Protein AF-A0A3C1WRY3-F1 (afdb_monomer)

Structure (mmCIF, N/CA/C/O backbone):
data_AF-A0A3C1WRY3-F1
#
_entry.id   AF-A0A3C1WRY3-F1
#
loop_
_atom_site.group_PDB
_atom_site.id
_atom_site.type_symbol
_atom_site.label_atom_id
_atom_site.label_alt_id
_atom_site.label_comp_id
_atom_site.label_asym_id
_atom_site.label_entity_id
_atom_site.label_seq_id
_atom_site.pdbx_PDB_ins_code
_atom_site.Cartn_x
_atom_site.Cartn_y
_atom_site.Cartn_z
_atom_site.occupancy
_atom_site.B_iso_or_equiv
_atom_site.auth_seq_id
_atom_site.auth_comp_id
_atom_site.auth_asym_id
_atom_site.auth_atom_id
_atom_site.pdbx_PDB_model_num
ATOM 1 N N . MET A 1 1 ? -10.044 1.079 26.090 1.00 78.25 1 MET A N 1
ATOM 2 C CA . MET A 1 1 ? -10.299 2.007 24.972 1.00 78.25 1 MET A CA 1
ATOM 3 C C . MET A 1 1 ? -10.190 1.213 23.690 1.00 78.25 1 MET A C 1
ATOM 5 O O . MET A 1 1 ? -9.182 0.534 23.535 1.00 78.25 1 MET A O 1
ATOM 9 N N . SER A 1 2 ? -11.207 1.256 22.833 1.00 92.38 2 SER A N 1
ATOM 10 C CA . SER A 1 2 ? -11.207 0.552 21.551 1.00 92.38 2 SER A CA 1
ATOM 11 C C . SER A 1 2 ? -10.417 1.332 20.500 1.00 92.38 2 SER A C 1
ATOM 13 O O . SER A 1 2 ? -10.661 2.517 20.266 1.00 92.38 2 SER A O 1
ATOM 15 N N . ARG A 1 3 ? -9.456 0.668 19.867 1.00 96.50 3 ARG A N 1
ATOM 16 C CA . ARG A 1 3 ? -8.642 1.194 18.772 1.00 96.50 3 ARG A CA 1
ATOM 17 C C . ARG A 1 3 ? -8.957 0.387 17.521 1.00 96.50 3 ARG A C 1
ATOM 19 O O . ARG A 1 3 ? -8.773 -0.829 17.500 1.00 96.50 3 ARG A O 1
ATOM 26 N N . ILE A 1 4 ? -9.410 1.069 16.477 1.00 98.31 4 ILE A N 1
ATOM 27 C CA . ILE A 1 4 ? -9.712 0.443 15.192 1.00 98.31 4 ILE A CA 1
ATOM 28 C C . ILE A 1 4 ? -8.648 0.857 14.183 1.00 98.31 4 ILE A C 1
ATOM 30 O O . ILE A 1 4 ? -8.397 2.044 13.969 1.00 98.31 4 ILE A O 1
ATOM 34 N N . GLY A 1 5 ? -8.024 -0.143 13.576 1.00 98.44 5 GLY A N 1
ATOM 35 C CA . GLY A 1 5 ? -6.995 0.012 12.569 1.00 98.44 5 GLY A CA 1
ATOM 36 C C . GLY A 1 5 ? -7.545 0.018 11.142 1.00 98.44 5 GLY A C 1
ATOM 37 O O . GLY A 1 5 ? -8.507 -0.687 10.834 1.00 98.44 5 GLY A O 1
ATOM 38 N N . ILE A 1 6 ? -6.907 0.777 10.253 1.00 98.56 6 ILE A N 1
ATOM 39 C CA . ILE A 1 6 ? -7.152 0.752 8.805 1.00 98.56 6 ILE A CA 1
ATOM 40 C C . ILE A 1 6 ? -5.803 0.691 8.092 1.00 98.56 6 ILE A C 1
ATOM 42 O O . ILE A 1 6 ? -4.945 1.544 8.312 1.00 98.56 6 ILE A O 1
ATOM 46 N N . VAL A 1 7 ? -5.618 -0.290 7.213 1.00 98.31 7 VAL A N 1
ATOM 47 C CA . VAL A 1 7 ? -4.464 -0.329 6.304 1.00 98.31 7 VAL A CA 1
ATOM 48 C C . VAL A 1 7 ? -4.849 0.387 5.010 1.00 98.31 7 VAL A C 1
ATOM 50 O O . VAL A 1 7 ? -5.884 0.073 4.416 1.00 98.31 7 VAL A O 1
ATOM 53 N N . ALA A 1 8 ? -4.058 1.369 4.577 1.00 96.81 8 ALA A N 1
ATOM 54 C CA . ALA A 1 8 ? -4.406 2.207 3.432 1.00 96.81 8 ALA A CA 1
ATOM 55 C C . ALA A 1 8 ? -3.187 2.773 2.694 1.00 96.81 8 ALA A C 1
ATOM 57 O O . ALA A 1 8 ? -2.114 2.930 3.259 1.00 96.81 8 ALA A O 1
ATOM 58 N N . GLU A 1 9 ? -3.375 3.162 1.431 1.00 96.00 9 GLU A N 1
ATOM 59 C CA . GLU A 1 9 ? -2.377 3.932 0.669 1.00 96.00 9 GLU A CA 1
ATOM 60 C C . GLU A 1 9 ? -2.749 5.416 0.540 1.00 96.00 9 GLU A C 1
ATOM 62 O O . GLU A 1 9 ? -1.865 6.256 0.398 1.00 96.00 9 GLU A O 1
ATOM 67 N N . PHE A 1 10 ? -4.050 5.741 0.575 1.00 96.06 10 PHE A N 1
ATOM 68 C CA . PHE A 1 10 ? -4.599 7.090 0.366 1.00 96.06 10 PHE A CA 1
ATOM 69 C C . PHE A 1 10 ? -3.953 7.833 -0.811 1.00 96.06 10 PHE A C 1
ATOM 71 O O . PHE A 1 10 ? -3.373 8.901 -0.641 1.00 96.06 10 PHE A O 1
ATOM 78 N N . ASN A 1 11 ? -4.071 7.269 -2.017 1.00 95.81 11 ASN A N 1
ATOM 79 C CA . ASN A 1 11 ? -3.418 7.772 -3.228 1.00 95.81 11 ASN A CA 1
ATOM 80 C C . ASN A 1 11 ? -4.409 8.303 -4.300 1.00 95.81 11 ASN A C 1
ATOM 82 O O . ASN A 1 11 ? -4.532 7.674 -5.363 1.00 95.81 11 ASN A O 1
ATOM 86 N N . PRO A 1 12 ? -5.116 9.433 -4.064 1.00 96.38 12 PRO A N 1
ATOM 87 C CA . PRO A 1 12 ? -5.168 10.251 -2.839 1.00 96.38 12 PRO A CA 1
ATOM 88 C C . PRO A 1 12 ? -6.270 9.805 -1.847 1.00 96.38 12 PRO A C 1
ATOM 90 O O . PRO A 1 12 ? -7.009 8.847 -2.101 1.00 96.38 12 PRO A O 1
ATOM 93 N N . LEU A 1 13 ? -6.401 10.489 -0.701 1.00 96.38 13 LEU A N 1
ATOM 94 C CA . LEU A 1 13 ? -7.556 10.315 0.187 1.00 96.38 13 LEU A CA 1
ATOM 95 C C . LEU A 1 13 ? -8.823 10.851 -0.503 1.00 96.38 13 LEU A C 1
ATOM 97 O O . LEU A 1 13 ? -8.822 11.933 -1.073 1.00 96.38 13 LEU A O 1
ATOM 101 N N . HIS A 1 14 ? -9.921 10.101 -0.453 1.00 94.38 14 HIS A N 1
ATOM 102 C CA . HIS A 1 14 ? -11.167 10.440 -1.145 1.00 94.38 14 HIS A CA 1
ATOM 103 C C . HIS A 1 14 ? -12.368 10.139 -0.243 1.00 94.38 14 HIS A C 1
ATOM 105 O O . HIS A 1 14 ? -12.215 9.538 0.823 1.00 94.38 14 HIS A O 1
ATOM 111 N N . THR A 1 15 ? -13.574 10.521 -0.650 1.00 92.31 15 THR A N 1
ATOM 112 C CA . THR A 1 15 ? -14.802 10.380 0.155 1.00 92.31 15 THR A CA 1
ATOM 113 C C . THR A 1 15 ? -15.071 8.936 0.586 1.00 92.31 15 THR A C 1
ATOM 115 O O . THR A 1 15 ? -15.400 8.705 1.745 1.00 92.31 15 THR A O 1
ATOM 118 N N . GLY A 1 16 ? -14.798 7.948 -0.274 1.00 90.88 16 GLY A N 1
ATOM 119 C CA . GLY A 1 16 ? -14.863 6.529 0.112 1.00 90.88 16 GLY A CA 1
ATOM 120 C C . GLY A 1 16 ? -13.888 6.113 1.233 1.00 90.88 16 GLY A C 1
ATOM 121 O O . GLY A 1 16 ? -14.218 5.256 2.046 1.00 90.88 16 GLY A O 1
ATOM 122 N N . HIS A 1 17 ? -12.705 6.733 1.334 1.00 94.69 17 HIS A N 1
ATOM 123 C CA . HIS A 1 17 ? -11.780 6.501 2.451 1.00 94.69 17 HIS A CA 1
ATOM 124 C C . HIS A 1 17 ? -12.290 7.159 3.735 1.00 94.69 17 HIS A C 1
ATOM 126 O O . HIS A 1 17 ? -12.253 6.545 4.800 1.00 94.69 17 HIS A O 1
ATOM 132 N N . LYS A 1 18 ? -12.812 8.389 3.628 1.00 95.06 18 LYS A N 1
ATOM 133 C CA . LYS A 1 18 ? -13.436 9.085 4.759 1.00 95.06 18 LYS A CA 1
ATOM 134 C C . LYS A 1 18 ? -14.614 8.283 5.314 1.00 95.06 18 LYS A C 1
ATOM 136 O O . LYS A 1 18 ? -14.729 8.160 6.525 1.00 95.06 18 LYS A O 1
ATOM 141 N N . TYR A 1 19 ? -15.421 7.673 4.446 1.00 93.81 19 TYR A N 1
ATOM 142 C CA . TYR A 1 19 ? -16.512 6.795 4.862 1.00 93.81 19 TYR A CA 1
ATOM 143 C C . TYR A 1 19 ? -16.036 5.657 5.778 1.00 93.81 19 TYR A C 1
ATOM 145 O O . TYR A 1 19 ? -16.674 5.403 6.792 1.00 93.81 19 TYR A O 1
ATOM 153 N N . LEU A 1 20 ? -14.899 5.009 5.489 1.00 93.44 20 LEU A N 1
ATOM 154 C CA . LEU A 1 20 ? -14.347 3.972 6.375 1.00 93.44 20 LEU A CA 1
ATOM 155 C C . LEU A 1 20 ? -13.932 4.540 7.741 1.00 93.44 20 LEU A C 1
ATOM 157 O O . LEU A 1 20 ? -14.240 3.941 8.770 1.00 93.44 20 LEU A O 1
ATOM 161 N N . ILE A 1 21 ? -13.280 5.706 7.766 1.00 96.88 21 ILE A N 1
ATOM 162 C CA . ILE A 1 21 ? -12.902 6.390 9.016 1.00 96.88 21 ILE A CA 1
ATOM 163 C C . ILE A 1 21 ? -14.155 6.747 9.832 1.00 96.88 21 ILE A C 1
ATOM 165 O O . ILE A 1 21 ? -14.217 6.477 11.033 1.00 96.88 21 ILE A O 1
ATOM 169 N N . ASP A 1 22 ? -15.176 7.303 9.179 1.00 95.62 22 ASP A N 1
ATOM 170 C CA . ASP A 1 22 ? -16.455 7.640 9.803 1.00 95.62 22 ASP A CA 1
ATOM 171 C C . ASP A 1 22 ? -17.183 6.382 10.297 1.00 95.62 22 ASP A C 1
ATOM 173 O O . ASP A 1 22 ? -17.766 6.400 11.377 1.00 95.62 22 ASP A O 1
ATOM 177 N N . TYR A 1 23 ? -17.127 5.274 9.553 1.00 94.50 23 TYR A N 1
ATOM 178 C CA . TYR A 1 23 ? -17.725 3.999 9.947 1.00 94.50 23 TYR A CA 1
ATOM 179 C C . TYR A 1 23 ? -17.085 3.456 11.230 1.00 94.50 23 TYR A C 1
ATOM 181 O O . TYR A 1 23 ? -17.799 3.079 12.162 1.00 94.50 23 TYR A O 1
ATOM 189 N N . ALA A 1 24 ? -15.750 3.490 11.329 1.00 96.12 24 ALA A N 1
ATOM 190 C CA . ALA A 1 24 ? -15.039 3.095 12.545 1.00 96.12 24 ALA A CA 1
ATOM 191 C C . ALA A 1 24 ? -15.519 3.893 13.769 1.00 96.12 24 ALA A C 1
ATOM 193 O O . ALA A 1 24 ? -15.808 3.316 14.817 1.00 96.12 24 ALA A O 1
ATOM 194 N N . LYS A 1 25 ? -15.655 5.215 13.635 1.00 95.25 25 LYS A N 1
ATOM 195 C CA . LYS A 1 25 ? -16.074 6.087 14.741 1.00 95.25 25 LYS A CA 1
ATOM 196 C C . LYS A 1 25 ? -17.554 5.962 15.074 1.00 95.25 25 LYS A C 1
ATOM 198 O O . LYS A 1 25 ? -17.914 5.740 16.224 1.00 95.25 25 LYS A O 1
ATOM 203 N N . ASN A 1 26 ? -18.405 6.112 14.067 1.00 93.81 26 ASN A N 1
ATOM 204 C CA . ASN A 1 26 ? -19.837 6.323 14.254 1.00 93.81 26 ASN A CA 1
ATOM 205 C C . ASN A 1 26 ? -20.608 5.007 14.363 1.00 93.81 26 ASN A C 1
ATOM 207 O O . ASN A 1 26 ? -21.607 4.952 15.070 1.00 93.81 26 ASN A O 1
ATOM 211 N N . SER A 1 27 ? -20.171 3.961 13.652 1.00 92.12 27 SER A N 1
ATOM 212 C CA . SER A 1 27 ? -20.871 2.667 13.621 1.00 92.12 27 SER A CA 1
ATOM 213 C C . SER A 1 27 ? -20.258 1.646 14.575 1.00 92.12 27 SER A C 1
ATOM 215 O O . SER A 1 27 ? -20.990 0.877 15.189 1.00 92.12 27 SER A O 1
ATOM 217 N N . LEU A 1 28 ? -18.929 1.641 14.725 1.00 93.00 28 LEU A N 1
ATOM 218 C CA . LEU A 1 28 ? -18.229 0.704 15.615 1.00 93.00 28 LEU A CA 1
ATOM 219 C C . LEU A 1 28 ? -17.826 1.313 16.967 1.00 93.00 28 LEU A C 1
ATOM 221 O O . LEU A 1 28 ? -17.305 0.593 17.817 1.00 93.00 28 LEU A O 1
ATOM 225 N N . GLY A 1 29 ? -18.063 2.613 17.177 1.00 94.06 29 GLY A N 1
ATOM 226 C CA . GLY A 1 29 ? -17.775 3.285 18.445 1.00 94.06 29 GLY A CA 1
ATOM 227 C C . GLY A 1 29 ? -16.285 3.350 18.784 1.00 94.06 29 GLY A C 1
ATOM 228 O O . GLY A 1 29 ? -15.931 3.266 19.958 1.00 94.06 29 GLY A O 1
ATOM 229 N N . ALA A 1 30 ? -15.404 3.452 17.780 1.00 96.06 30 ALA A N 1
ATOM 230 C CA . ALA A 1 30 ? -13.964 3.529 18.010 1.00 96.06 30 ALA A CA 1
ATOM 231 C C . ALA A 1 30 ? -13.609 4.709 18.925 1.00 96.06 30 ALA A C 1
ATOM 233 O O . ALA A 1 30 ? -13.887 5.866 18.594 1.00 96.06 30 ALA A O 1
ATOM 234 N N . ASP A 1 31 ? -12.893 4.440 20.023 1.00 96.12 31 ASP A N 1
ATOM 235 C CA . ASP A 1 31 ? -12.249 5.515 20.770 1.00 96.12 31 ASP A CA 1
ATOM 236 C C . ASP A 1 31 ? -11.152 6.131 19.907 1.00 96.12 31 ASP A C 1
ATOM 238 O O . ASP A 1 31 ? -10.946 7.338 19.938 1.00 96.12 31 ASP A O 1
ATOM 242 N N . SER A 1 32 ? -10.418 5.354 19.120 1.00 97.56 32 SER A N 1
ATOM 243 C CA . SER A 1 32 ? -9.420 5.927 18.219 1.00 97.56 32 SER A CA 1
ATOM 244 C C . SER A 1 32 ? -9.281 5.167 16.919 1.00 97.56 32 SER A C 1
ATOM 246 O O . SER A 1 32 ? -9.402 3.943 16.892 1.00 97.56 32 SER A O 1
ATOM 248 N N . VAL A 1 33 ? -8.983 5.911 15.856 1.00 98.50 33 VAL A N 1
ATOM 249 C CA . VAL A 1 33 ? -8.708 5.360 14.529 1.00 98.50 33 VAL A CA 1
ATOM 250 C C . VAL A 1 33 ? -7.217 5.468 14.229 1.00 98.50 33 VAL A C 1
ATOM 252 O O . VAL A 1 33 ? -6.661 6.568 14.202 1.00 98.50 33 VAL A O 1
ATOM 255 N N . VAL A 1 34 ? -6.573 4.327 13.994 1.00 98.56 34 VAL A N 1
ATOM 256 C CA . VAL A 1 34 ? -5.147 4.234 13.659 1.00 98.56 34 VAL A CA 1
ATOM 257 C C . VAL A 1 34 ? -4.999 3.800 12.205 1.00 98.56 34 VAL A C 1
ATOM 259 O O . VAL A 1 34 ? -5.657 2.864 11.761 1.00 98.56 34 VAL A O 1
ATOM 262 N N . ILE A 1 35 ? -4.135 4.469 11.450 1.00 98.75 35 ILE A N 1
ATOM 263 C CA . ILE A 1 35 ? -3.872 4.157 10.045 1.00 98.75 35 ILE A CA 1
ATOM 264 C C . ILE A 1 35 ? -2.470 3.566 9.912 1.00 98.75 35 ILE A C 1
ATOM 266 O O . ILE A 1 35 ? -1.507 4.195 10.345 1.00 98.75 35 ILE A O 1
ATOM 270 N N . ALA A 1 36 ? -2.345 2.410 9.260 1.00 98.56 36 ALA A N 1
ATOM 271 C CA . ALA A 1 36 ? -1.084 1.950 8.681 1.00 98.56 36 ALA A CA 1
ATOM 272 C C . ALA A 1 36 ? -1.041 2.403 7.215 1.00 98.56 36 ALA A C 1
ATOM 274 O O . ALA A 1 36 ? -1.807 1.913 6.382 1.00 98.56 36 ALA A O 1
ATOM 275 N N . LEU A 1 37 ? -0.203 3.396 6.922 1.00 98.62 37 LEU A N 1
ATOM 276 C CA . LEU A 1 37 ? -0.168 4.105 5.648 1.00 98.62 37 LEU A CA 1
ATOM 277 C C . LEU A 1 37 ? 0.990 3.620 4.770 1.00 98.62 37 LEU A C 1
ATOM 279 O O . LEU A 1 37 ? 2.144 3.691 5.182 1.00 98.62 37 LEU A O 1
ATOM 283 N N . GLY A 1 38 ? 0.685 3.210 3.539 1.00 97.62 38 GLY A N 1
ATOM 284 C CA . GLY A 1 38 ? 1.673 2.834 2.527 1.00 97.62 38 GLY A CA 1
ATOM 285 C C . GLY A 1 38 ? 2.713 3.926 2.245 1.00 97.62 38 GLY A C 1
ATOM 286 O O . GLY A 1 38 ? 2.462 5.127 2.396 1.00 97.62 38 GLY A O 1
ATOM 287 N N . ASN A 1 39 ? 3.881 3.496 1.789 1.00 96.62 39 ASN A N 1
ATOM 288 C CA . ASN A 1 39 ? 5.039 4.308 1.439 1.00 96.62 39 ASN A CA 1
ATOM 289 C C . ASN A 1 39 ? 4.811 5.161 0.169 1.00 96.62 39 ASN A C 1
ATOM 291 O O . ASN A 1 39 ? 3.695 5.269 -0.338 1.00 96.62 39 ASN A O 1
ATOM 295 N N . GLU A 1 40 ? 5.857 5.818 -0.340 1.00 97.12 40 GLU A N 1
ATOM 296 C CA . GLU A 1 40 ? 5.844 6.504 -1.640 1.00 97.12 40 GLU A CA 1
ATOM 297 C C . GLU A 1 40 ? 5.638 5.523 -2.798 1.00 97.12 4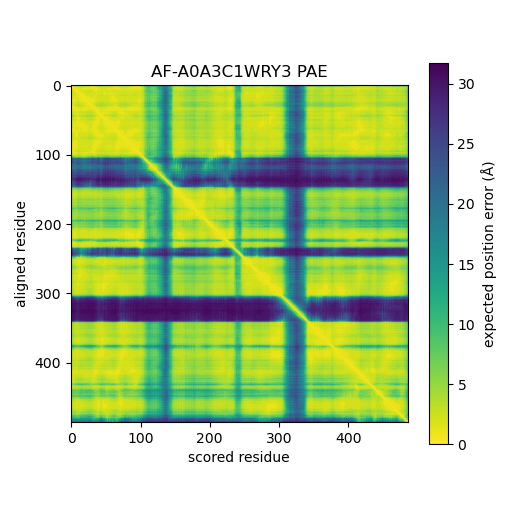0 GLU A C 1
ATOM 299 O O . GLU A 1 40 ? 5.060 5.896 -3.810 1.00 97.12 40 GLU A O 1
ATOM 304 N N . PHE A 1 41 ? 6.075 4.271 -2.654 1.00 98.06 41 PHE A N 1
ATOM 305 C CA . PHE A 1 41 ? 5.875 3.218 -3.648 1.00 98.06 41 PHE A CA 1
ATOM 306 C C . PHE A 1 41 ? 4.694 2.329 -3.256 1.00 98.06 41 PHE A C 1
ATOM 308 O O . PHE A 1 41 ? 4.584 1.883 -2.114 1.00 98.06 41 PHE A O 1
ATOM 315 N N . THR A 1 42 ? 3.801 2.101 -4.214 1.00 96.56 42 THR A N 1
ATOM 316 C CA . THR A 1 42 ? 2.480 1.496 -3.992 1.00 96.56 42 THR A CA 1
ATOM 317 C C . THR A 1 42 ? 2.470 -0.011 -4.232 1.00 96.56 42 THR A C 1
ATOM 319 O O . THR A 1 42 ? 3.246 -0.537 -5.036 1.00 96.56 42 THR A O 1
ATOM 322 N N . GLN A 1 43 ? 1.505 -0.700 -3.627 1.00 95.38 43 GLN A N 1
ATOM 323 C CA . GLN A 1 43 ? 1.321 -2.155 -3.674 1.00 95.38 43 GLN A CA 1
ATOM 324 C C . GLN A 1 43 ? 1.056 -2.659 -5.101 1.00 95.38 43 GLN A C 1
ATOM 326 O O . GLN A 1 43 ? 1.413 -3.777 -5.496 1.00 95.38 43 GLN A O 1
ATOM 331 N N . ARG A 1 44 ? 0.452 -1.798 -5.926 1.00 92.06 44 ARG A N 1
ATOM 332 C CA . ARG A 1 44 ? 0.170 -2.072 -7.341 1.00 92.06 44 ARG A CA 1
ATOM 333 C C . ARG A 1 44 ? 1.388 -1.883 -8.248 1.00 92.06 44 ARG A C 1
ATOM 335 O O . ARG A 1 44 ? 1.271 -2.128 -9.450 1.00 92.06 44 ARG A O 1
ATOM 342 N N . GLY A 1 45 ? 2.529 -1.495 -7.681 1.00 94.62 45 GLY A N 1
ATOM 343 C CA . GLY A 1 45 ? 3.777 -1.257 -8.385 1.00 94.62 45 GLY A CA 1
ATOM 344 C C . GLY A 1 45 ? 3.774 0.098 -9.090 1.00 94.62 45 GLY A C 1
ATOM 345 O O . GLY A 1 45 ? 3.785 0.171 -10.312 1.00 94.62 45 GLY A O 1
ATOM 346 N N . GLY A 1 46 ? 3.689 1.187 -8.340 1.00 95.88 46 GLY A N 1
ATOM 347 C CA . GLY A 1 46 ? 3.729 2.550 -8.881 1.00 95.88 46 GLY A CA 1
ATOM 348 C C . GLY A 1 46 ? 4.194 3.547 -7.830 1.00 95.88 46 GLY A C 1
ATOM 349 O O . GLY A 1 46 ? 4.605 3.129 -6.747 1.00 95.88 46 GLY A O 1
ATOM 350 N N . ILE A 1 47 ? 4.065 4.840 -8.105 1.00 97.94 47 ILE A N 1
ATOM 351 C CA . ILE A 1 47 ? 4.414 5.913 -7.164 1.00 97.94 47 ILE A CA 1
ATOM 352 C C . ILE A 1 47 ? 3.170 6.650 -6.649 1.00 97.94 47 ILE A C 1
ATOM 354 O O . ILE A 1 47 ? 2.148 6.780 -7.326 1.00 97.94 47 ILE A O 1
ATOM 358 N N . ALA A 1 48 ? 3.232 7.105 -5.402 1.00 98.00 48 ALA A N 1
ATOM 359 C CA . ALA A 1 48 ? 2.194 7.888 -4.766 1.00 98.00 48 ALA A CA 1
ATOM 360 C C . ALA A 1 48 ? 2.159 9.302 -5.358 1.00 98.00 48 ALA A C 1
ATOM 362 O O . ALA A 1 48 ? 3.180 9.985 -5.466 1.00 98.00 48 ALA A O 1
ATOM 363 N N . LEU A 1 49 ? 0.948 9.755 -5.678 1.00 97.31 49 LEU A N 1
ATOM 364 C CA . LEU A 1 49 ? 0.678 11.047 -6.299 1.00 97.31 49 LEU A CA 1
ATOM 365 C C . LEU A 1 49 ? 1.225 12.211 -5.462 1.00 97.31 49 LEU A C 1
ATOM 367 O O . LEU A 1 49 ? 1.815 13.150 -5.991 1.00 97.31 49 LEU A O 1
ATOM 371 N N . ILE A 1 50 ? 1.058 12.112 -4.145 1.00 96.50 50 ILE A N 1
ATOM 372 C CA . ILE A 1 50 ? 1.524 13.066 -3.137 1.00 96.50 50 ILE A CA 1
ATOM 373 C C . ILE A 1 50 ? 2.305 12.336 -2.044 1.00 96.50 50 ILE A C 1
ATOM 375 O O . ILE A 1 50 ? 2.119 11.133 -1.828 1.00 96.50 50 ILE A O 1
ATOM 379 N N . ASP A 1 51 ? 3.177 13.071 -1.354 1.00 96.00 51 ASP A N 1
ATOM 380 C CA . ASP A 1 51 ? 4.061 12.473 -0.358 1.00 96.00 51 ASP A CA 1
ATOM 381 C C . ASP A 1 51 ? 3.304 11.913 0.856 1.00 96.00 51 ASP A C 1
ATOM 383 O O . ASP A 1 51 ? 2.175 12.307 1.170 1.00 96.00 51 ASP A O 1
ATOM 387 N N . ARG A 1 52 ? 3.928 10.950 1.537 1.00 95.12 52 ARG A N 1
ATOM 388 C CA . ARG A 1 52 ? 3.354 10.219 2.674 1.00 95.12 52 ARG A CA 1
ATOM 389 C C . ARG A 1 52 ? 2.927 11.117 3.828 1.00 95.12 52 ARG A C 1
ATOM 391 O O . ARG A 1 52 ? 1.980 10.767 4.523 1.00 95.12 52 ARG A O 1
ATOM 398 N N . TYR A 1 53 ? 3.560 12.271 4.024 1.00 94.75 53 TYR A N 1
ATOM 399 C CA . TYR A 1 53 ? 3.197 13.195 5.098 1.00 94.75 53 TYR A CA 1
ATOM 400 C C . TYR A 1 53 ? 1.957 13.998 4.732 1.00 94.75 53 TYR A C 1
ATOM 402 O O . TYR A 1 53 ? 1.059 14.137 5.556 1.00 94.75 53 TYR A O 1
ATOM 410 N N . SER A 1 54 ? 1.851 14.457 3.484 1.00 95.56 54 SER A N 1
ATOM 411 C CA . SER A 1 54 ? 0.621 15.074 2.975 1.00 95.56 54 SER A CA 1
ATOM 412 C C . SER A 1 54 ? -0.563 14.098 3.015 1.00 95.56 54 SER A C 1
ATOM 414 O O . SER A 1 54 ? -1.675 14.476 3.392 1.00 95.56 54 SER A O 1
ATOM 416 N N . ARG A 1 55 ? -0.332 12.818 2.696 1.00 97.31 55 ARG A N 1
ATOM 417 C CA . ARG A 1 55 ? -1.348 11.757 2.829 1.00 97.31 55 ARG A CA 1
ATOM 418 C C . ARG A 1 55 ? -1.715 11.482 4.287 1.00 97.31 55 ARG A C 1
ATOM 420 O O . ARG A 1 55 ? -2.898 11.371 4.599 1.00 97.31 55 ARG A O 1
ATOM 427 N N . ALA A 1 56 ? -0.728 11.424 5.182 1.00 97.19 56 ALA A N 1
ATOM 428 C CA . ALA A 1 56 ? -0.959 11.274 6.616 1.00 97.19 56 ALA A CA 1
ATOM 429 C C . ALA A 1 56 ? -1.757 12.455 7.187 1.00 97.19 56 ALA A C 1
ATOM 431 O O . ALA A 1 56 ? -2.697 12.242 7.949 1.00 97.19 56 ALA A O 1
ATOM 432 N N . GLN A 1 57 ? -1.446 13.684 6.770 1.00 96.19 57 GLN A N 1
ATOM 433 C CA . GLN A 1 57 ? -2.193 14.871 7.177 1.00 96.19 57 GLN A CA 1
ATOM 434 C C . GLN A 1 57 ? -3.642 14.813 6.692 1.00 96.19 57 GLN A C 1
ATOM 436 O O . GLN A 1 57 ? -4.557 14.989 7.490 1.00 96.19 57 GLN A O 1
ATOM 441 N N . SER A 1 58 ? -3.854 14.442 5.423 1.00 96.44 58 SER A N 1
ATOM 442 C CA . SER A 1 58 ? -5.202 14.240 4.873 1.00 96.44 58 SER A CA 1
ATOM 443 C C . SER A 1 58 ? -6.011 13.236 5.700 1.00 96.44 58 SER A C 1
ATOM 445 O O . SER A 1 58 ? -7.219 13.399 5.858 1.00 96.44 58 SER A O 1
ATOM 447 N N . ALA A 1 59 ? -5.361 12.193 6.231 1.00 97.62 59 ALA A N 1
ATOM 448 C CA . ALA A 1 59 ? -6.006 11.200 7.083 1.00 97.62 59 ALA A CA 1
ATOM 449 C C . ALA A 1 59 ? -6.414 11.778 8.445 1.00 97.62 59 ALA A C 1
ATOM 451 O O . ALA A 1 59 ? -7.545 11.547 8.873 1.00 97.62 59 ALA A O 1
ATOM 452 N N . ILE A 1 60 ? -5.536 12.545 9.105 1.00 97.50 60 ILE A N 1
ATOM 453 C CA . ILE A 1 60 ? -5.863 13.233 10.366 1.00 97.50 60 ILE A CA 1
ATOM 454 C C . ILE A 1 60 ? -7.019 14.217 10.160 1.00 97.50 60 ILE A C 1
ATOM 456 O O . ILE A 1 60 ? -7.978 14.199 10.929 1.00 97.50 60 ILE A O 1
ATOM 460 N N . ASP A 1 61 ? -6.990 15.000 9.082 1.00 96.31 61 ASP A N 1
ATOM 461 C CA . ASP A 1 61 ? -8.050 15.964 8.758 1.00 96.31 61 ASP A CA 1
ATOM 462 C C . ASP A 1 61 ? -9.381 15.273 8.410 1.00 96.31 61 ASP A C 1
ATOM 464 O O . ASP A 1 61 ? -10.460 15.818 8.639 1.00 96.31 61 ASP A O 1
ATOM 468 N N . ALA A 1 62 ? -9.324 14.040 7.895 1.00 96.62 62 ALA A N 1
ATOM 469 C CA . ALA A 1 62 ? -10.494 13.190 7.681 1.00 96.62 62 ALA A CA 1
ATOM 470 C C . ALA A 1 62 ? -11.006 12.516 8.969 1.00 96.62 62 ALA A C 1
ATOM 472 O O . ALA A 1 62 ? -12.073 11.903 8.947 1.00 96.62 62 ALA A O 1
ATOM 473 N N . GLY A 1 63 ? -10.276 12.638 10.081 1.00 96.75 63 GLY A N 1
ATOM 474 C CA . GLY A 1 63 ? -10.657 12.132 11.392 1.00 96.75 63 GLY A CA 1
ATOM 475 C C . GLY A 1 63 ? -9.812 10.968 11.909 1.00 96.75 63 GLY A C 1
ATOM 476 O O . GLY A 1 63 ? -10.165 10.418 12.943 1.00 96.75 63 GLY A O 1
ATOM 477 N N . ALA A 1 64 ? -8.722 10.553 11.270 1.00 97.94 64 ALA A N 1
ATOM 478 C CA . ALA A 1 64 ? -7.806 9.610 11.914 1.00 97.94 64 ALA A CA 1
ATOM 479 C C . ALA A 1 64 ? -7.150 10.234 13.163 1.00 97.94 64 ALA A C 1
ATOM 481 O O . ALA A 1 64 ? -7.012 11.453 13.268 1.00 97.94 64 ALA A O 1
ATOM 482 N N . ASP A 1 65 ? -6.734 9.400 14.113 1.00 97.81 65 ASP A N 1
ATOM 483 C CA . ASP A 1 65 ? -6.071 9.856 15.336 1.00 97.81 65 ASP A CA 1
ATOM 484 C C . ASP A 1 65 ? -4.558 9.654 15.279 1.00 97.81 65 ASP A C 1
ATOM 486 O O . ASP A 1 65 ? -3.817 10.507 15.757 1.00 97.81 65 ASP A O 1
ATOM 490 N N . LEU A 1 66 ? -4.088 8.566 14.671 1.00 97.81 66 LEU A N 1
ATOM 491 C CA . LEU A 1 66 ? -2.666 8.252 14.537 1.00 97.81 66 LEU A CA 1
ATOM 492 C C . LEU A 1 66 ? -2.390 7.638 13.164 1.00 97.81 66 LEU A C 1
ATOM 494 O O . LEU 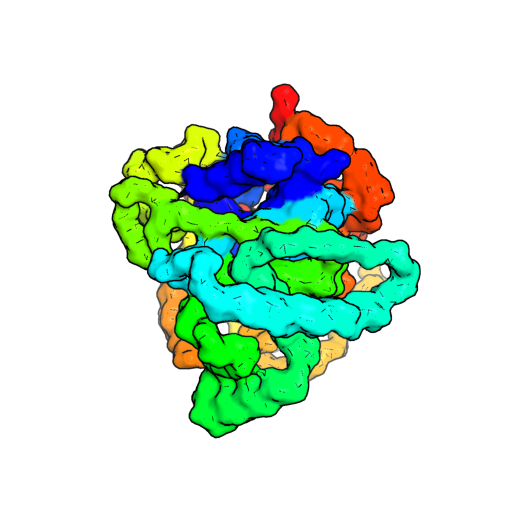A 1 66 ? -3.136 6.770 12.719 1.00 97.81 66 LEU A O 1
ATOM 498 N N . VAL A 1 67 ? -1.309 8.059 12.510 1.00 98.38 67 VAL A N 1
ATOM 499 C CA . VAL A 1 67 ? -0.855 7.493 11.235 1.00 98.38 67 VAL A CA 1
ATOM 500 C C . VAL A 1 67 ? 0.568 6.970 11.384 1.00 98.38 67 VAL A C 1
ATOM 502 O O . VAL A 1 67 ? 1.485 7.737 11.679 1.00 98.38 67 VAL A O 1
ATOM 505 N N . ILE A 1 68 ? 0.746 5.673 11.148 1.00 98.00 68 ILE A N 1
ATOM 506 C CA . ILE A 1 68 ? 2.033 4.975 11.130 1.00 98.00 68 ILE A CA 1
ATOM 507 C C . ILE A 1 68 ? 2.414 4.671 9.684 1.00 98.00 68 ILE A C 1
ATOM 509 O O . ILE A 1 68 ? 1.596 4.164 8.920 1.00 98.00 68 ILE A O 1
ATOM 513 N N . GLY A 1 69 ? 3.647 4.987 9.299 1.00 97.44 69 GLY A N 1
ATOM 514 C CA . GLY A 1 69 ? 4.177 4.662 7.979 1.00 97.44 69 GLY A CA 1
ATOM 515 C C . GLY A 1 69 ? 4.566 3.192 7.862 1.00 97.44 69 GLY A C 1
ATOM 516 O O . GLY A 1 69 ? 5.269 2.664 8.720 1.00 97.44 69 GLY A O 1
ATOM 517 N N . MET A 1 70 ? 4.133 2.553 6.779 1.00 97.75 70 MET A N 1
ATOM 518 C CA . MET A 1 70 ? 4.557 1.215 6.385 1.00 97.75 70 MET A CA 1
ATOM 519 C C . MET A 1 70 ? 5.948 1.271 5.723 1.00 97.75 70 MET A C 1
ATOM 521 O O . MET A 1 70 ? 6.168 2.147 4.872 1.00 97.75 70 MET A O 1
ATOM 525 N N . PRO A 1 71 ? 6.866 0.340 6.055 1.00 97.06 71 PRO A N 1
ATOM 526 C CA . PRO A 1 71 ? 8.155 0.236 5.375 1.00 97.06 71 PRO A CA 1
ATOM 527 C C . PRO A 1 71 ? 7.998 0.019 3.862 1.00 97.06 71 PRO A C 1
ATOM 529 O O . PRO A 1 71 ? 7.008 -0.550 3.394 1.00 97.06 71 PRO A O 1
ATOM 532 N N . VAL A 1 72 ? 8.975 0.461 3.073 1.00 97.31 72 VAL A N 1
ATOM 533 C CA . VAL A 1 72 ? 8.865 0.455 1.609 1.00 97.31 72 VAL A CA 1
ATOM 534 C C . VAL A 1 72 ? 8.723 -0.944 1.019 1.00 97.31 72 VAL A C 1
ATOM 536 O O . VAL A 1 72 ? 7.895 -1.127 0.129 1.00 97.31 72 VAL A O 1
ATOM 539 N N . ILE A 1 73 ? 9.469 -1.930 1.529 1.00 97.44 73 ILE A N 1
ATOM 540 C CA . ILE A 1 73 ? 9.444 -3.308 1.019 1.00 97.44 73 ILE A CA 1
ATOM 541 C C . ILE A 1 73 ? 8.008 -3.859 1.026 1.00 97.44 73 ILE A C 1
ATOM 543 O O . ILE A 1 73 ? 7.492 -4.142 -0.054 1.00 97.44 73 ILE A O 1
ATOM 547 N N . PRO A 1 74 ? 7.298 -3.942 2.170 1.00 97.62 74 PRO A N 1
ATOM 548 C CA . PRO A 1 74 ? 5.924 -4.426 2.177 1.00 97.62 74 PRO A CA 1
ATOM 549 C C . PRO A 1 74 ? 4.954 -3.505 1.435 1.00 97.62 74 PRO A C 1
ATOM 551 O O . PRO A 1 74 ? 3.995 -3.993 0.838 1.00 97.62 74 PRO A O 1
ATOM 554 N N . SER A 1 75 ? 5.221 -2.195 1.398 1.00 97.50 75 SER A N 1
ATOM 555 C CA . SER A 1 75 ? 4.386 -1.241 0.665 1.00 97.50 75 SER A CA 1
ATOM 556 C C . SER A 1 75 ? 4.385 -1.471 -0.846 1.00 97.50 75 SER A C 1
ATOM 558 O O . SER A 1 75 ? 3.384 -1.185 -1.494 1.00 97.50 75 SER A O 1
ATOM 560 N N . CYS A 1 76 ? 5.471 -1.995 -1.416 1.00 96.50 76 CYS A N 1
ATOM 561 C CA . CYS A 1 76 ? 5.578 -2.298 -2.843 1.00 96.50 76 CYS A CA 1
ATOM 562 C C . CYS A 1 76 ? 5.628 -3.803 -3.147 1.00 96.50 76 CYS A C 1
ATOM 564 O O . CYS A 1 76 ? 6.054 -4.179 -4.233 1.00 96.50 76 CYS A O 1
ATOM 566 N N . ALA A 1 77 ? 5.131 -4.648 -2.235 1.00 96.00 77 ALA A N 1
ATOM 567 C CA . ALA A 1 77 ? 5.112 -6.105 -2.361 1.00 96.00 77 ALA A CA 1
ATOM 568 C C . ALA A 1 77 ? 3.720 -6.674 -2.723 1.00 96.00 77 ALA A C 1
ATOM 570 O O . ALA A 1 77 ? 2.780 -5.965 -3.094 1.00 96.00 77 ALA A O 1
ATOM 571 N N . SER A 1 78 ? 3.584 -8.002 -2.677 1.00 95.06 78 SER A N 1
ATOM 572 C CA . SER A 1 78 ? 2.311 -8.701 -2.889 1.00 95.06 78 SER A CA 1
ATOM 573 C C . SER A 1 78 ? 1.251 -8.319 -1.840 1.00 95.06 78 SER A C 1
ATOM 575 O O . SER A 1 78 ? 1.557 -7.757 -0.792 1.00 95.06 78 SER A O 1
ATOM 577 N N . ALA A 1 79 ? -0.023 -8.644 -2.104 1.00 94.50 79 ALA A N 1
ATOM 578 C CA . ALA A 1 79 ? -1.108 -8.407 -1.142 1.00 94.50 79 ALA A CA 1
ATOM 579 C C . ALA A 1 79 ? -0.887 -9.133 0.197 1.00 94.50 79 ALA A C 1
ATOM 581 O O . ALA A 1 79 ? -1.292 -8.612 1.226 1.00 94.50 79 ALA A O 1
ATOM 582 N N . GLU A 1 80 ? -0.220 -10.291 0.176 1.00 95.06 80 GLU A N 1
ATOM 583 C CA . GLU A 1 80 ? 0.131 -11.054 1.378 1.00 95.06 80 GLU A CA 1
ATOM 584 C C . GLU A 1 80 ? 1.105 -10.271 2.265 1.00 95.06 80 GLU A C 1
ATOM 586 O O . GLU A 1 80 ? 0.789 -9.988 3.414 1.00 95.06 80 GLU A O 1
ATOM 591 N N . ILE A 1 81 ? 2.242 -9.832 1.715 1.00 96.94 81 ILE A N 1
ATOM 592 C CA . ILE A 1 81 ? 3.264 -9.099 2.479 1.00 96.94 81 ILE A CA 1
ATOM 593 C C . ILE A 1 81 ? 2.734 -7.726 2.935 1.00 96.94 81 ILE A C 1
ATOM 595 O O . ILE A 1 81 ? 2.956 -7.314 4.075 1.00 96.94 81 ILE A O 1
ATOM 599 N N . PHE A 1 82 ? 1.990 -7.029 2.069 1.00 97.88 82 PHE A N 1
ATOM 600 C CA . PHE A 1 82 ? 1.343 -5.759 2.410 1.00 97.88 82 PHE A CA 1
ATOM 601 C C . PHE A 1 82 ? 0.361 -5.921 3.582 1.00 97.88 82 PHE A C 1
ATOM 603 O O . PHE A 1 82 ? 0.337 -5.102 4.505 1.00 97.88 82 PHE A O 1
ATOM 610 N N . ALA A 1 83 ? -0.434 -6.996 3.567 1.00 97.69 83 ALA A N 1
ATOM 611 C CA . ALA A 1 83 ? -1.368 -7.320 4.635 1.00 97.69 83 ALA A CA 1
ATOM 612 C C . ALA A 1 83 ? -0.664 -7.697 5.941 1.00 97.69 83 ALA A C 1
ATOM 614 O O . ALA A 1 83 ? -1.058 -7.193 6.992 1.00 97.69 83 ALA A O 1
ATOM 615 N N . GLU A 1 84 ? 0.378 -8.530 5.879 1.00 97.31 84 GLU A N 1
ATOM 616 C CA . GLU A 1 84 ? 1.176 -8.930 7.045 1.00 97.31 84 GLU A CA 1
ATOM 617 C C . GLU A 1 84 ? 1.771 -7.709 7.758 1.00 97.31 84 GLU A C 1
ATOM 619 O O . GLU A 1 84 ? 1.529 -7.530 8.953 1.00 97.31 84 GLU A O 1
ATOM 624 N N . SER A 1 85 ? 2.424 -6.803 7.020 1.00 97.81 85 SER A N 1
ATOM 625 C CA . SER A 1 85 ? 2.978 -5.568 7.592 1.00 97.81 85 SER A CA 1
ATOM 626 C C . SER A 1 85 ? 1.895 -4.663 8.186 1.00 97.81 85 SER A C 1
ATOM 628 O O . SER A 1 85 ? 2.003 -4.216 9.328 1.00 97.81 85 SER A O 1
ATOM 630 N N . GLY A 1 86 ? 0.811 -4.412 7.441 1.00 98.00 86 GLY A N 1
ATOM 631 C CA . GLY A 1 86 ? -0.269 -3.538 7.899 1.00 98.00 86 GLY A CA 1
ATOM 632 C C . GLY A 1 86 ? -0.928 -4.043 9.184 1.00 98.00 86 GLY A C 1
ATOM 633 O O . GLY A 1 86 ? -1.145 -3.269 10.117 1.00 98.00 86 GLY A O 1
ATOM 634 N N . VAL A 1 87 ? -1.197 -5.348 9.264 1.00 98.12 87 VAL A N 1
ATOM 635 C CA . VAL A 1 87 ? -1.757 -5.989 10.460 1.00 98.12 87 VAL A CA 1
ATOM 636 C C . VAL A 1 87 ? -0.768 -5.942 11.625 1.00 98.12 87 VAL A C 1
ATOM 638 O O . VAL A 1 87 ? -1.171 -5.588 12.734 1.00 98.12 87 VAL A O 1
ATOM 641 N N . ALA A 1 88 ? 0.514 -6.232 11.394 1.00 97.00 88 ALA A N 1
ATOM 642 C CA . ALA A 1 88 ? 1.540 -6.194 12.433 1.00 97.00 88 ALA A CA 1
ATOM 643 C C . ALA A 1 88 ? 1.708 -4.785 13.034 1.00 97.00 88 ALA A C 1
ATOM 645 O O . ALA A 1 88 ? 1.709 -4.633 14.258 1.00 97.00 88 ALA A O 1
ATOM 646 N N . LEU A 1 89 ? 1.744 -3.740 12.199 1.00 97.56 89 LEU A N 1
ATOM 647 C CA . LEU A 1 89 ? 1.821 -2.343 12.645 1.00 97.56 89 LEU A CA 1
ATOM 648 C C . LEU A 1 89 ? 0.600 -1.935 13.482 1.00 97.56 89 LEU A C 1
ATOM 650 O O . LEU A 1 89 ? 0.740 -1.325 14.545 1.00 97.56 89 LEU A O 1
ATOM 654 N N . LEU A 1 90 ? -0.606 -2.290 13.032 1.00 97.81 90 LEU A N 1
ATOM 655 C CA . LEU A 1 90 ? -1.846 -1.975 13.748 1.00 97.81 90 LEU A CA 1
ATOM 656 C C . LEU A 1 90 ? -1.957 -2.754 15.065 1.00 97.81 90 LEU A C 1
ATOM 658 O O . LEU A 1 90 ? -2.397 -2.194 16.073 1.00 97.81 90 LEU A O 1
ATOM 662 N N . SER A 1 91 ? -1.490 -4.003 15.082 1.00 96.44 91 SER A N 1
ATOM 663 C CA . SER A 1 91 ? -1.377 -4.816 16.293 1.00 96.44 91 SER A CA 1
ATOM 664 C C . SER A 1 91 ? -0.424 -4.203 17.308 1.00 96.44 91 SER A C 1
ATOM 666 O O . SER A 1 91 ? -0.777 -4.072 18.478 1.00 96.44 91 SER A O 1
ATOM 668 N N . ALA A 1 92 ? 0.754 -3.754 16.872 1.00 95.81 92 ALA A N 1
ATOM 669 C CA . ALA A 1 92 ? 1.715 -3.074 17.735 1.00 95.81 92 ALA A CA 1
ATOM 670 C C . ALA A 1 92 ? 1.168 -1.746 18.297 1.00 95.81 92 ALA A C 1
ATOM 672 O O . ALA A 1 92 ? 1.520 -1.342 19.404 1.00 95.81 92 ALA A O 1
ATOM 673 N N . CYS A 1 93 ? 0.241 -1.096 17.586 1.00 96.25 93 CYS A N 1
ATOM 674 C CA . CYS A 1 93 ? -0.491 0.073 18.084 1.00 96.25 93 CYS A CA 1
ATOM 675 C C . CYS A 1 93 ? -1.639 -0.277 19.054 1.00 96.25 93 CYS A C 1
ATOM 677 O O . CYS A 1 93 ? -2.327 0.622 19.549 1.00 96.25 93 CYS A O 1
ATOM 679 N N . GLY A 1 94 ? -1.861 -1.561 19.347 1.00 95.06 94 GLY A N 1
ATOM 680 C CA . GLY A 1 94 ? -2.907 -2.047 20.245 1.00 95.06 94 GLY A CA 1
ATOM 681 C C . GLY A 1 94 ? -4.317 -1.948 19.664 1.00 95.06 94 GLY A C 1
ATOM 682 O O . GLY A 1 94 ? -5.256 -1.710 20.422 1.00 95.06 94 GLY A O 1
ATOM 683 N N . CYS A 1 95 ? -4.472 -2.058 18.339 1.00 96.69 95 CYS A N 1
ATOM 684 C CA . CYS A 1 95 ? -5.794 -2.129 17.714 1.00 96.69 95 CYS A CA 1
ATOM 685 C C . CYS A 1 95 ? -6.502 -3.433 18.092 1.00 96.69 95 CYS A C 1
ATOM 687 O O . CYS A 1 95 ? -5.902 -4.496 17.992 1.00 96.69 95 CYS A O 1
ATOM 689 N N . ASP A 1 96 ? -7.775 -3.361 18.492 1.00 95.06 96 ASP A N 1
ATOM 690 C CA . ASP A 1 96 ? -8.613 -4.543 18.751 1.00 95.06 96 ASP A CA 1
ATOM 691 C C . ASP A 1 96 ? -9.415 -4.978 17.519 1.00 95.06 96 ASP A C 1
ATOM 693 O O . ASP A 1 96 ? -9.797 -6.143 17.405 1.00 95.06 96 ASP A O 1
ATOM 697 N N . LYS A 1 97 ? -9.637 -4.061 16.570 1.00 96.31 97 LYS A N 1
ATOM 698 C CA . LYS A 1 97 ? -10.267 -4.364 15.281 1.00 96.31 97 LYS A CA 1
ATOM 699 C C . LYS A 1 97 ? -9.473 -3.771 14.135 1.00 96.31 97 LYS A C 1
ATOM 701 O O . LYS A 1 97 ? -8.860 -2.717 14.283 1.00 96.31 97 LYS A O 1
ATOM 706 N N . ILE A 1 98 ? -9.554 -4.404 12.975 1.00 97.31 98 ILE A N 1
ATOM 707 C CA . ILE A 1 98 ? -9.117 -3.836 11.702 1.00 97.31 98 ILE A CA 1
ATOM 708 C C . ILE A 1 98 ? -10.325 -3.791 10.780 1.00 97.31 98 ILE A C 1
ATOM 710 O O . ILE A 1 98 ? -11.024 -4.793 10.640 1.00 97.31 98 ILE A O 1
ATOM 714 N N . ILE A 1 99 ? -10.573 -2.647 10.147 1.00 95.69 99 ILE A N 1
ATOM 715 C CA . ILE A 1 99 ? -11.612 -2.532 9.121 1.00 95.69 99 ILE A CA 1
ATOM 716 C C . ILE A 1 99 ? -10.983 -2.421 7.735 1.00 95.69 99 ILE A C 1
ATOM 718 O O . ILE A 1 99 ? -9.939 -1.793 7.550 1.00 95.69 99 ILE A O 1
ATOM 722 N N . CYS A 1 100 ? -11.634 -3.015 6.740 1.00 93.75 100 CYS A N 1
ATOM 723 C CA . CYS A 1 100 ? -11.230 -2.896 5.343 1.00 93.75 100 CYS A CA 1
ATOM 724 C C . CYS A 1 100 ? -12.455 -2.784 4.436 1.00 93.75 100 CYS A C 1
ATOM 726 O O . CYS A 1 100 ? -13.500 -3.370 4.713 1.00 93.75 100 CYS A O 1
ATOM 728 N N . GLY A 1 101 ? -12.331 -2.018 3.352 1.00 89.19 101 GLY A N 1
ATOM 729 C CA . GLY A 1 101 ? -13.338 -2.028 2.296 1.00 89.19 101 GLY A CA 1
ATOM 730 C C . GLY A 1 101 ? -13.285 -3.350 1.531 1.00 89.19 101 GLY A C 1
ATOM 731 O O . GLY A 1 101 ? -12.189 -3.821 1.250 1.00 89.19 101 GLY A O 1
ATOM 732 N N . TYR A 1 102 ? -14.431 -3.914 1.158 1.00 85.75 102 TYR A N 1
ATOM 733 C CA . TYR A 1 102 ? -14.512 -5.113 0.310 1.00 85.75 102 TYR A CA 1
ATOM 734 C C . TYR A 1 102 ? -15.720 -5.043 -0.646 1.00 85.75 102 TYR A C 1
ATOM 736 O O . TYR A 1 102 ? -16.656 -4.272 -0.409 1.00 85.75 102 TYR A O 1
ATOM 744 N N . GLU A 1 103 ? -15.698 -5.792 -1.749 1.00 84.38 103 GLU A N 1
ATOM 745 C CA . GLU A 1 103 ? -16.740 -5.751 -2.786 1.00 84.38 103 GLU A CA 1
ATOM 746 C C . GLU A 1 103 ? -18.036 -6.486 -2.405 1.00 84.38 103 GLU A C 1
ATOM 748 O O . GLU A 1 103 ? -19.088 -6.212 -2.985 1.00 84.38 103 GLU A O 1
ATOM 753 N N . GLY A 1 104 ? -18.008 -7.394 -1.427 1.00 77.44 104 GLY A N 1
ATOM 754 C CA . GLY A 1 104 ? -19.164 -8.240 -1.116 1.00 77.44 104 GLY A CA 1
ATOM 755 C C . GLY A 1 104 ? -19.132 -9.604 -1.802 1.00 77.44 104 GLY A C 1
ATOM 756 O O . GLY A 1 104 ? -18.199 -9.953 -2.530 1.00 77.44 104 GLY A O 1
ATOM 757 N N . ILE A 1 105 ? -20.200 -10.367 -1.572 1.00 70.75 105 ILE A N 1
ATOM 758 C CA . ILE A 1 105 ? -20.449 -11.691 -2.146 1.00 70.75 105 ILE A CA 1
ATOM 759 C C . ILE A 1 105 ? -21.644 -11.581 -3.103 1.00 70.75 105 ILE A C 1
ATOM 761 O O . ILE A 1 105 ? -22.777 -11.805 -2.703 1.00 70.75 105 ILE A O 1
ATOM 765 N N . LYS A 1 106 ? -21.386 -11.188 -4.361 1.00 66.75 106 LYS A N 1
ATOM 766 C CA . LYS A 1 106 ? -22.372 -10.920 -5.438 1.00 66.75 106 LYS A CA 1
ATOM 767 C C . LYS A 1 106 ? -23.526 -9.923 -5.111 1.00 66.75 106 LYS A C 1
ATOM 769 O O . LYS A 1 106 ? -23.814 -9.632 -3.954 1.00 66.75 106 LYS A O 1
ATOM 774 N N . PRO A 1 107 ? -24.210 -9.356 -6.131 1.00 52.09 107 PRO A N 1
ATOM 775 C CA . PRO A 1 107 ? -25.268 -8.354 -5.919 1.00 52.09 107 PRO A CA 1
ATOM 776 C C . PRO A 1 107 ? -26.625 -8.899 -5.426 1.00 52.09 107 PRO A C 1
ATOM 778 O O . PRO A 1 107 ? -27.321 -8.184 -4.714 1.00 52.09 107 PRO A O 1
ATOM 781 N N . ASP A 1 108 ? -26.995 -10.145 -5.752 1.00 51.44 108 ASP A N 1
ATOM 782 C CA . ASP A 1 108 ? -28.363 -10.682 -5.545 1.00 51.44 108 ASP A CA 1
ATOM 783 C C . ASP A 1 108 ? -28.522 -11.590 -4.309 1.00 51.44 108 ASP A C 1
ATOM 785 O O . ASP A 1 108 ? -29.447 -12.399 -4.205 1.00 51.44 108 ASP A O 1
ATOM 789 N N . TYR A 1 109 ? -27.606 -11.473 -3.354 1.00 52.75 109 TYR A N 1
ATOM 790 C CA . TYR A 1 109 ? -27.592 -12.280 -2.140 1.00 52.75 109 TYR A CA 1
ATOM 791 C C . TYR A 1 109 ? -28.656 -11.799 -1.129 1.00 52.75 109 TYR A C 1
ATOM 793 O O . TYR A 1 109 ? -28.682 -10.625 -0.757 1.00 52.75 109 TYR A O 1
ATOM 801 N N . LYS A 1 110 ? -29.536 -12.698 -0.658 1.00 52.62 110 LYS A N 1
ATOM 802 C CA . LYS A 1 110 ? -30.482 -12.430 0.445 1.00 52.62 110 LYS A CA 1
ATOM 803 C C . LYS A 1 110 ? -30.052 -13.216 1.687 1.00 52.62 110 LYS A C 1
ATOM 805 O O . LYS A 1 110 ? -30.004 -14.440 1.634 1.00 52.62 110 LYS A O 1
ATOM 810 N N . GLU A 1 111 ? -29.843 -12.527 2.814 1.00 48.41 111 GLU A N 1
ATOM 811 C CA . GLU A 1 111 ? -29.416 -13.082 4.123 1.00 48.41 111 GLU A CA 1
ATOM 812 C C . GLU A 1 111 ? -30.274 -14.255 4.657 1.00 48.41 111 GLU A C 1
ATOM 814 O O . GLU A 1 111 ? -29.849 -14.975 5.555 1.00 48.41 111 GLU A O 1
ATOM 819 N N . ASN A 1 112 ? -31.472 -14.478 4.104 1.00 48.03 112 ASN A N 1
ATOM 820 C CA . ASN A 1 112 ? -32.439 -15.482 4.562 1.00 48.03 112 ASN A CA 1
ATOM 821 C C . ASN A 1 112 ? -32.442 -16.804 3.769 1.00 48.03 112 ASN A C 1
ATOM 823 O O . ASN A 1 112 ? -33.370 -17.597 3.935 1.00 48.03 112 ASN A O 1
ATOM 827 N N . ASP A 1 113 ? -31.460 -17.069 2.905 1.00 54.75 113 ASP A N 1
ATOM 828 C CA . ASP A 1 113 ? -31.370 -18.372 2.231 1.00 54.75 113 ASP A CA 1
ATOM 829 C C . ASP A 1 113 ? -31.034 -19.478 3.255 1.00 54.75 113 ASP A C 1
ATOM 831 O O . ASP A 1 113 ? -30.027 -19.408 3.961 1.00 54.75 113 ASP A O 1
ATOM 835 N N . ALA A 1 114 ? -31.881 -20.507 3.365 1.00 53.22 114 ALA A N 1
ATOM 836 C CA . ALA A 1 114 ? -31.720 -21.607 4.325 1.00 53.22 114 ALA A CA 1
ATOM 837 C C . ALA A 1 114 ? -30.342 -22.290 4.210 1.00 53.22 114 ALA A C 1
ATOM 839 O O . ALA A 1 114 ? -29.765 -22.692 5.219 1.00 53.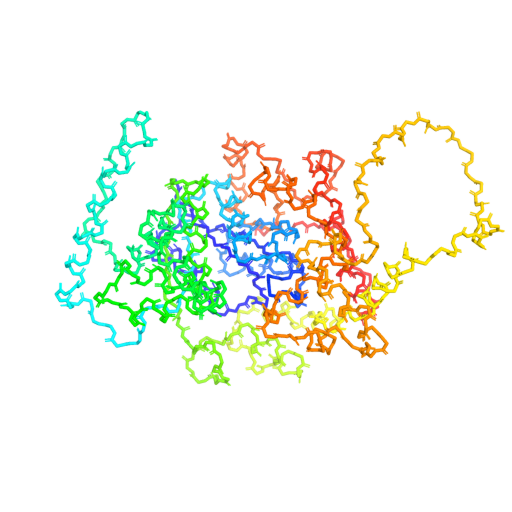22 114 ALA A O 1
ATOM 840 N N . LYS A 1 115 ? -29.760 -22.282 3.003 1.00 53.78 115 LYS A N 1
ATOM 841 C CA . LYS A 1 115 ? -28.409 -22.781 2.706 1.00 53.78 115 LYS A CA 1
ATOM 842 C C . LYS A 1 115 ? -27.306 -22.090 3.510 1.00 53.78 115 LYS A C 1
ATOM 844 O O . LYS A 1 115 ? -26.280 -22.697 3.784 1.00 53.78 115 LYS A O 1
ATOM 849 N N . ILE A 1 116 ? -27.496 -20.829 3.892 1.00 53.41 116 ILE A N 1
ATOM 850 C CA . ILE A 1 116 ? -26.511 -20.025 4.628 1.00 53.41 116 ILE A CA 1
ATOM 851 C C . ILE A 1 116 ? -26.422 -20.479 6.080 1.00 53.41 116 ILE A C 1
ATOM 853 O O . ILE A 1 116 ? -25.330 -20.519 6.635 1.00 53.41 116 ILE A O 1
ATOM 857 N N . LYS A 1 117 ? -27.553 -20.846 6.692 1.00 55.09 117 LYS A N 1
ATOM 858 C CA . LYS A 1 117 ? -27.577 -21.372 8.063 1.00 55.09 117 LYS A CA 1
ATOM 859 C C . LYS A 1 117 ? -26.906 -22.736 8.136 1.00 55.09 117 LYS A C 1
ATOM 861 O O . LYS A 1 117 ? -26.134 -22.955 9.062 1.00 55.09 117 LYS A O 1
ATOM 866 N N . ASP A 1 118 ? -27.134 -23.586 7.138 1.00 54.97 118 ASP A N 1
ATOM 867 C CA . ASP A 1 118 ? -26.474 -24.890 7.027 1.00 54.97 118 ASP A CA 1
ATOM 868 C C . ASP A 1 118 ? -24.961 -24.726 6.829 1.00 54.97 118 ASP A C 1
ATOM 870 O O . ASP A 1 118 ? -24.172 -25.366 7.516 1.00 54.97 118 ASP A O 1
ATOM 874 N N . ILE A 1 119 ? -24.549 -23.775 5.982 1.00 55.34 119 ILE A N 1
ATOM 875 C CA . ILE A 1 119 ? -23.143 -23.404 5.811 1.00 55.34 119 ILE A CA 1
ATOM 876 C C . ILE A 1 119 ? -22.567 -22.875 7.130 1.00 55.34 119 ILE A C 1
ATOM 878 O O . ILE A 1 119 ? -21.588 -23.420 7.613 1.00 55.34 119 ILE A O 1
ATOM 882 N N . ILE A 1 120 ? -23.166 -21.876 7.782 1.00 56.22 120 ILE A N 1
ATOM 883 C CA . ILE A 1 120 ? -22.675 -21.347 9.069 1.00 56.22 120 ILE A CA 1
ATOM 884 C C . ILE A 1 120 ? -22.559 -22.463 10.122 1.00 56.22 120 ILE A C 1
ATOM 886 O O . ILE A 1 120 ? -21.562 -22.512 10.843 1.00 56.22 120 ILE A O 1
ATOM 890 N N . PHE A 1 121 ? -23.517 -23.390 10.170 1.00 56.59 121 PHE A N 1
ATOM 891 C CA . PHE A 1 121 ? -23.500 -24.535 11.078 1.00 56.59 121 PHE A CA 1
ATOM 892 C C . PHE A 1 121 ? -22.348 -25.513 10.771 1.00 56.59 121 PHE A C 1
ATOM 894 O O . PHE A 1 121 ? -21.601 -25.876 11.679 1.00 56.59 121 PHE A O 1
ATOM 901 N N . GLU A 1 122 ? -22.116 -25.860 9.499 1.00 54.50 122 GLU A N 1
ATOM 902 C CA . GLU A 1 122 ? -20.956 -26.656 9.055 1.00 54.50 122 GLU A CA 1
ATOM 903 C C . GLU A 1 122 ? -19.611 -25.946 9.308 1.00 54.50 122 GLU A C 1
ATOM 905 O O . GLU A 1 122 ? -18.578 -26.582 9.531 1.00 54.50 122 GLU A O 1
ATOM 910 N N . LEU A 1 123 ? -19.601 -24.612 9.264 1.00 52.38 123 LEU A N 1
ATOM 911 C CA . LEU A 1 123 ? -18.413 -23.777 9.447 1.00 52.38 123 LEU A CA 1
ATOM 912 C C . LEU A 1 123 ? -18.011 -23.616 10.923 1.00 52.38 123 LEU A C 1
ATOM 914 O O . LEU A 1 123 ? -16.817 -23.537 11.222 1.00 52.38 123 LEU A O 1
ATOM 918 N N . GLN A 1 124 ? -18.978 -23.604 11.842 1.00 54.69 124 GLN A N 1
ATOM 919 C CA . GLN A 1 124 ? -18.749 -23.462 13.286 1.00 54.69 124 GLN A CA 1
ATOM 920 C C . GLN A 1 124 ? -18.165 -24.728 13.944 1.00 54.69 124 GLN A C 1
ATOM 922 O O . GLN A 1 124 ? -17.462 -24.625 14.954 1.00 54.69 124 GLN A O 1
ATOM 927 N N . ASP A 1 125 ? -18.387 -25.913 13.368 1.00 45.47 125 ASP A N 1
ATOM 928 C CA . ASP A 1 125 ? -17.922 -27.192 13.931 1.00 45.47 125 ASP A CA 1
ATOM 929 C C . ASP A 1 125 ? -16.394 -27.394 13.797 1.00 45.47 125 ASP A C 1
ATOM 931 O O . ASP A 1 125 ? -15.738 -27.985 14.658 1.00 45.47 125 ASP A O 1
ATOM 935 N N . ILE A 1 126 ? -15.777 -26.798 12.768 1.00 45.91 126 ILE A N 1
ATOM 936 C CA . ILE A 1 126 ? -14.319 -26.849 12.560 1.00 45.91 126 ILE A CA 1
ATOM 937 C C . ILE A 1 126 ? -13.587 -25.943 13.568 1.00 45.91 126 ILE A C 1
ATOM 939 O O . ILE A 1 126 ? -12.565 -26.347 14.118 1.00 45.91 126 ILE A O 1
ATOM 943 N N . GLN A 1 127 ? -14.130 -24.761 13.899 1.00 42.22 127 GLN A N 1
ATOM 944 C CA . GLN A 1 127 ? -13.513 -23.832 14.862 1.00 42.22 127 GLN A CA 1
ATOM 945 C C . GLN A 1 127 ? -13.437 -24.398 16.290 1.00 42.22 127 GLN A C 1
ATOM 947 O O . GLN A 1 127 ? -12.425 -24.202 16.971 1.00 42.22 127 GLN A O 1
ATOM 952 N N . LYS A 1 128 ? -14.462 -25.136 16.744 1.00 42.91 128 LYS A N 1
ATOM 953 C CA . LYS A 1 128 ? -14.477 -25.752 18.087 1.00 42.91 128 LYS A CA 1
ATOM 954 C C . LYS A 1 128 ? -13.360 -26.780 18.290 1.00 42.91 128 LYS A C 1
ATOM 956 O O . LYS A 1 128 ? -12.824 -26.874 19.392 1.00 42.91 128 LYS A O 1
ATOM 961 N N . ASN A 1 129 ? -12.973 -27.494 17.233 1.00 38.59 129 ASN A N 1
ATOM 962 C CA . ASN A 1 129 ? -11.909 -28.503 17.271 1.00 38.59 129 ASN A CA 1
ATOM 963 C C . ASN A 1 129 ? -10.491 -27.921 17.115 1.00 38.59 129 ASN A C 1
ATOM 965 O O . ASN A 1 129 ? -9.506 -28.627 17.332 1.00 38.59 129 ASN A O 1
ATOM 969 N N . THR A 1 130 ? -10.364 -26.645 16.734 1.00 39.31 130 THR A N 1
ATOM 970 C CA . THR A 1 130 ? -9.065 -26.000 16.483 1.00 39.31 130 THR A CA 1
ATOM 971 C C . THR A 1 130 ? -8.635 -25.067 17.616 1.00 39.31 130 THR A C 1
ATOM 973 O O . THR A 1 130 ? -7.460 -25.067 17.977 1.00 39.31 130 THR A O 1
ATOM 976 N N . ILE A 1 131 ? -9.566 -24.359 18.270 1.00 36.69 131 ILE A N 1
ATOM 977 C CA . ILE A 1 131 ? -9.255 -23.542 19.465 1.00 36.69 131 ILE A CA 1
ATOM 978 C C . ILE A 1 131 ? -8.703 -24.418 20.610 1.00 36.69 131 ILE A C 1
ATOM 980 O O . ILE A 1 131 ? -7.878 -23.971 21.404 1.00 36.69 131 ILE A O 1
ATOM 984 N N . THR A 1 132 ? -9.062 -25.704 20.645 1.00 33.09 132 THR A N 1
ATOM 985 C CA . THR A 1 132 ? -8.532 -26.689 21.600 1.00 33.09 132 THR A CA 1
ATOM 986 C C . THR A 1 132 ? -7.053 -27.034 21.389 1.00 33.09 132 THR A C 1
ATOM 988 O O . THR A 1 132 ? -6.426 -27.531 22.320 1.00 33.09 132 THR A O 1
ATOM 991 N N . LYS A 1 133 ? -6.468 -26.772 20.210 1.00 34.56 133 LYS A N 1
ATOM 992 C CA . LYS A 1 133 ? -5.045 -27.051 19.935 1.00 34.56 133 LYS A CA 1
ATOM 993 C C . LYS A 1 133 ? -4.111 -25.861 20.167 1.00 34.56 133 LYS A C 1
ATOM 995 O O . LYS A 1 133 ? -2.908 -26.082 20.260 1.00 34.56 133 LYS A O 1
ATOM 1000 N N . CYS A 1 134 ? -4.634 -24.639 20.297 1.00 32.25 134 CYS A N 1
ATOM 1001 C CA . CYS A 1 134 ? -3.813 -23.425 20.407 1.00 32.25 134 CYS A CA 1
ATOM 1002 C C . CYS A 1 134 ? -3.791 -22.748 21.785 1.00 32.25 134 CYS A C 1
ATOM 1004 O O . CYS A 1 134 ? -3.029 -21.801 21.939 1.00 32.25 134 CYS A O 1
ATOM 1006 N N . ASN A 1 135 ? -4.521 -23.222 22.802 1.00 31.66 135 ASN A N 1
ATOM 1007 C CA . ASN A 1 135 ? -4.506 -22.569 24.118 1.00 31.66 135 ASN A CA 1
ATOM 1008 C C . ASN A 1 135 ? -3.991 -23.483 25.237 1.00 31.66 135 ASN A C 1
ATOM 1010 O O . ASN A 1 135 ? -4.716 -24.327 25.762 1.00 31.66 135 ASN A O 1
ATOM 1014 N N . THR A 1 136 ? -2.774 -23.205 25.713 1.00 31.91 136 THR A N 1
ATOM 1015 C CA . THR A 1 136 ? -2.582 -23.096 27.162 1.00 31.91 136 THR A CA 1
ATOM 1016 C C . THR A 1 136 ? -3.305 -21.837 27.637 1.00 31.91 136 THR A C 1
ATOM 1018 O O . THR A 1 136 ? -3.146 -20.769 27.055 1.00 31.91 136 THR A O 1
ATOM 1021 N N . THR A 1 137 ? -4.076 -22.001 28.709 1.00 30.59 137 THR A N 1
ATOM 1022 C CA . THR A 1 137 ? -4.887 -21.013 29.441 1.00 30.59 137 THR A CA 1
ATOM 1023 C C . THR A 1 137 ? -6.197 -20.553 28.787 1.00 30.59 137 THR A C 1
ATOM 1025 O O . THR A 1 137 ? -6.262 -19.738 27.876 1.00 30.59 137 THR A O 1
ATOM 1028 N N . SER A 1 138 ? -7.247 -21.159 29.342 1.00 34.12 138 SER A N 1
ATOM 1029 C CA . SER A 1 138 ? -8.666 -20.822 29.368 1.00 34.12 138 SER A CA 1
ATOM 1030 C C . SER A 1 138 ? -9.020 -19.343 29.192 1.00 34.12 138 SER A C 1
ATOM 1032 O O . SER A 1 138 ? -8.882 -18.556 30.121 1.00 34.12 138 SER A O 1
ATOM 1034 N N . GLU A 1 139 ? -9.621 -19.031 28.051 1.00 29.05 139 GLU A N 1
ATOM 1035 C CA . GLU A 1 139 ? -10.787 -18.150 27.943 1.00 29.05 139 GLU A CA 1
ATOM 1036 C C . GLU A 1 139 ? -11.472 -18.494 26.616 1.00 29.05 139 GLU A C 1
ATOM 1038 O O . GLU A 1 139 ? -11.167 -17.971 25.545 1.00 29.05 139 GLU A O 1
ATOM 1043 N N . THR A 1 140 ? -12.368 -19.479 26.664 1.00 29.58 140 THR A N 1
ATOM 1044 C CA . THR A 1 140 ? -13.305 -19.759 25.577 1.00 29.58 140 THR A CA 1
ATOM 1045 C C . THR A 1 140 ? -14.247 -18.566 25.458 1.00 29.58 140 THR A C 1
ATOM 1047 O O . THR A 1 140 ? -15.279 -18.521 26.123 1.00 29.58 140 THR A O 1
ATOM 1050 N N . ARG A 1 141 ? -13.885 -17.573 24.639 1.00 33.59 141 ARG A N 1
ATOM 1051 C CA . ARG A 1 141 ? -14.847 -16.577 24.163 1.00 33.59 141 ARG A CA 1
ATOM 1052 C C . ARG A 1 141 ? -15.920 -17.328 23.379 1.00 33.59 141 ARG A C 1
ATOM 1054 O O . ARG A 1 141 ? -15.640 -17.851 22.304 1.00 33.59 141 ARG A O 1
ATOM 1061 N N . GLU A 1 142 ? -17.130 -17.402 23.925 1.00 29.02 142 GLU A N 1
ATOM 1062 C CA . GLU A 1 142 ? -18.323 -17.709 23.138 1.00 29.02 142 GLU A CA 1
ATOM 1063 C C . GLU A 1 142 ? -18.398 -16.680 22.002 1.00 29.02 142 GLU A C 1
ATOM 1065 O O . GLU A 1 142 ? -18.653 -15.497 22.233 1.00 29.02 142 GLU A O 1
ATOM 1070 N N . LEU A 1 143 ? -18.088 -17.115 20.775 1.00 34.38 143 LEU A N 1
ATOM 1071 C CA . LEU A 1 143 ? -18.311 -16.312 19.577 1.00 34.38 143 LEU A CA 1
ATOM 1072 C C . LEU A 1 143 ? -19.806 -15.986 19.505 1.00 34.38 143 LEU A C 1
ATOM 1074 O O . LEU A 1 143 ? -20.649 -16.880 19.611 1.00 34.38 143 LEU A O 1
ATOM 1078 N N . SER A 1 144 ? -20.136 -14.705 19.341 1.00 30.62 144 SER A N 1
ATOM 1079 C CA . SER A 1 144 ? -21.518 -14.262 19.208 1.00 30.62 144 SER A CA 1
ATOM 1080 C C . SER A 1 144 ? -22.187 -14.982 18.034 1.00 30.62 144 SER A C 1
ATOM 1082 O O . SER A 1 144 ? -21.655 -15.077 16.931 1.00 30.62 144 SER A O 1
ATOM 1084 N N . VAL A 1 145 ? -23.386 -15.499 18.286 1.00 33.03 145 VAL A N 1
ATOM 1085 C CA . VAL A 1 145 ? -24.176 -16.407 17.432 1.00 33.03 145 VAL A CA 1
ATOM 1086 C C . VAL A 1 145 ? -24.682 -15.747 16.123 1.00 33.03 145 VAL A C 1
ATOM 1088 O O . VAL A 1 145 ? -25.516 -16.298 15.415 1.00 33.03 145 VAL A O 1
ATOM 1091 N N . PHE A 1 146 ? -24.150 -14.581 15.744 1.00 35.22 146 PHE A N 1
ATOM 1092 C CA . PHE A 1 146 ? -24.576 -13.786 14.588 1.00 35.22 146 PHE A CA 1
ATOM 1093 C C . PHE A 1 146 ? -23.379 -13.271 13.774 1.00 35.22 146 PHE A C 1
ATOM 1095 O O . PHE A 1 146 ? -23.233 -12.068 13.553 1.00 35.22 146 PHE A O 1
ATOM 1102 N N . GLU A 1 147 ? -22.490 -14.161 13.328 1.00 52.19 147 GLU A N 1
ATOM 1103 C CA . GLU A 1 147 ? -21.518 -13.778 12.298 1.00 52.19 147 GLU A CA 1
ATOM 1104 C C . GLU A 1 147 ? -22.215 -13.688 10.935 1.00 52.19 147 GLU A C 1
ATOM 1106 O O . GLU A 1 147 ? -22.854 -14.642 10.493 1.00 52.19 147 GLU A O 1
ATOM 1111 N N . ASN A 1 148 ? -22.091 -12.537 10.265 1.00 67.12 148 ASN A N 1
ATOM 1112 C CA . ASN A 1 148 ? -22.553 -12.373 8.886 1.00 67.12 148 ASN A CA 1
ATOM 1113 C C . ASN A 1 148 ? -21.778 -13.335 7.962 1.00 67.12 148 ASN A C 1
ATOM 1115 O O . ASN A 1 148 ? -20.577 -13.540 8.184 1.00 67.12 148 ASN A O 1
ATOM 1119 N N . LEU A 1 149 ? -22.431 -13.925 6.949 1.00 69.50 149 LEU A N 1
ATOM 1120 C CA . LEU A 1 149 ? -21.854 -14.994 6.116 1.00 69.50 149 LEU A CA 1
ATOM 1121 C C . LEU A 1 149 ? -20.466 -14.607 5.586 1.00 69.50 149 LEU A C 1
ATOM 1123 O O . LEU A 1 149 ? -19.571 -15.456 5.538 1.00 69.50 149 LEU A O 1
ATOM 1127 N N . GLU A 1 150 ? -20.255 -13.342 5.213 1.00 74.00 150 GLU A N 1
ATOM 1128 C CA . GLU A 1 150 ? -18.994 -12.930 4.600 1.00 74.00 150 GLU A CA 1
ATOM 1129 C C . GLU A 1 150 ? -17.802 -13.090 5.543 1.00 74.00 150 GLU A C 1
ATOM 1131 O O . GLU A 1 150 ? -16.724 -13.497 5.108 1.00 74.00 150 GLU A O 1
ATOM 1136 N N . ARG A 1 151 ? -17.991 -12.854 6.847 1.00 76.12 151 ARG A N 1
ATOM 1137 C CA . ARG A 1 151 ? -16.941 -13.069 7.854 1.00 76.12 151 ARG A CA 1
ATOM 1138 C C . ARG A 1 151 ? -16.600 -14.542 8.006 1.00 76.12 151 ARG A C 1
ATOM 1140 O O . ARG A 1 151 ? -15.423 -14.882 8.120 1.00 76.12 151 ARG A O 1
ATOM 1147 N N . VAL A 1 152 ? -17.606 -15.412 7.972 1.00 74.81 152 VAL A N 1
ATOM 1148 C CA . VAL A 1 152 ? -17.390 -16.856 8.103 1.00 74.81 152 VAL A CA 1
ATOM 1149 C C . VAL A 1 152 ? -16.651 -17.395 6.876 1.00 74.81 152 VAL A C 1
ATOM 1151 O O . VAL A 1 152 ? -15.687 -18.152 7.010 1.00 74.81 152 VAL A O 1
ATOM 1154 N N . ILE A 1 153 ? -17.029 -16.931 5.681 1.00 78.56 153 ILE A N 1
ATOM 1155 C CA . ILE A 1 153 ? -16.337 -17.242 4.426 1.00 78.56 153 ILE A CA 1
ATOM 1156 C C . ILE A 1 153 ? -14.887 -16.772 4.460 1.00 78.56 153 ILE A C 1
ATOM 1158 O O . ILE A 1 153 ? -13.992 -17.564 4.162 1.00 78.56 153 ILE A O 1
ATOM 1162 N N . LEU A 1 154 ? -14.646 -15.518 4.845 1.00 83.81 154 LEU A N 1
ATOM 1163 C CA . LEU A 1 154 ? -13.306 -14.945 4.969 1.00 83.81 154 LEU A CA 1
ATOM 1164 C C . LEU A 1 154 ? -12.430 -15.772 5.909 1.00 83.81 154 LEU A C 1
ATOM 1166 O O . LEU A 1 154 ? -11.336 -16.191 5.529 1.00 83.81 154 LEU A O 1
ATOM 1170 N N . ARG A 1 155 ? -12.924 -16.052 7.119 1.00 83.69 155 ARG A N 1
ATOM 1171 C CA . ARG A 1 155 ? -12.182 -16.794 8.145 1.00 83.69 155 ARG A CA 1
ATOM 1172 C C . ARG A 1 155 ? -11.890 -18.225 7.735 1.00 83.69 155 ARG A C 1
ATOM 1174 O O . ARG A 1 155 ? -10.740 -18.644 7.843 1.00 83.69 155 ARG A O 1
ATOM 1181 N N . LYS A 1 156 ? -12.878 -18.969 7.224 1.00 82.31 156 LYS A N 1
ATOM 1182 C CA . LYS A 1 156 ? -12.624 -20.339 6.755 1.00 82.31 156 LYS A CA 1
ATOM 1183 C C . LYS A 1 156 ? -11.687 -20.349 5.559 1.00 82.31 156 LYS A C 1
ATOM 1185 O O . LYS A 1 156 ? -10.788 -21.181 5.516 1.00 82.31 156 LYS A O 1
ATOM 1190 N N . SER A 1 157 ? -11.874 -19.436 4.609 1.00 87.12 157 SER A N 1
ATOM 1191 C CA . SER A 1 157 ? -11.002 -19.359 3.438 1.00 87.12 157 SER A CA 1
ATOM 1192 C C . SER A 1 157 ? -9.559 -19.097 3.851 1.00 87.12 157 SER A C 1
ATOM 1194 O O . SER A 1 157 ? -8.661 -19.809 3.412 1.00 87.12 157 SER A O 1
ATOM 1196 N N . ALA A 1 158 ? -9.336 -18.137 4.753 1.00 89.81 158 ALA A N 1
ATOM 1197 C CA . ALA A 1 158 ? -8.014 -17.853 5.296 1.00 89.81 158 ALA A CA 1
ATOM 1198 C C . ALA A 1 158 ? -7.425 -19.071 6.017 1.00 89.81 158 ALA A C 1
ATOM 1200 O O . ALA A 1 158 ? -6.277 -19.424 5.771 1.00 89.81 158 ALA A O 1
ATOM 1201 N N . PHE A 1 159 ? -8.222 -19.748 6.846 1.00 86.25 159 PHE A N 1
ATOM 1202 C CA . PHE A 1 159 ? -7.794 -20.936 7.579 1.00 86.25 159 PHE A CA 1
ATOM 1203 C C . PHE A 1 159 ? -7.374 -22.085 6.652 1.00 86.25 159 PHE A C 1
ATOM 1205 O O . PHE A 1 159 ? -6.289 -22.634 6.813 1.00 86.25 159 PHE A O 1
ATOM 1212 N N . ILE A 1 160 ? -8.182 -22.413 5.637 1.00 87.75 160 ILE A N 1
ATOM 1213 C CA . ILE A 1 160 ? -7.853 -23.457 4.650 1.00 87.75 160 ILE A CA 1
ATOM 1214 C C . ILE A 1 160 ? -6.546 -23.127 3.928 1.00 87.75 160 ILE A C 1
ATOM 1216 O O . ILE A 1 160 ? -5.720 -24.010 3.720 1.00 87.75 160 ILE A O 1
ATOM 1220 N N . LEU A 1 161 ? -6.356 -21.860 3.558 1.00 90.50 161 LEU A N 1
ATOM 1221 C CA . LEU A 1 161 ? -5.160 -21.397 2.860 1.00 90.50 161 LEU A CA 1
ATOM 1222 C C . LEU A 1 161 ? -3.911 -21.331 3.754 1.00 90.50 161 LEU A C 1
ATOM 1224 O O . LEU A 1 161 ? -2.811 -21.228 3.220 1.00 90.50 161 LEU A O 1
ATOM 1228 N N . ILE A 1 162 ? -4.064 -21.352 5.081 1.00 89.12 162 ILE A N 1
ATOM 1229 C CA . ILE A 1 162 ? -2.952 -21.418 6.039 1.00 89.12 162 ILE A CA 1
ATOM 1230 C C . ILE A 1 162 ? -2.600 -22.870 6.356 1.00 89.12 162 ILE A C 1
ATOM 1232 O O . ILE A 1 162 ? -1.445 -23.258 6.221 1.00 89.12 162 ILE A O 1
ATOM 1236 N N . GLU A 1 163 ? -3.587 -23.669 6.764 1.00 88.12 163 GLU A N 1
ATOM 1237 C CA . GLU A 1 163 ? -3.363 -25.049 7.211 1.00 88.12 163 GLU A CA 1
ATOM 1238 C C . GLU A 1 163 ? -3.122 -26.018 6.049 1.00 88.12 163 GLU A C 1
ATOM 1240 O O . GLU A 1 163 ? -2.508 -27.074 6.215 1.00 88.12 163 GLU A O 1
ATOM 1245 N N . GLU A 1 164 ? -3.638 -25.675 4.867 1.00 91.56 164 GLU A N 1
ATOM 1246 C CA . GLU A 1 164 ? -3.639 -26.510 3.670 1.00 91.56 164 GLU A CA 1
ATOM 1247 C C . GLU A 1 164 ? -4.034 -27.973 3.974 1.00 91.56 164 GLU A C 1
ATOM 1249 O O . GLU A 1 164 ? -3.192 -28.883 3.894 1.00 91.56 164 GLU A O 1
ATOM 1254 N N . PRO A 1 165 ? -5.302 -28.239 4.346 1.00 89.88 165 PRO A N 1
ATOM 1255 C CA . PRO A 1 165 ? -5.744 -29.586 4.689 1.00 89.88 165 PRO A CA 1
ATOM 1256 C C . PRO A 1 165 ? -5.592 -30.557 3.508 1.00 89.88 165 PRO A C 1
ATOM 1258 O O . PRO A 1 165 ? -5.455 -30.145 2.355 1.00 89.88 165 PRO A O 1
ATOM 1261 N N . LEU A 1 166 ? -5.657 -31.866 3.783 1.00 90.62 166 LEU A N 1
ATOM 1262 C CA . LEU A 1 166 ? -5.426 -32.907 2.772 1.00 90.62 166 LEU A CA 1
ATOM 1263 C C . LEU A 1 166 ? -6.283 -32.712 1.509 1.00 90.62 166 LEU A C 1
ATOM 1265 O O . LEU A 1 166 ? -5.729 -32.689 0.413 1.00 90.62 166 LEU A O 1
ATOM 1269 N N . LEU A 1 167 ? -7.590 -32.476 1.675 1.00 89.69 167 LEU A N 1
ATOM 1270 C CA . LEU A 1 167 ? -8.514 -32.227 0.563 1.00 89.69 167 LEU A CA 1
ATOM 1271 C C . LEU A 1 167 ? -8.073 -31.027 -0.298 1.00 89.69 167 LEU A C 1
ATOM 1273 O O . LEU A 1 167 ? -8.014 -31.140 -1.519 1.00 89.69 167 LEU A O 1
ATOM 1277 N N . TYR A 1 168 ? -7.685 -29.904 0.316 1.00 92.06 168 TYR A N 1
ATOM 1278 C CA . TYR A 1 168 ? -7.156 -28.741 -0.407 1.00 92.06 168 TYR A CA 1
ATOM 1279 C C . TYR A 1 168 ? -5.890 -29.088 -1.200 1.00 92.06 168 TYR A C 1
ATOM 1281 O O . TYR A 1 168 ? -5.789 -28.758 -2.380 1.00 92.06 168 TYR A O 1
ATOM 1289 N N . LYS A 1 169 ? -4.928 -29.786 -0.583 1.00 94.38 169 LYS A N 1
ATOM 1290 C CA . LYS A 1 169 ? -3.672 -30.188 -1.242 1.00 94.38 169 LYS A CA 1
ATOM 1291 C C . LYS A 1 169 ? -3.915 -31.134 -2.419 1.00 94.38 169 LYS A C 1
ATOM 1293 O O . LYS A 1 169 ? -3.238 -31.025 -3.443 1.00 94.38 169 LYS A O 1
ATOM 1298 N N . GLU A 1 170 ? -4.847 -32.070 -2.280 1.00 95.69 170 GLU A N 1
ATOM 1299 C CA . GLU A 1 170 ? -5.230 -33.004 -3.340 1.00 95.69 170 GLU A CA 1
ATOM 1300 C C . GLU A 1 170 ? -5.894 -32.279 -4.514 1.00 95.69 170 GLU A C 1
ATOM 1302 O O . GLU A 1 170 ? -5.449 -32.439 -5.655 1.00 95.69 170 GLU A O 1
ATOM 1307 N N . GLU A 1 171 ? -6.867 -31.409 -4.239 1.00 95.00 171 GLU A N 1
ATOM 1308 C CA . GLU A 1 171 ? -7.548 -30.616 -5.266 1.00 95.00 171 GLU A CA 1
ATOM 1309 C C . GLU A 1 171 ? -6.612 -29.624 -5.962 1.00 95.00 171 GLU A C 1
ATOM 1311 O O . GLU A 1 171 ? -6.634 -29.511 -7.191 1.00 95.00 171 GLU A O 1
ATOM 1316 N N . LEU A 1 172 ? -5.717 -28.968 -5.218 1.00 95.56 172 LEU A N 1
ATOM 1317 C CA . LEU A 1 172 ? -4.709 -28.069 -5.779 1.00 95.56 172 LEU A CA 1
ATOM 1318 C C . LEU A 1 172 ? -3.789 -28.821 -6.746 1.00 95.56 172 LEU A C 1
ATOM 1320 O O . LEU A 1 172 ? -3.579 -28.381 -7.877 1.00 95.56 172 LEU A O 1
ATOM 1324 N N . ARG A 1 173 ? -3.278 -29.993 -6.344 1.00 96.00 173 ARG A N 1
ATOM 1325 C CA . ARG A 1 173 ? -2.447 -30.838 -7.218 1.00 96.00 173 ARG A CA 1
ATOM 1326 C C . ARG A 1 173 ? -3.214 -31.308 -8.449 1.00 96.00 173 ARG A C 1
ATOM 1328 O O . ARG A 1 173 ? -2.637 -31.329 -9.535 1.00 96.00 173 ARG A O 1
ATOM 1335 N N . ARG A 1 174 ? -4.488 -31.685 -8.304 1.00 96.62 174 ARG A N 1
ATOM 1336 C CA . ARG A 1 174 ? -5.351 -32.086 -9.424 1.00 96.62 174 ARG A CA 1
ATOM 1337 C C . ARG A 1 174 ? -5.506 -30.943 -10.431 1.00 96.62 174 ARG A C 1
ATOM 1339 O O . ARG A 1 174 ? -5.298 -31.156 -11.625 1.00 96.62 174 ARG A O 1
ATOM 1346 N N . CYS A 1 175 ? -5.798 -29.733 -9.955 1.00 94.62 175 CYS A N 1
ATOM 1347 C CA . CYS A 1 175 ? -5.958 -28.542 -10.790 1.00 94.62 175 CYS A CA 1
ATOM 1348 C C . CYS A 1 175 ? -4.646 -28.142 -11.485 1.00 94.62 175 CYS A C 1
ATOM 1350 O O . CYS A 1 175 ? -4.638 -27.915 -12.695 1.00 94.62 175 CYS A O 1
ATOM 1352 N N . LEU A 1 176 ? -3.516 -28.150 -10.772 1.00 93.12 176 LEU A N 1
ATOM 1353 C CA . LEU A 1 176 ? -2.199 -27.875 -11.362 1.00 93.12 176 LEU A CA 1
ATOM 1354 C C . LEU A 1 176 ? -1.824 -28.901 -12.444 1.00 93.12 176 LEU A C 1
ATOM 1356 O O . LEU A 1 176 ? -1.370 -28.520 -13.520 1.00 93.12 176 LEU A O 1
ATOM 1360 N N . LYS A 1 177 ? -2.079 -30.198 -12.212 1.00 95.31 177 LYS A N 1
ATOM 1361 C CA . LYS A 1 177 ? -1.854 -31.259 -13.215 1.00 95.31 177 LYS A CA 1
ATOM 1362 C C . LYS A 1 177 ? -2.709 -31.094 -14.472 1.00 95.31 177 LYS A C 1
ATOM 1364 O O . LYS A 1 177 ? -2.308 -31.557 -15.533 1.00 95.31 177 LYS A O 1
ATOM 1369 N N . SER A 1 178 ? -3.860 -30.428 -14.367 1.00 94.06 178 SER A N 1
ATOM 1370 C CA . SER A 1 178 ? -4.706 -30.096 -15.519 1.00 94.06 178 SER A CA 1
ATOM 1371 C C . SER A 1 178 ? -4.222 -28.878 -16.322 1.00 94.06 178 SER A C 1
ATOM 1373 O O . SER A 1 178 ? -4.853 -28.506 -17.306 1.00 94.06 178 SER A O 1
ATOM 1375 N N . GLY A 1 179 ? -3.101 -28.259 -15.927 1.00 90.94 179 GLY A N 1
ATOM 1376 C CA . GLY A 1 179 ? -2.496 -27.122 -16.626 1.00 90.94 179 GLY A CA 1
ATOM 1377 C C . GLY A 1 179 ? -3.028 -25.751 -16.199 1.00 90.94 179 GLY A C 1
ATOM 1378 O O . GLY A 1 179 ? -2.713 -24.752 -16.844 1.00 90.94 179 GLY A O 1
ATOM 1379 N N . MET A 1 180 ? -3.820 -25.673 -15.123 1.00 90.56 180 MET A N 1
ATOM 1380 C CA . MET A 1 180 ? -4.261 -24.391 -14.567 1.00 90.56 180 MET A CA 1
ATOM 1381 C C . MET A 1 180 ? -3.078 -23.621 -13.972 1.00 90.56 180 MET A C 1
ATOM 1383 O O . MET A 1 180 ? -2.182 -24.206 -13.360 1.00 90.56 180 MET A O 1
ATOM 1387 N N . SER A 1 181 ? -3.093 -22.291 -14.101 1.00 85.62 181 SER A N 1
ATOM 1388 C CA . SER A 1 181 ? -2.132 -21.441 -13.396 1.00 85.62 181 SER A CA 1
ATOM 1389 C C . SER A 1 181 ? -2.340 -21.543 -11.883 1.00 85.62 181 SER A C 1
ATOM 1391 O O . SER A 1 181 ? -3.450 -21.810 -11.421 1.00 85.62 181 SER A O 1
ATOM 1393 N N . PHE A 1 182 ? -1.290 -21.296 -11.098 1.00 87.06 182 PHE A N 1
ATOM 1394 C CA . PHE A 1 182 ? -1.374 -21.388 -9.638 1.00 87.06 182 PHE A CA 1
AT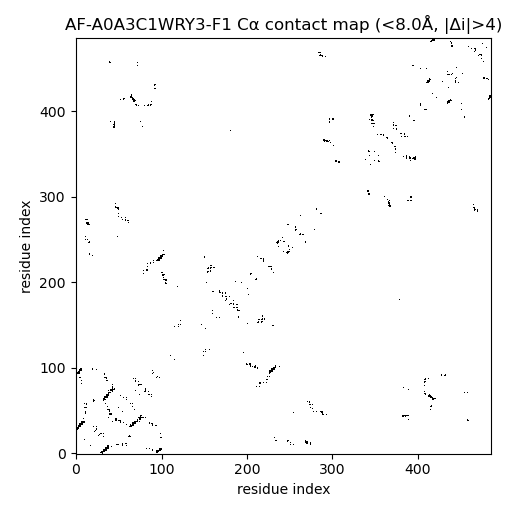OM 1395 C C . PHE A 1 182 ? -2.530 -20.570 -9.024 1.00 87.06 182 PHE A C 1
ATOM 1397 O O . PHE A 1 182 ? -3.259 -21.142 -8.217 1.00 87.06 182 PHE A O 1
ATOM 1404 N N . PRO A 1 183 ? -2.789 -19.301 -9.414 1.00 84.81 183 PRO A N 1
ATOM 1405 C CA . PRO A 1 183 ? -3.924 -18.546 -8.874 1.00 84.81 183 PRO A CA 1
ATOM 1406 C C . PRO A 1 183 ? -5.284 -19.193 -9.168 1.00 84.81 183 PRO A C 1
ATOM 1408 O O . PRO A 1 183 ? -6.145 -19.244 -8.296 1.00 84.81 183 PRO A O 1
ATOM 1411 N N . VAL A 1 184 ? -5.465 -19.732 -10.378 1.00 86.62 184 VAL A N 1
ATOM 1412 C CA . VAL A 1 184 ? -6.711 -20.407 -10.773 1.00 86.62 184 VAL A CA 1
ATOM 1413 C C . VAL A 1 184 ? -6.861 -21.729 -10.023 1.00 86.62 184 VAL A C 1
ATOM 1415 O O . VAL A 1 184 ? -7.920 -22.003 -9.468 1.00 86.62 184 VAL A O 1
ATOM 1418 N N . ALA A 1 185 ? -5.788 -22.517 -9.943 1.00 91.25 185 ALA A N 1
ATOM 1419 C CA . ALA A 1 185 ? -5.773 -23.789 -9.230 1.00 91.25 185 ALA A CA 1
ATOM 1420 C C . ALA A 1 185 ? -6.018 -23.617 -7.720 1.00 91.25 185 ALA A C 1
ATOM 1422 O O . ALA A 1 185 ? -6.767 -24.396 -7.136 1.00 91.25 185 ALA A O 1
ATOM 1423 N N . ARG A 1 186 ? -5.432 -22.581 -7.099 1.00 91.31 186 ARG A N 1
ATOM 1424 C CA . ARG A 1 186 ? -5.678 -22.191 -5.698 1.00 91.31 186 ARG A CA 1
ATOM 1425 C C . ARG A 1 186 ? -7.153 -21.884 -5.466 1.00 91.31 186 ARG A C 1
ATOM 1427 O O . ARG A 1 186 ? -7.726 -22.387 -4.503 1.00 91.31 186 ARG A O 1
ATOM 1434 N N . ASN A 1 187 ? -7.765 -21.091 -6.346 1.00 90.19 187 ASN A N 1
ATOM 1435 C CA . ASN A 1 187 ? -9.177 -20.742 -6.223 1.00 90.19 187 ASN A CA 1
ATOM 1436 C C . ASN A 1 187 ? -10.069 -21.980 -6.385 1.00 90.19 187 ASN A C 1
ATOM 1438 O O . ASN A 1 187 ? -10.896 -22.233 -5.517 1.00 90.19 187 ASN A O 1
ATOM 1442 N N . GLU A 1 188 ? -9.861 -22.810 -7.412 1.00 90.75 188 GLU A N 1
ATOM 1443 C CA . GLU A 1 188 ? -10.646 -24.042 -7.608 1.00 90.75 188 GLU A CA 1
ATOM 1444 C C . GLU A 1 188 ? -10.519 -25.028 -6.438 1.00 90.75 188 GLU A C 1
ATOM 1446 O O . GLU A 1 188 ? -11.519 -25.596 -5.998 1.00 90.75 188 GLU A O 1
ATOM 1451 N N . ALA A 1 189 ? -9.315 -25.198 -5.883 1.00 92.44 189 ALA A N 1
ATOM 1452 C CA . ALA A 1 189 ? -9.106 -26.047 -4.713 1.00 92.44 189 ALA A CA 1
ATOM 1453 C C . ALA A 1 189 ? -9.838 -25.522 -3.471 1.00 92.44 189 ALA A C 1
ATOM 1455 O O . ALA A 1 189 ? -10.378 -26.300 -2.685 1.00 92.44 189 ALA A O 1
ATOM 1456 N N . LEU A 1 190 ? -9.897 -24.200 -3.302 1.00 89.12 190 LEU A N 1
ATOM 1457 C CA . LEU A 1 190 ? -10.643 -23.579 -2.215 1.00 89.12 190 LEU A CA 1
ATOM 1458 C C . LEU A 1 190 ? -12.160 -23.744 -2.398 1.00 89.12 190 LEU A C 1
ATOM 1460 O O . LEU A 1 190 ? -12.870 -24.027 -1.433 1.00 89.12 190 LEU A O 1
ATOM 1464 N N . LEU A 1 191 ? -12.657 -23.646 -3.634 1.00 88.31 191 LEU A N 1
ATOM 1465 C CA . LEU A 1 191 ? -14.074 -23.829 -3.965 1.00 88.31 191 LEU A CA 1
ATOM 1466 C C . LEU A 1 191 ? -14.610 -25.223 -3.611 1.00 88.31 191 LEU A C 1
ATOM 1468 O O . LEU A 1 191 ? -15.803 -25.356 -3.337 1.00 88.31 191 LEU A O 1
ATOM 1472 N N . ALA A 1 192 ? -13.750 -26.244 -3.545 1.00 87.50 192 ALA A N 1
ATOM 1473 C CA . ALA A 1 192 ? -14.133 -27.587 -3.104 1.00 87.50 192 ALA A CA 1
ATOM 1474 C C . ALA A 1 192 ? -14.703 -27.619 -1.669 1.00 87.50 192 ALA A C 1
ATOM 1476 O O . ALA A 1 192 ? -15.475 -28.513 -1.332 1.00 87.50 192 ALA A O 1
ATOM 1477 N N . TYR A 1 193 ? -14.378 -26.623 -0.836 1.00 82.44 193 TYR A N 1
ATOM 1478 C CA . TYR A 1 193 ? -14.891 -26.487 0.533 1.00 82.44 193 TYR A CA 1
ATOM 1479 C C . TYR A 1 193 ? -16.220 -25.731 0.635 1.00 82.44 193 TYR A C 1
ATOM 1481 O O . TYR A 1 193 ? -16.762 -25.602 1.739 1.00 82.44 193 TYR A O 1
ATOM 1489 N N . PHE A 1 194 ? -16.727 -25.218 -0.489 1.00 79.62 194 PHE A N 1
ATOM 1490 C CA . PHE A 1 194 ? -17.946 -24.415 -0.566 1.00 79.62 194 PHE A CA 1
ATOM 1491 C C . PHE A 1 194 ? -18.860 -24.882 -1.717 1.00 79.62 194 PHE A C 1
ATOM 1493 O O . PHE A 1 194 ? -19.230 -24.073 -2.572 1.00 79.62 194 PHE A O 1
ATOM 1500 N N . PRO A 1 195 ? -19.260 -26.170 -1.767 1.00 76.19 195 PRO A N 1
ATOM 1501 C CA . PRO A 1 195 ? -20.033 -26.711 -2.890 1.00 76.19 195 PRO A CA 1
ATOM 1502 C C . PRO A 1 195 ? -21.372 -25.984 -3.094 1.00 76.19 195 PRO A C 1
ATOM 1504 O O . PRO A 1 195 ? -21.782 -25.743 -4.228 1.00 76.19 195 PRO A O 1
ATOM 1507 N N . SER A 1 196 ? -22.019 -25.571 -2.002 1.00 72.31 196 SER A N 1
ATOM 1508 C CA . SER A 1 196 ? -23.325 -24.901 -2.013 1.00 72.31 196 SER A CA 1
ATOM 1509 C C . SER A 1 196 ? -23.280 -23.424 -2.435 1.00 72.31 196 SER A C 1
ATOM 1511 O O . SER A 1 196 ? -24.328 -22.872 -2.766 1.00 72.31 196 SER A O 1
ATOM 1513 N N . CYS A 1 197 ? -22.095 -22.796 -2.449 1.00 71.06 197 CYS A N 1
ATOM 1514 C CA . CYS A 1 197 ? -21.891 -21.372 -2.763 1.00 71.06 197 CYS A CA 1
ATOM 1515 C C . CYS A 1 197 ? -20.691 -21.143 -3.703 1.00 71.06 197 CYS A C 1
ATOM 1517 O O . CYS A 1 197 ? -19.968 -20.152 -3.588 1.00 71.06 197 CYS A O 1
ATOM 1519 N N . LYS A 1 198 ? -20.426 -22.083 -4.622 1.00 78.00 198 LYS A N 1
ATOM 1520 C CA . LYS A 1 198 ? -19.232 -22.044 -5.483 1.00 78.00 198 LYS A CA 1
ATOM 1521 C C . LYS A 1 198 ? -19.122 -20.735 -6.279 1.00 78.00 198 LYS A C 1
ATOM 1523 O O . LYS A 1 198 ? -18.046 -20.153 -6.360 1.00 78.00 198 LYS A O 1
ATOM 1528 N N . ASN A 1 199 ? -20.223 -20.255 -6.852 1.00 77.06 199 ASN A N 1
ATOM 1529 C CA . ASN A 1 199 ? -20.216 -19.068 -7.714 1.00 77.06 199 ASN A CA 1
ATOM 1530 C C . ASN A 1 199 ? -19.995 -17.770 -6.926 1.00 77.06 199 ASN A C 1
ATOM 1532 O O . ASN A 1 199 ? -19.406 -16.814 -7.427 1.00 77.06 199 ASN A O 1
ATOM 1536 N N . GLU A 1 200 ? -20.516 -17.730 -5.708 1.00 73.94 200 GLU A N 1
ATOM 1537 C CA . GLU A 1 200 ? -20.414 -16.633 -4.758 1.00 73.94 200 GLU A CA 1
ATOM 1538 C C . GLU A 1 200 ? -18.969 -16.471 -4.283 1.00 73.94 200 GLU A C 1
ATOM 1540 O O . GLU A 1 200 ? -18.417 -15.370 -4.318 1.00 73.94 200 GLU A O 1
ATOM 1545 N N . ILE A 1 201 ? -18.336 -17.586 -3.911 1.00 76.25 201 ILE A N 1
ATOM 1546 C CA . ILE A 1 201 ? -16.933 -17.622 -3.495 1.00 76.25 201 ILE A CA 1
ATOM 1547 C C . ILE A 1 201 ? -16.002 -17.345 -4.677 1.00 76.25 201 ILE A C 1
ATOM 1549 O O . ILE A 1 201 ? -15.011 -16.643 -4.519 1.00 76.25 201 ILE A O 1
ATOM 1553 N N . ASP A 1 202 ? -16.308 -17.849 -5.874 1.00 82.25 202 ASP A N 1
ATOM 1554 C CA . ASP A 1 202 ? -15.480 -17.598 -7.057 1.00 82.25 202 ASP A CA 1
ATOM 1555 C C . ASP A 1 202 ? -15.437 -16.104 -7.412 1.00 82.25 202 ASP A C 1
ATOM 1557 O O . ASP A 1 202 ? -14.361 -15.562 -7.666 1.00 82.25 202 ASP A O 1
ATOM 1561 N N . TYR A 1 203 ? -16.584 -15.415 -7.349 1.00 80.81 203 TYR A N 1
ATOM 1562 C CA . TYR A 1 203 ? -16.626 -13.953 -7.453 1.00 80.81 203 TYR A CA 1
ATOM 1563 C C . TYR A 1 203 ? -15.801 -13.302 -6.337 1.00 80.81 203 TYR A C 1
ATOM 1565 O O . TYR A 1 203 ? -14.950 -12.452 -6.597 1.00 80.81 203 TYR A O 1
ATOM 1573 N N . PHE A 1 204 ? -16.006 -13.749 -5.096 1.00 81.31 204 PHE A N 1
ATOM 1574 C CA . PHE A 1 204 ? -15.294 -13.226 -3.939 1.00 81.31 204 PHE A CA 1
ATOM 1575 C C . PHE A 1 204 ? -13.764 -13.305 -4.107 1.00 81.31 204 PHE A C 1
ATOM 1577 O O . PHE A 1 204 ? -13.073 -12.326 -3.862 1.00 81.31 204 PHE A O 1
ATOM 1584 N N . LEU A 1 205 ? -13.225 -14.422 -4.598 1.00 82.12 205 LEU A N 1
ATOM 1585 C CA . LEU A 1 205 ? -11.780 -14.650 -4.744 1.00 82.12 205 LEU A CA 1
ATOM 1586 C C . LEU A 1 205 ? -11.128 -13.932 -5.939 1.00 82.12 205 LEU A C 1
ATOM 1588 O O . LEU A 1 205 ? -9.908 -14.016 -6.101 1.00 82.12 205 LEU A O 1
ATOM 1592 N N . LYS A 1 206 ? -11.909 -13.269 -6.800 1.00 84.75 206 LYS A N 1
ATOM 1593 C CA . LYS A 1 206 ? -11.408 -12.551 -7.986 1.00 84.75 206 LYS A CA 1
ATOM 1594 C C . LYS A 1 206 ? -11.312 -11.046 -7.776 1.00 84.75 206 LYS A C 1
ATOM 1596 O O . LYS A 1 206 ? -10.475 -10.403 -8.412 1.00 84.75 206 LYS A O 1
ATOM 1601 N N . GLU A 1 207 ? -12.126 -10.495 -6.882 1.00 86.38 207 GLU A N 1
ATOM 1602 C CA . GLU A 1 207 ? -12.160 -9.057 -6.648 1.00 86.38 207 GLU A CA 1
ATOM 1603 C C . GLU A 1 207 ? -10.955 -8.572 -5.813 1.00 86.38 207 GLU A C 1
ATOM 1605 O O . GLU A 1 207 ? -10.624 -9.175 -4.786 1.00 86.38 207 GLU A O 1
ATOM 1610 N N . PRO A 1 208 ? -10.279 -7.476 -6.209 1.00 86.62 208 PRO A N 1
ATOM 1611 C CA . PRO A 1 208 ? -9.054 -7.023 -5.553 1.00 86.62 208 PRO A CA 1
ATOM 1612 C C . PRO A 1 208 ? -9.174 -6.718 -4.056 1.00 86.62 208 PRO A C 1
ATOM 1614 O O . PRO A 1 208 ? -8.258 -7.073 -3.310 1.00 86.62 208 PRO A O 1
ATOM 1617 N N . ASN A 1 209 ? -10.245 -6.056 -3.592 1.00 89.38 209 ASN A N 1
ATOM 1618 C CA . ASN A 1 209 ? -10.357 -5.735 -2.166 1.00 89.38 209 ASN A CA 1
ATOM 1619 C C . ASN A 1 209 ? -10.819 -6.947 -1.339 1.00 89.38 209 ASN A C 1
ATOM 1621 O O . ASN A 1 209 ? -10.410 -7.077 -0.188 1.00 89.38 209 ASN A O 1
ATOM 1625 N N . ASN A 1 210 ? -11.563 -7.885 -1.926 1.00 90.56 210 ASN A N 1
ATOM 1626 C CA . ASN A 1 210 ? -11.843 -9.183 -1.311 1.00 90.56 210 ASN A CA 1
ATOM 1627 C C . ASN A 1 210 ? -10.573 -10.037 -1.136 1.00 90.56 210 ASN A C 1
ATOM 1629 O O . ASN A 1 210 ? -10.367 -10.607 -0.064 1.00 90.56 210 ASN A O 1
ATOM 1633 N N . ILE A 1 211 ? -9.689 -10.082 -2.145 1.00 90.94 211 ILE A N 1
ATOM 1634 C CA . ILE A 1 211 ? -8.369 -10.730 -2.026 1.00 90.94 211 ILE A CA 1
ATOM 1635 C C . ILE A 1 211 ? -7.582 -10.092 -0.880 1.00 90.94 211 ILE A C 1
ATOM 1637 O O . ILE A 1 211 ? -7.012 -10.794 -0.050 1.00 90.94 211 ILE A O 1
ATOM 1641 N N . LEU A 1 212 ? -7.577 -8.761 -0.798 1.00 93.25 212 LEU A N 1
ATOM 1642 C CA . LEU A 1 212 ? -6.869 -8.050 0.259 1.00 93.25 212 LEU A CA 1
ATOM 1643 C C . LEU A 1 212 ? -7.471 -8.323 1.650 1.00 93.25 212 LEU A C 1
ATOM 1645 O O . LEU A 1 212 ? -6.726 -8.560 2.597 1.00 93.25 212 LEU A O 1
ATOM 1649 N N . ALA A 1 213 ? -8.801 -8.378 1.771 1.00 94.19 213 ALA A N 1
ATOM 1650 C CA . ALA A 1 213 ? -9.488 -8.765 3.004 1.00 94.19 213 ALA A CA 1
ATOM 1651 C C . ALA A 1 213 ? -9.130 -10.195 3.446 1.00 94.19 213 ALA A C 1
ATOM 1653 O O . ALA A 1 213 ? -8.914 -10.445 4.633 1.00 94.19 213 ALA A O 1
ATOM 1654 N N . LEU A 1 214 ? -9.012 -11.126 2.497 1.00 93.44 214 LEU A N 1
ATOM 1655 C CA . LEU A 1 214 ? -8.567 -12.494 2.756 1.00 93.44 214 LEU A CA 1
ATOM 1656 C C . LEU A 1 214 ? -7.116 -12.540 3.258 1.00 93.44 214 LEU A C 1
ATOM 1658 O O . LEU A 1 214 ? -6.825 -13.260 4.212 1.00 93.44 214 LEU A O 1
ATOM 1662 N N . GLU A 1 215 ? -6.217 -11.755 2.662 1.00 96.25 215 GLU A N 1
ATOM 1663 C CA . GLU A 1 215 ? -4.823 -11.666 3.109 1.00 96.25 215 GLU A CA 1
ATOM 1664 C C . GLU A 1 215 ? -4.703 -10.986 4.490 1.00 96.25 215 GLU A C 1
ATOM 1666 O O . GLU A 1 215 ? -3.947 -11.472 5.332 1.00 96.25 215 GLU A O 1
ATOM 1671 N N . TYR A 1 216 ? -5.519 -9.968 4.810 1.00 96.75 216 TYR A N 1
ATOM 1672 C CA . TYR A 1 216 ? -5.605 -9.432 6.180 1.00 96.75 216 TYR A CA 1
ATOM 1673 C C . TYR A 1 216 ? -6.073 -10.493 7.176 1.00 96.75 216 TYR A C 1
ATOM 1675 O O . TYR A 1 216 ? -5.501 -10.623 8.256 1.00 96.75 216 TYR A O 1
ATOM 1683 N N . GLN A 1 217 ? -7.092 -11.281 6.822 1.00 94.88 217 GLN A N 1
ATOM 1684 C CA . GLN A 1 217 ? -7.589 -12.341 7.695 1.00 94.88 217 GLN A CA 1
ATOM 1685 C C . GLN A 1 217 ? -6.527 -13.422 7.928 1.00 94.88 217 GLN A C 1
ATOM 1687 O O . GLN A 1 217 ? -6.414 -13.924 9.048 1.00 94.88 217 GLN A O 1
ATOM 1692 N N . LYS A 1 218 ? -5.729 -13.757 6.903 1.00 94.25 218 LYS A N 1
ATOM 1693 C CA . LYS A 1 218 ? -4.588 -14.667 7.048 1.00 94.25 218 LYS A CA 1
ATOM 1694 C C . LYS A 1 218 ? -3.527 -14.096 7.991 1.00 94.25 218 LYS A C 1
ATOM 1696 O O . LYS A 1 218 ? -3.104 -14.788 8.914 1.00 94.25 218 LYS A O 1
ATOM 1701 N N . ALA A 1 219 ? -3.131 -12.841 7.785 1.00 95.50 219 ALA A N 1
ATOM 1702 C CA . ALA A 1 219 ? -2.148 -12.159 8.622 1.00 95.50 219 ALA A CA 1
ATOM 1703 C C . ALA A 1 219 ? -2.597 -12.081 10.093 1.00 95.50 219 ALA A C 1
ATOM 1705 O O . ALA A 1 219 ? -1.812 -12.359 10.994 1.00 95.50 219 ALA A O 1
ATOM 1706 N N . ILE A 1 220 ? -3.879 -11.796 10.346 1.00 94.00 220 ILE A N 1
ATOM 1707 C CA . ILE A 1 220 ? -4.460 -11.797 11.697 1.00 94.00 220 ILE A CA 1
ATOM 1708 C C . ILE A 1 220 ? -4.342 -13.180 12.347 1.00 94.00 220 ILE A C 1
ATOM 1710 O O . ILE A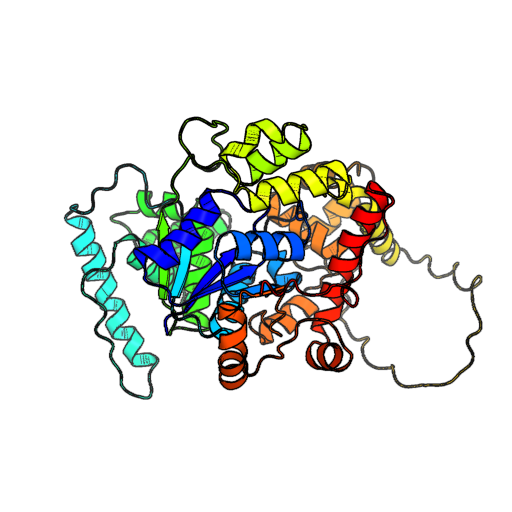 1 220 ? -3.868 -13.277 13.475 1.00 94.00 220 ILE A O 1
ATOM 1714 N N . ILE A 1 221 ? -4.716 -14.252 11.638 1.00 89.12 221 ILE A N 1
ATOM 1715 C CA . ILE A 1 221 ? -4.632 -15.625 12.170 1.00 89.12 221 ILE A CA 1
ATOM 1716 C C . ILE A 1 221 ? -3.183 -15.999 12.513 1.00 89.12 221 ILE A C 1
ATOM 1718 O O . ILE A 1 221 ? -2.949 -16.617 13.548 1.00 89.12 221 ILE A O 1
ATOM 1722 N N . ARG A 1 222 ? -2.216 -15.621 11.666 1.00 86.06 222 ARG A N 1
ATOM 1723 C CA . ARG A 1 222 ? -0.794 -15.951 11.853 1.00 86.06 222 ARG A CA 1
ATOM 1724 C C . ARG A 1 222 ? -0.133 -15.148 12.973 1.00 86.06 222 ARG A C 1
ATOM 1726 O O . ARG A 1 222 ? 0.623 -15.713 13.755 1.00 86.06 222 ARG A O 1
ATOM 1733 N N . CYS A 1 223 ? -0.380 -13.841 13.020 1.00 81.31 223 CYS A N 1
ATOM 1734 C CA . CYS A 1 223 ? 0.458 -12.917 13.785 1.00 81.31 223 CYS A CA 1
ATOM 1735 C C . CYS A 1 223 ? -0.227 -12.356 15.036 1.00 81.31 223 CYS A C 1
ATOM 1737 O O . CYS A 1 223 ? 0.458 -11.948 15.970 1.00 81.31 223 CYS A O 1
ATOM 1739 N N . THR A 1 224 ? -1.561 -12.266 15.056 1.00 83.62 224 THR A N 1
ATOM 1740 C CA . THR A 1 224 ? -2.286 -11.509 16.089 1.00 83.62 224 THR A CA 1
ATOM 1741 C C . THR A 1 224 ? -3.760 -11.939 16.193 1.00 83.62 224 THR A C 1
ATOM 1743 O O . THR A 1 224 ? -4.683 -11.191 15.861 1.00 83.62 224 THR A O 1
ATOM 1746 N N . PRO A 1 225 ? -4.032 -13.171 16.667 1.00 77.69 225 PRO A N 1
ATOM 1747 C CA . PRO A 1 225 ? -5.383 -13.741 16.661 1.00 77.69 225 PRO A CA 1
ATOM 1748 C C . PRO A 1 225 ? -6.371 -13.012 17.589 1.00 77.69 225 PRO A C 1
ATOM 1750 O O . PRO A 1 225 ? -7.565 -13.305 17.570 1.00 77.69 225 PRO A O 1
ATOM 1753 N N . SER A 1 226 ? -5.896 -12.064 18.405 1.00 83.94 226 SER A N 1
ATOM 1754 C CA . SER A 1 226 ? -6.729 -11.210 19.254 1.00 83.94 226 SER A CA 1
ATOM 1755 C C . SER A 1 226 ? -7.453 -10.099 18.486 1.00 83.94 226 SER A C 1
ATOM 1757 O O . SER A 1 226 ? -8.433 -9.566 19.011 1.00 83.94 226 SER A O 1
ATOM 1759 N N . ILE A 1 227 ? -7.007 -9.762 17.270 1.00 91.56 227 ILE A N 1
ATOM 1760 C CA . ILE A 1 227 ? -7.618 -8.724 16.433 1.00 91.56 227 ILE A CA 1
ATOM 1761 C C . ILE A 1 227 ? -8.811 -9.277 15.660 1.00 91.56 227 ILE A C 1
ATOM 1763 O O . ILE A 1 227 ? -8.751 -10.324 15.020 1.00 91.56 227 ILE A O 1
ATOM 1767 N N . GLU A 1 228 ? -9.899 -8.516 15.642 1.00 92.19 228 GLU A N 1
ATOM 1768 C CA . GLU A 1 228 ? -11.066 -8.816 14.821 1.00 92.19 228 GLU A CA 1
ATOM 1769 C C . GLU A 1 228 ? -10.997 -8.101 13.458 1.00 92.19 228 GLU A C 1
ATOM 1771 O O . GLU A 1 228 ? -10.935 -6.873 13.396 1.00 92.19 228 GLU A O 1
ATOM 1776 N N . LEU A 1 229 ? -11.082 -8.844 12.347 1.00 93.06 229 LEU A N 1
ATOM 1777 C CA . LEU A 1 229 ? -11.290 -8.246 11.022 1.00 93.06 229 LEU A CA 1
ATOM 1778 C C . LEU A 1 229 ? -12.770 -7.929 10.787 1.00 93.06 229 LEU A C 1
ATOM 1780 O O . LEU A 1 229 ? -13.619 -8.821 10.860 1.00 93.06 229 LEU A O 1
ATOM 1784 N N . VAL A 1 230 ? -13.060 -6.685 10.416 1.00 92.50 230 VAL A N 1
ATOM 1785 C CA . VAL A 1 230 ? -14.397 -6.186 10.084 1.00 92.50 230 VAL A CA 1
ATOM 1786 C C . VAL A 1 230 ? -14.434 -5.739 8.614 1.00 92.50 230 VAL A C 1
ATOM 1788 O O . VAL A 1 230 ? -14.030 -4.617 8.296 1.00 92.50 230 VAL A O 1
ATOM 1791 N N . PRO A 1 231 ? -14.898 -6.592 7.685 1.00 89.56 231 PRO A N 1
ATOM 1792 C CA . PRO A 1 231 ? -15.089 -6.189 6.296 1.00 89.56 231 PRO A CA 1
ATOM 1793 C C . PRO A 1 231 ? -16.277 -5.218 6.183 1.00 89.56 231 PRO A C 1
ATOM 1795 O O . PRO A 1 231 ? -17.358 -5.473 6.712 1.00 89.56 231 PRO A O 1
ATOM 1798 N N . VAL A 1 232 ? -16.083 -4.098 5.486 1.00 88.62 232 VAL A N 1
ATOM 1799 C CA . VAL A 1 232 ? -17.091 -3.049 5.269 1.00 88.62 232 VA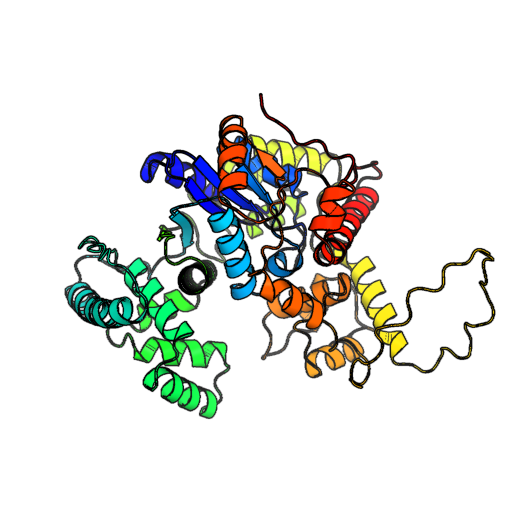L A CA 1
ATOM 1800 C C . VAL A 1 232 ? -17.394 -2.955 3.781 1.00 88.62 232 VAL A C 1
ATOM 1802 O O . VAL A 1 232 ? -16.501 -2.701 2.969 1.00 88.62 232 VAL A O 1
ATOM 1805 N N . LYS A 1 233 ? -18.653 -3.180 3.398 1.00 84.31 233 LYS A N 1
ATOM 1806 C CA . LYS A 1 233 ? -19.042 -3.211 1.984 1.00 84.31 233 LYS A CA 1
ATOM 1807 C C . LYS A 1 233 ? -18.789 -1.844 1.352 1.00 84.31 233 LYS A C 1
ATOM 1809 O O . LYS A 1 233 ? -19.233 -0.821 1.876 1.00 84.31 233 LYS A O 1
ATOM 1814 N N . ARG A 1 234 ? -18.064 -1.818 0.234 1.00 79.88 234 ARG A N 1
ATOM 1815 C CA . ARG A 1 234 ? -17.816 -0.582 -0.513 1.00 79.88 234 ARG A CA 1
ATOM 1816 C C . ARG A 1 234 ? -19.139 -0.050 -1.064 1.00 79.88 234 ARG A C 1
ATOM 1818 O O . ARG A 1 234 ? -19.930 -0.803 -1.624 1.00 79.88 234 ARG A O 1
ATOM 1825 N N . GLN A 1 235 ? -19.361 1.252 -0.921 1.00 70.12 235 GLN A N 1
ATOM 1826 C CA . GLN A 1 235 ? -20.435 1.957 -1.618 1.00 70.12 235 GLN A CA 1
ATOM 1827 C C . GLN A 1 235 ? -19.842 2.589 -2.889 1.00 70.12 235 GLN A C 1
ATOM 1829 O O . GLN A 1 235 ? -18.745 3.138 -2.837 1.00 70.12 235 GLN A O 1
ATOM 1834 N N . GLY A 1 236 ? -20.506 2.488 -4.039 1.00 59.84 236 GLY A N 1
ATOM 1835 C CA . GLY A 1 236 ? -20.004 3.032 -5.310 1.00 59.84 236 GLY A CA 1
ATOM 1836 C C . GLY A 1 236 ? -19.613 1.978 -6.347 1.00 59.84 236 GLY A C 1
ATOM 1837 O O . GLY A 1 236 ? -19.722 0.777 -6.109 1.00 59.84 236 GLY A O 1
ATOM 1838 N N . ALA A 1 237 ? -19.220 2.465 -7.523 1.00 44.53 237 ALA A N 1
ATOM 1839 C CA . ALA A 1 237 ? -19.085 1.667 -8.732 1.00 44.53 237 ALA A CA 1
ATOM 1840 C C . ALA A 1 237 ? -17.900 0.684 -8.645 1.00 44.53 237 ALA A C 1
ATOM 1842 O O . ALA A 1 237 ? -16.886 0.966 -7.993 1.00 44.53 237 ALA A O 1
ATOM 1843 N N . GLY A 1 238 ? -18.059 -0.501 -9.239 1.00 46.78 238 GLY A N 1
ATOM 1844 C CA . GLY A 1 238 ? -17.077 -1.582 -9.166 1.00 46.78 238 GLY A CA 1
ATOM 1845 C C . GLY A 1 238 ? -15.735 -1.194 -9.790 1.00 46.78 238 GLY A C 1
ATOM 1846 O 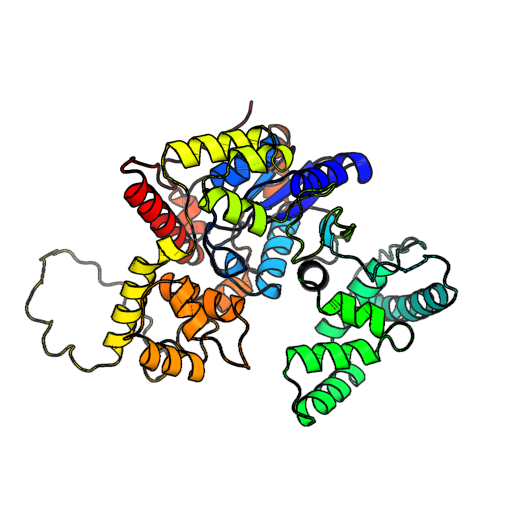O . GLY A 1 238 ? -15.592 -0.153 -10.439 1.00 46.78 238 GLY A O 1
ATOM 1847 N N . HIS A 1 239 ? -14.716 -2.038 -9.608 1.00 40.03 239 HIS A N 1
ATOM 1848 C CA . HIS A 1 239 ? -13.493 -1.910 -10.397 1.00 40.03 239 HIS A CA 1
ATOM 1849 C C . HIS A 1 239 ? -13.886 -1.878 -11.891 1.00 40.03 239 HIS A C 1
ATOM 1851 O O . HIS A 1 239 ? -14.484 -2.833 -12.367 1.00 40.03 239 HIS A O 1
ATOM 1857 N N . HIS A 1 240 ? -13.553 -0.774 -12.583 1.00 37.25 240 HIS A N 1
ATOM 1858 C CA . HIS A 1 240 ? -13.785 -0.453 -14.011 1.00 37.25 240 HIS A CA 1
ATOM 1859 C C . HIS A 1 240 ? -14.924 0.515 -14.374 1.00 37.25 240 HIS A C 1
ATOM 1861 O O . HIS A 1 240 ? -14.969 0.944 -15.527 1.00 37.25 240 HIS A O 1
ATOM 1867 N N . ASP A 1 241 ? -15.757 0.963 -13.437 1.00 38.56 241 ASP A N 1
ATOM 1868 C CA . ASP A 1 241 ? -16.819 1.916 -13.781 1.00 38.56 241 ASP A CA 1
ATOM 1869 C C . ASP A 1 241 ? -16.318 3.371 -13.767 1.00 38.56 241 ASP A C 1
ATOM 1871 O O . ASP A 1 241 ? -15.964 3.944 -12.735 1.00 38.56 241 ASP A O 1
ATOM 1875 N N . MET A 1 242 ? -16.285 3.971 -14.958 1.00 38.66 242 MET A N 1
ATOM 1876 C CA . MET A 1 242 ? -15.807 5.331 -15.246 1.00 38.66 242 MET A CA 1
ATOM 1877 C C . MET A 1 242 ? -16.853 6.430 -14.980 1.00 38.66 242 MET A C 1
ATOM 1879 O O . MET A 1 242 ? -16.739 7.531 -15.517 1.00 38.66 242 MET A O 1
ATOM 1883 N N . THR A 1 243 ? -17.898 6.166 -14.191 1.00 39.00 243 THR A N 1
ATOM 1884 C CA . THR A 1 243 ? -19.037 7.088 -14.058 1.00 39.00 243 THR A CA 1
ATOM 1885 C C . THR A 1 243 ? -19.105 7.758 -12.689 1.00 39.00 243 THR A C 1
ATOM 1887 O O . THR A 1 243 ? -19.179 7.103 -11.653 1.00 39.00 243 THR A O 1
ATOM 1890 N N . ALA A 1 244 ? -19.151 9.093 -12.709 1.00 41.84 244 ALA A N 1
ATOM 1891 C CA . ALA A 1 244 ? -19.343 9.976 -11.557 1.00 41.84 244 ALA A CA 1
ATOM 1892 C C . ALA A 1 244 ? -20.809 10.076 -11.074 1.00 41.84 244 ALA A C 1
ATOM 1894 O O . ALA A 1 244 ? -21.121 10.909 -10.222 1.00 41.84 244 ALA A O 1
ATOM 1895 N N . GLU A 1 245 ? -21.725 9.258 -11.599 1.00 37.25 245 GLU A N 1
ATOM 1896 C CA . GLU A 1 245 ? -23.139 9.314 -11.222 1.00 37.25 245 GLU A CA 1
ATOM 1897 C C . GLU A 1 245 ? -23.398 8.508 -9.939 1.00 37.25 245 GLU A C 1
ATOM 1899 O O . GLU A 1 245 ? -23.486 7.284 -9.940 1.00 37.25 245 GLU A O 1
ATOM 1904 N N . GLY A 1 246 ? -23.498 9.225 -8.815 1.00 47.88 246 GLY A N 1
ATOM 1905 C CA . GLY A 1 246 ? -24.105 8.739 -7.568 1.00 47.88 246 GLY A CA 1
ATOM 1906 C C . GLY A 1 246 ? -23.231 7.903 -6.624 1.00 47.88 246 GLY A C 1
ATOM 1907 O O . GLY A 1 246 ? -23.735 7.473 -5.589 1.00 47.88 246 GLY A O 1
ATOM 1908 N N . GLY A 1 247 ? -21.945 7.683 -6.926 1.00 64.25 247 GLY A N 1
ATOM 1909 C CA . GLY A 1 247 ? -21.053 6.827 -6.128 1.00 64.25 247 GLY A CA 1
ATOM 1910 C C . GLY A 1 247 ? -19.686 7.431 -5.785 1.00 64.25 247 GLY A C 1
ATOM 1911 O O . GLY A 1 247 ? -19.320 8.511 -6.254 1.00 64.25 247 GLY A O 1
ATOM 1912 N N . TYR A 1 248 ? -18.918 6.704 -4.963 1.00 73.94 248 TYR A N 1
ATOM 1913 C CA . TYR A 1 248 ? -17.509 7.005 -4.694 1.00 73.94 248 TYR A CA 1
ATOM 1914 C C . TYR A 1 248 ? -16.639 6.593 -5.888 1.00 73.94 248 TYR A C 1
ATOM 1916 O O . TYR A 1 248 ? -16.633 5.426 -6.282 1.00 73.94 248 TYR A O 1
ATOM 1924 N N . ALA A 1 249 ? -15.873 7.535 -6.435 1.00 80.94 249 ALA A N 1
ATOM 1925 C CA . ALA A 1 249 ? -14.922 7.262 -7.504 1.00 80.94 249 ALA A CA 1
ATOM 1926 C C . ALA A 1 249 ? -13.719 6.446 -7.006 1.00 80.94 249 ALA A C 1
ATOM 1928 O O . ALA A 1 249 ? -13.271 6.579 -5.863 1.00 80.94 249 ALA A O 1
ATOM 1929 N N . SER A 1 250 ? -13.152 5.618 -7.888 1.00 85.25 250 SER A N 1
ATOM 1930 C CA . SER A 1 250 ? -11.922 4.886 -7.580 1.00 85.25 250 SER A CA 1
ATOM 1931 C C . SER A 1 250 ? -10.709 5.822 -7.527 1.00 85.25 250 SER A C 1
ATOM 1933 O O . SER A 1 250 ? -10.624 6.806 -8.264 1.00 85.25 250 SER A O 1
ATOM 1935 N N . ALA A 1 251 ? -9.711 5.476 -6.711 1.00 87.62 251 ALA A N 1
ATOM 1936 C CA . ALA A 1 251 ? -8.452 6.220 -6.662 1.00 87.62 251 ALA A CA 1
ATOM 1937 C C . ALA A 1 251 ? -7.766 6.304 -8.042 1.00 87.62 251 ALA A C 1
ATOM 1939 O O . ALA A 1 251 ? -7.176 7.328 -8.367 1.00 87.62 251 ALA A O 1
ATOM 1940 N N . SER A 1 252 ? -7.876 5.263 -8.877 1.00 89.31 252 SER A N 1
ATOM 1941 C CA . SER A 1 252 ? -7.326 5.276 -10.240 1.00 89.31 252 SER A CA 1
ATOM 1942 C C . SER A 1 252 ? -8.003 6.318 -11.134 1.00 89.31 252 SER A C 1
ATOM 1944 O O . SER A 1 252 ? -7.296 7.073 -11.791 1.00 89.31 252 SER A O 1
ATOM 1946 N N . TYR A 1 253 ? -9.337 6.418 -11.091 1.00 90.81 253 TYR A N 1
ATOM 1947 C CA . TYR A 1 253 ? -10.088 7.449 -11.821 1.00 90.81 253 TYR A CA 1
ATOM 1948 C C . TYR A 1 253 ? -9.682 8.860 -11.379 1.00 90.81 253 TYR A C 1
ATOM 1950 O O . TYR A 1 253 ? -9.437 9.738 -12.204 1.00 90.81 253 TYR A O 1
ATOM 1958 N N . ILE A 1 254 ? -9.547 9.068 -10.065 1.00 93.06 254 ILE A N 1
ATOM 1959 C CA . ILE A 1 254 ? -9.106 10.349 -9.505 1.00 93.06 254 ILE A CA 1
ATOM 1960 C C . ILE A 1 254 ? -7.710 10.707 -10.030 1.00 93.06 254 ILE A C 1
ATOM 1962 O O . ILE A 1 254 ? -7.506 11.824 -10.498 1.00 93.06 254 ILE A O 1
ATOM 1966 N N . ARG A 1 255 ? -6.752 9.770 -10.005 1.00 94.50 255 ARG A N 1
ATOM 1967 C CA . ARG A 1 255 ? -5.392 10.020 -10.512 1.00 94.50 255 ARG A CA 1
ATOM 1968 C C . ARG A 1 255 ? -5.369 10.326 -12.009 1.00 94.50 255 ARG A C 1
ATOM 1970 O O . ARG A 1 255 ? -4.660 11.245 -12.407 1.00 94.50 255 ARG A O 1
ATOM 1977 N N . GLU A 1 256 ? -6.155 9.616 -12.816 1.00 94.25 256 GLU A N 1
ATOM 1978 C CA . GLU A 1 256 ? -6.281 9.883 -14.255 1.00 94.25 256 GLU A CA 1
ATOM 1979 C C . GLU A 1 256 ? -6.834 11.291 -14.518 1.00 94.25 256 GLU A C 1
ATOM 1981 O O . GLU A 1 256 ? -6.303 12.034 -15.343 1.00 94.25 256 GLU A O 1
ATOM 1986 N N . ALA A 1 257 ? -7.861 11.706 -13.772 1.00 94.25 257 ALA A N 1
ATOM 1987 C CA . ALA A 1 257 ? -8.402 13.056 -13.874 1.00 94.25 257 ALA A CA 1
ATOM 1988 C C . ALA A 1 257 ? -7.368 14.125 -13.483 1.00 94.25 257 ALA A C 1
ATOM 1990 O O . ALA A 1 257 ? -7.232 15.118 -14.196 1.00 94.25 257 ALA A O 1
ATOM 1991 N N . VAL A 1 258 ? -6.599 13.911 -12.406 1.00 95.00 258 VAL A N 1
ATOM 1992 C CA . VAL A 1 258 ? -5.505 14.819 -12.013 1.00 95.00 258 VAL A CA 1
ATOM 1993 C C . VAL A 1 258 ? -4.446 14.907 -13.114 1.00 95.00 258 VAL A C 1
ATOM 1995 O O . VAL A 1 258 ? -4.034 16.011 -13.467 1.00 95.00 258 VAL A O 1
ATOM 1998 N N . GLN A 1 259 ? -4.041 13.773 -13.693 1.00 94.19 259 GLN A N 1
ATOM 1999 C CA . GLN A 1 259 ? -3.069 13.728 -14.789 1.00 94.19 259 GLN A CA 1
ATOM 2000 C C . GLN A 1 259 ? -3.563 14.482 -16.030 1.00 94.19 259 GLN A C 1
ATOM 2002 O O . GLN A 1 259 ? -2.789 15.175 -16.683 1.00 94.19 259 GLN A O 1
ATOM 2007 N N . ALA A 1 260 ? -4.862 14.399 -16.319 1.00 94.62 260 ALA A N 1
ATOM 2008 C CA . ALA A 1 260 ? -5.514 15.120 -17.408 1.00 94.62 260 ALA A CA 1
ATOM 2009 C C . ALA A 1 260 ? -5.772 16.614 -17.107 1.00 94.62 260 ALA A C 1
ATOM 2011 O O . ALA A 1 260 ? -6.425 17.289 -17.900 1.00 94.62 260 ALA A O 1
ATOM 2012 N N . GLY A 1 261 ? -5.323 17.141 -15.960 1.00 93.38 261 GLY A N 1
ATOM 2013 C CA . GLY A 1 261 ? -5.560 18.533 -15.556 1.00 93.38 261 GLY A CA 1
ATOM 2014 C C . GLY A 1 261 ? -7.003 18.831 -15.125 1.00 93.38 261 GLY A C 1
ATOM 2015 O O . GLY A 1 261 ? -7.375 19.991 -14.963 1.00 93.38 261 GLY A O 1
ATOM 2016 N N . ARG A 1 262 ? -7.821 17.798 -14.900 1.00 93.81 262 ARG A N 1
ATOM 2017 C CA . ARG A 1 262 ? -9.245 17.878 -14.529 1.00 93.81 262 ARG A CA 1
ATOM 2018 C C . ARG A 1 262 ? -9.457 17.840 -13.011 1.00 93.81 262 ARG A C 1
ATOM 2020 O O . ARG A 1 262 ? -10.336 17.149 -12.506 1.00 93.81 262 ARG A O 1
ATOM 2027 N N . LEU A 1 263 ? -8.635 18.577 -12.259 1.00 91.31 263 LEU A N 1
ATOM 2028 C CA . LEU A 1 263 ? -8.677 18.573 -10.788 1.00 91.31 263 LEU A CA 1
ATOM 2029 C C . LEU A 1 263 ? -10.024 19.069 -10.229 1.00 91.31 263 LEU A C 1
ATOM 2031 O O . LEU A 1 263 ? -10.503 18.553 -9.224 1.00 91.31 263 LEU A O 1
ATOM 2035 N N . ASN A 1 264 ? -10.655 20.054 -10.873 1.00 91.44 264 ASN A N 1
ATOM 2036 C CA . ASN A 1 264 ? -11.933 20.594 -10.400 1.00 91.44 264 ASN A CA 1
ATOM 2037 C C . ASN A 1 264 ? -13.091 19.594 -10.563 1.00 91.44 264 ASN A C 1
ATOM 2039 O O . ASN A 1 264 ? -13.973 19.549 -9.707 1.00 91.44 264 ASN A O 1
ATOM 2043 N N . ASP A 1 265 ? -13.050 18.751 -11.599 1.00 91.25 265 ASP A N 1
ATOM 2044 C CA . ASP A 1 265 ? -14.099 17.770 -11.918 1.00 91.25 265 ASP A CA 1
ATOM 2045 C C . ASP A 1 265 ? -14.229 16.692 -10.831 1.00 91.25 265 ASP A C 1
ATOM 2047 O O . ASP A 1 265 ? -15.302 16.138 -10.601 1.00 91.25 265 ASP A O 1
ATOM 2051 N N . ILE A 1 266 ? -13.132 16.411 -10.125 1.00 92.12 266 ILE A N 1
ATOM 2052 C CA . ILE A 1 266 ? -13.068 15.403 -9.060 1.00 92.12 266 ILE A CA 1
ATOM 2053 C C . ILE A 1 266 ? -13.254 15.980 -7.655 1.00 92.12 266 ILE A C 1
ATOM 2055 O O . ILE A 1 266 ? -13.223 15.217 -6.690 1.00 92.12 266 ILE A O 1
ATOM 2059 N N . ARG A 1 267 ? -13.483 17.293 -7.500 1.00 93.44 267 ARG A N 1
ATOM 2060 C CA . ARG A 1 267 ? -13.700 17.915 -6.181 1.00 93.44 267 ARG A CA 1
ATOM 2061 C C . ARG A 1 267 ? -14.789 17.215 -5.347 1.00 93.44 267 ARG A C 1
ATOM 2063 O O . ARG A 1 267 ? -14.524 16.968 -4.174 1.00 93.44 267 ARG A O 1
ATOM 2070 N N . PRO A 1 268 ? -15.954 16.809 -5.901 1.00 92.12 268 PRO A N 1
ATOM 2071 C CA . PRO A 1 268 ? -16.985 16.102 -5.128 1.00 92.12 268 PRO A CA 1
ATOM 2072 C C . PRO A 1 268 ? -16.543 14.735 -4.579 1.00 92.12 268 PRO A C 1
ATOM 2074 O O . PRO A 1 268 ? -17.189 14.181 -3.693 1.00 92.12 268 PRO A O 1
ATOM 2077 N N . GLN A 1 269 ? -15.456 14.173 -5.114 1.00 92.94 269 GLN A N 1
ATOM 2078 C CA . GLN A 1 269 ? -14.919 12.869 -4.730 1.00 92.94 269 GLN A CA 1
ATOM 2079 C C . GLN A 1 269 ? -13.842 12.976 -3.644 1.00 92.94 269 GLN A C 1
ATOM 2081 O O . GLN A 1 269 ? -13.395 11.961 -3.117 1.00 92.94 269 GLN A O 1
ATOM 2086 N N . LEU A 1 270 ? -13.426 14.185 -3.274 1.00 93.94 270 LEU A N 1
ATOM 2087 C CA . LEU A 1 270 ? -12.357 14.434 -2.313 1.00 93.94 270 LEU A CA 1
ATOM 2088 C C . LEU A 1 270 ? -12.914 15.061 -1.033 1.00 93.94 270 LEU A C 1
ATOM 2090 O O . LEU A 1 270 ? -13.976 15.678 -1.025 1.00 93.94 270 LEU A O 1
ATOM 2094 N N . THR A 1 271 ? -12.187 14.906 0.071 1.00 93.44 271 THR A N 1
ATOM 2095 C CA . THR A 1 271 ? -12.423 15.754 1.247 1.00 93.44 271 THR A CA 1
ATOM 2096 C C . THR A 1 271 ? -11.870 17.149 0.975 1.00 93.44 271 THR A C 1
ATOM 2098 O O . THR A 1 271 ? -10.946 17.287 0.174 1.00 93.44 271 THR A O 1
ATOM 2101 N N . GLU A 1 272 ? -12.382 18.176 1.659 1.00 93.38 272 GLU A N 1
ATOM 2102 C CA . GLU A 1 272 ? -11.883 19.547 1.468 1.00 93.38 272 GLU A CA 1
ATOM 2103 C C . GLU A 1 272 ? -10.367 19.623 1.725 1.00 93.38 272 GLU A C 1
ATOM 2105 O O . GLU A 1 272 ? -9.623 20.098 0.875 1.00 93.38 272 GLU A O 1
ATOM 2110 N N . ALA A 1 273 ? -9.881 19.031 2.823 1.00 93.00 273 ALA A N 1
ATOM 2111 C CA . ALA A 1 273 ? -8.449 18.975 3.124 1.00 93.00 273 ALA A CA 1
ATOM 2112 C C . ALA A 1 273 ? -7.632 18.262 2.030 1.00 93.00 273 ALA A C 1
ATOM 2114 O O . ALA A 1 273 ? -6.595 18.768 1.598 1.00 93.00 273 ALA A O 1
ATOM 2115 N N . SER A 1 274 ? -8.108 17.113 1.529 1.00 95.56 274 SER A N 1
ATOM 2116 C CA . SER A 1 274 ? -7.396 16.392 0.469 1.00 95.56 274 SER A CA 1
ATOM 2117 C C . SER A 1 274 ? -7.411 17.150 -0.860 1.00 95.56 274 SER A C 1
ATOM 2119 O O . SER A 1 274 ? -6.437 17.060 -1.606 1.00 95.56 274 SER A O 1
ATOM 2121 N N . PHE A 1 275 ? -8.489 17.873 -1.175 1.00 96.62 275 PHE A N 1
ATOM 2122 C CA . PHE A 1 275 ? -8.565 18.713 -2.368 1.00 96.62 275 PHE A CA 1
ATOM 2123 C C . PHE A 1 275 ? -7.568 19.868 -2.290 1.00 96.62 275 PHE A C 1
ATOM 2125 O O . PHE A 1 275 ? -6.821 20.085 -3.240 1.00 96.62 275 PHE A O 1
ATOM 2132 N N . GLU A 1 276 ? -7.491 20.556 -1.151 1.00 96.25 276 GLU A N 1
ATOM 2133 C CA . GLU A 1 276 ? -6.559 21.668 -0.951 1.00 96.25 276 GLU A CA 1
ATOM 2134 C C . GLU A 1 276 ? -5.095 21.216 -1.042 1.00 96.25 276 GLU A C 1
ATOM 2136 O O . GLU A 1 276 ? -4.296 21.864 -1.721 1.00 96.25 276 GLU A O 1
ATOM 2141 N N . ILE A 1 277 ? -4.758 20.066 -0.446 1.00 95.69 277 ILE A N 1
ATOM 2142 C CA . ILE A 1 277 ? -3.424 19.453 -0.549 1.00 95.69 277 ILE A CA 1
ATOM 2143 C C . ILE A 1 277 ? -3.083 19.115 -2.005 1.00 95.69 277 ILE A C 1
ATOM 2145 O O . ILE A 1 277 ? -1.987 19.424 -2.472 1.00 95.69 277 ILE A O 1
ATOM 2149 N N . LEU A 1 278 ? -4.012 18.503 -2.744 1.00 96.06 278 LEU A N 1
ATOM 2150 C CA . LEU A 1 278 ? -3.798 18.178 -4.156 1.00 96.06 278 LEU A CA 1
ATOM 2151 C C . LEU A 1 278 ? -3.681 19.426 -5.026 1.00 96.06 278 LEU A C 1
ATOM 2153 O O . LEU A 1 278 ? -2.842 19.457 -5.921 1.00 96.06 278 LEU A O 1
ATOM 2157 N N . ARG A 1 279 ? -4.490 20.454 -4.765 1.00 96.50 279 ARG A N 1
ATOM 2158 C CA . ARG A 1 279 ? -4.451 21.728 -5.486 1.00 96.50 279 ARG A CA 1
ATOM 2159 C C . ARG A 1 279 ? -3.119 22.435 -5.285 1.00 96.50 279 ARG A C 1
ATOM 2161 O O . ARG A 1 279 ? -2.523 22.868 -6.266 1.00 96.50 279 ARG A O 1
ATOM 2168 N N . ASP A 1 280 ? -2.639 22.517 -4.048 1.00 96.25 280 ASP A N 1
ATOM 2169 C CA . ASP A 1 280 ? -1.324 23.084 -3.733 1.00 96.25 280 ASP A CA 1
ATOM 2170 C C . ASP A 1 280 ? -0.196 22.291 -4.414 1.00 96.25 280 ASP A C 1
ATOM 2172 O O . ASP A 1 280 ? 0.666 22.869 -5.079 1.00 96.25 280 ASP A O 1
ATOM 2176 N N . ALA A 1 281 ? -0.245 20.958 -4.339 1.00 96.56 281 ALA A N 1
ATOM 2177 C CA . ALA A 1 281 ? 0.740 20.094 -4.981 1.00 96.56 281 ALA A CA 1
ATOM 2178 C C . ALA A 1 281 ? 0.724 20.200 -6.520 1.00 96.56 281 ALA A C 1
ATOM 2180 O O . ALA A 1 281 ? 1.785 20.191 -7.152 1.00 96.56 281 ALA A O 1
ATOM 2181 N N . PHE A 1 282 ? -0.461 20.345 -7.120 1.00 95.88 282 PHE A N 1
ATOM 2182 C CA . PHE A 1 282 ? -0.644 20.588 -8.550 1.00 95.88 282 PHE A CA 1
ATOM 2183 C C . PHE A 1 282 ? -0.045 21.939 -8.959 1.00 95.88 282 PHE A C 1
ATOM 2185 O O . PHE A 1 282 ? 0.748 22.002 -9.893 1.00 95.88 282 PHE A O 1
ATOM 2192 N N . GLN A 1 283 ? -0.352 23.010 -8.219 1.00 95.69 283 GLN A N 1
ATOM 2193 C CA . GLN A 1 283 ? 0.169 24.359 -8.477 1.00 95.69 283 GLN A CA 1
ATOM 2194 C C . GLN A 1 283 ? 1.695 24.438 -8.351 1.00 95.69 283 GLN A C 1
ATOM 2196 O O . GLN A 1 283 ? 2.344 25.133 -9.129 1.00 95.69 283 GLN A O 1
ATOM 2201 N N . LYS A 1 284 ? 2.276 23.706 -7.396 1.00 96.56 284 LYS A N 1
ATOM 2202 C CA . LYS A 1 284 ? 3.730 23.620 -7.188 1.00 96.56 284 LYS A CA 1
ATOM 2203 C C . LYS A 1 284 ? 4.434 22.646 -8.135 1.00 96.56 284 LYS A C 1
ATOM 2205 O O . LYS A 1 284 ? 5.654 22.545 -8.076 1.00 96.56 284 LYS A O 1
ATOM 2210 N N . ASN A 1 285 ? 3.697 21.919 -8.976 1.00 97.00 285 ASN A N 1
ATOM 2211 C CA . ASN A 1 285 ? 4.224 20.876 -9.857 1.00 97.00 285 ASN A CA 1
ATOM 2212 C C . ASN A 1 285 ? 5.054 19.801 -9.114 1.00 97.00 285 ASN A C 1
ATOM 2214 O O . ASN A 1 285 ? 6.114 19.384 -9.576 1.00 97.00 285 ASN A O 1
ATOM 2218 N N . ILE A 1 286 ? 4.583 19.363 -7.939 1.00 97.25 286 ILE A N 1
ATOM 2219 C CA . ILE A 1 286 ? 5.226 18.316 -7.110 1.00 97.25 286 ILE A CA 1
ATOM 2220 C C . ILE A 1 286 ? 4.468 16.977 -7.131 1.00 97.25 286 ILE A C 1
ATOM 2222 O O . ILE A 1 286 ? 4.776 16.071 -6.355 1.00 97.25 286 ILE A O 1
ATOM 2226 N N . LEU A 1 287 ? 3.456 16.850 -7.991 1.00 97.88 287 LEU A N 1
ATOM 2227 C CA . LEU A 1 287 ? 2.724 15.602 -8.188 1.00 97.88 287 LEU A CA 1
ATOM 2228 C C . LEU A 1 287 ? 3.573 14.596 -8.965 1.00 97.88 287 LEU A C 1
ATOM 2230 O O . LEU A 1 287 ? 4.193 14.959 -9.969 1.00 97.88 287 LEU A O 1
ATOM 2234 N N . LEU A 1 288 ? 3.553 13.336 -8.531 1.00 98.12 288 LEU A N 1
ATOM 2235 C CA . LEU A 1 288 ? 4.225 12.242 -9.229 1.00 98.12 288 LEU A CA 1
ATOM 2236 C C . LEU A 1 288 ? 3.227 11.283 -9.882 1.00 98.12 288 LEU A C 1
ATOM 2238 O O . LEU A 1 288 ? 2.170 10.980 -9.336 1.00 98.12 288 LEU A O 1
ATOM 2242 N N . PHE A 1 289 ? 3.598 10.784 -11.048 1.00 97.38 289 PHE A N 1
ATOM 2243 C CA . PHE A 1 289 ? 2.930 9.734 -11.798 1.00 97.38 289 PHE A CA 1
ATOM 2244 C C . PHE A 1 289 ? 3.948 8.643 -12.114 1.00 97.38 289 PHE A C 1
ATOM 2246 O O . PHE A 1 289 ? 5.155 8.863 -12.055 1.00 97.38 289 PHE A O 1
ATOM 2253 N N . ASP A 1 290 ? 3.469 7.457 -12.472 1.00 97.12 290 ASP A N 1
ATOM 2254 C CA . ASP A 1 290 ? 4.343 6.293 -12.641 1.00 97.12 290 ASP A CA 1
ATOM 2255 C C . ASP A 1 290 ? 5.447 6.511 -13.688 1.00 97.12 290 ASP A C 1
ATOM 2257 O O . ASP A 1 290 ? 6.566 6.046 -13.501 1.00 97.12 290 ASP A O 1
ATOM 2261 N N . ASP A 1 291 ? 5.180 7.284 -14.743 1.00 97.88 291 ASP A N 1
ATOM 2262 C CA . ASP A 1 291 ? 6.176 7.581 -15.779 1.00 97.88 291 ASP A CA 1
ATOM 2263 C C . ASP A 1 291 ? 7.238 8.606 -15.348 1.00 97.88 291 ASP A C 1
ATOM 2265 O O . ASP A 1 291 ? 8.272 8.708 -16.010 1.00 97.88 291 ASP A O 1
ATOM 2269 N N . ASP A 1 292 ? 7.085 9.276 -14.199 1.00 98.31 292 ASP A N 1
ATOM 2270 C CA . ASP A 1 292 ? 8.191 10.030 -13.587 1.00 98.31 292 ASP A CA 1
ATOM 2271 C C . ASP A 1 292 ? 9.319 9.085 -13.114 1.00 98.31 292 ASP A C 1
ATOM 2273 O O . ASP A 1 292 ? 10.460 9.509 -12.947 1.00 98.31 292 ASP A O 1
ATOM 2277 N N . LEU A 1 293 ? 9.045 7.781 -12.959 1.00 98.38 293 LEU A N 1
ATOM 2278 C CA . LEU A 1 293 ? 10.055 6.762 -12.652 1.00 98.38 293 LEU A CA 1
ATOM 2279 C C . LEU A 1 293 ? 10.888 6.339 -13.872 1.00 98.38 293 LEU A C 1
ATOM 2281 O O . LEU A 1 293 ? 11.798 5.523 -13.722 1.00 98.38 293 LEU A O 1
ATOM 2285 N N . SER A 1 294 ? 10.594 6.847 -15.074 1.00 98.38 294 SER A N 1
ATOM 2286 C CA . SER A 1 294 ? 11.168 6.304 -16.312 1.00 98.38 294 SER A CA 1
ATOM 2287 C C . SER A 1 294 ? 12.692 6.420 -16.360 1.00 98.38 294 SER A C 1
ATOM 2289 O O . SER A 1 294 ? 13.404 5.432 -16.516 1.00 98.38 294 SER A O 1
ATOM 2291 N N . LEU A 1 295 ? 13.220 7.630 -16.171 1.00 97.69 295 LEU A N 1
ATOM 2292 C CA . LEU A 1 295 ? 14.662 7.855 -16.189 1.00 97.69 295 LEU A CA 1
ATOM 2293 C C . LEU A 1 295 ? 15.407 7.105 -15.066 1.00 97.69 295 LEU A C 1
ATOM 2295 O O . LEU A 1 295 ? 16.374 6.406 -15.384 1.00 97.69 295 LEU A O 1
ATOM 2299 N N . PRO A 1 296 ? 14.999 7.189 -13.781 1.00 97.81 296 PRO A N 1
ATOM 2300 C CA . PRO A 1 296 ? 15.716 6.475 -12.728 1.00 97.81 296 PRO A CA 1
ATOM 2301 C C . PRO A 1 296 ? 15.634 4.951 -12.891 1.00 97.81 296 PRO A C 1
ATOM 2303 O O . PRO A 1 296 ? 16.626 4.271 -12.626 1.00 97.81 296 PRO A O 1
ATOM 2306 N N . LEU A 1 297 ? 14.514 4.401 -13.381 1.00 98.31 297 LEU A N 1
ATOM 2307 C CA . LEU A 1 297 ? 14.424 2.972 -13.689 1.00 98.31 297 LEU A CA 1
ATOM 2308 C C . LEU A 1 297 ? 15.356 2.590 -14.843 1.00 98.31 297 LEU A C 1
ATOM 2310 O O . LEU A 1 297 ? 16.080 1.605 -14.726 1.00 98.31 297 LEU A O 1
ATOM 2314 N N . HIS A 1 298 ? 15.364 3.348 -15.942 1.00 97.88 298 HIS A N 1
ATOM 2315 C CA . HIS A 1 298 ? 16.223 3.044 -17.088 1.00 97.88 298 HIS A CA 1
ATOM 2316 C C . HIS A 1 298 ? 17.705 3.040 -16.686 1.00 97.88 298 HIS A C 1
ATOM 2318 O O . HIS A 1 298 ? 18.444 2.116 -17.023 1.00 97.88 298 HIS A O 1
ATOM 2324 N N . LEU A 1 299 ? 18.126 4.023 -15.884 1.00 96.50 299 LEU A N 1
ATOM 2325 C CA . LEU A 1 299 ? 19.483 4.069 -15.344 1.00 96.50 299 LEU A CA 1
ATOM 2326 C C . LEU A 1 299 ? 19.789 2.854 -14.455 1.00 96.50 299 LEU A C 1
ATOM 2328 O O . LEU A 1 299 ? 20.860 2.257 -14.585 1.00 96.50 299 LEU A O 1
ATOM 2332 N N . ALA A 1 300 ? 18.862 2.466 -13.574 1.00 95.56 300 ALA A N 1
ATOM 2333 C CA . ALA A 1 300 ? 19.013 1.276 -12.739 1.00 95.56 300 ALA A CA 1
ATOM 2334 C C . ALA A 1 300 ? 19.138 -0.007 -13.580 1.00 95.56 300 ALA A C 1
ATOM 2336 O O . ALA A 1 300 ? 19.998 -0.842 -13.299 1.00 95.56 300 ALA A O 1
ATOM 2337 N N . LEU A 1 301 ? 18.340 -0.149 -14.641 1.00 95.88 301 LEU A N 1
ATOM 2338 C CA . LEU A 1 301 ? 18.390 -1.295 -15.550 1.00 95.88 301 LEU A CA 1
ATOM 2339 C C . LEU A 1 301 ? 19.739 -1.396 -16.271 1.00 95.88 301 LEU A C 1
ATOM 2341 O O . LEU A 1 301 ? 20.354 -2.460 -16.237 1.00 95.88 301 LEU A O 1
ATOM 2345 N N . LEU A 1 302 ? 20.232 -0.291 -16.841 1.00 93.88 302 LEU A N 1
ATOM 2346 C CA . LEU A 1 302 ? 21.524 -0.237 -17.544 1.00 93.88 302 LEU A CA 1
ATOM 2347 C C . LEU A 1 302 ? 22.718 -0.480 -16.613 1.00 93.88 302 LEU A C 1
ATOM 2349 O O . LEU A 1 302 ? 23.735 -1.038 -17.024 1.00 93.88 302 LEU A O 1
ATOM 2353 N N . SER A 1 303 ? 22.618 -0.041 -15.357 1.00 90.50 303 SER A N 1
ATOM 2354 C CA . SER A 1 303 ? 23.698 -0.204 -14.377 1.00 90.50 303 SER A CA 1
ATOM 2355 C C . SER A 1 303 ? 23.838 -1.662 -13.936 1.00 90.50 303 SER A C 1
ATOM 2357 O O . SER A 1 303 ? 24.952 -2.155 -13.795 1.00 90.50 303 SER A O 1
ATOM 2359 N N . ASN A 1 304 ? 22.711 -2.363 -13.782 1.00 86.62 304 ASN A N 1
ATOM 2360 C CA . ASN A 1 304 ? 22.669 -3.780 -13.414 1.00 86.62 304 ASN A CA 1
ATOM 2361 C C . ASN A 1 304 ? 22.830 -4.736 -14.610 1.00 86.62 304 ASN A C 1
ATOM 2363 O O . ASN A 1 304 ? 23.047 -5.924 -14.412 1.00 86.62 304 ASN A O 1
ATOM 2367 N N . GLU A 1 305 ? 22.736 -4.247 -15.849 1.00 77.44 305 GLU A N 1
ATOM 2368 C CA . GLU A 1 305 ? 23.077 -5.031 -17.045 1.00 77.44 305 GLU A CA 1
ATOM 2369 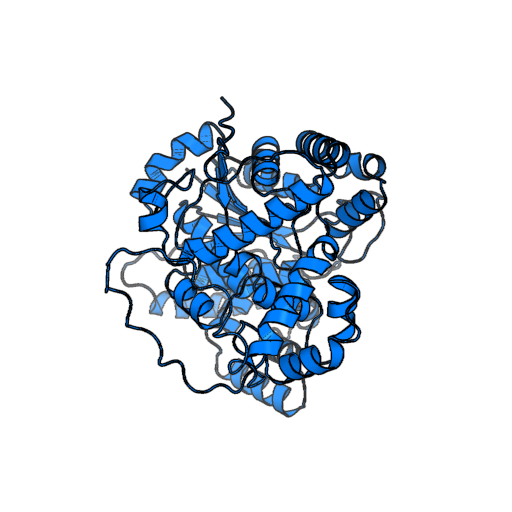C C . GLU A 1 305 ? 24.600 -5.172 -17.209 1.00 77.44 305 GLU A C 1
ATOM 2371 O O . GLU A 1 305 ? 25.109 -6.212 -17.619 1.00 77.44 305 GLU A O 1
ATOM 2376 N N . LYS A 1 306 ? 25.354 -4.117 -16.873 1.00 60.25 306 LYS A N 1
ATOM 2377 C CA . LYS A 1 306 ? 26.808 -4.059 -17.091 1.00 60.25 306 LYS A CA 1
ATOM 2378 C C . LYS A 1 306 ? 27.622 -4.927 -16.137 1.00 60.25 306 LYS A C 1
ATOM 2380 O O . LYS A 1 306 ? 28.713 -5.331 -16.522 1.00 60.25 306 LYS A O 1
ATOM 2385 N N . SER A 1 307 ? 27.100 -5.253 -14.956 1.00 55.88 307 SER A N 1
ATOM 2386 C CA . SER A 1 307 ? 27.735 -6.189 -14.014 1.00 55.88 307 SER A CA 1
ATOM 2387 C C . SER A 1 307 ? 27.827 -7.630 -14.546 1.00 55.88 307 SER A C 1
ATOM 2389 O O . SER A 1 307 ? 28.467 -8.467 -13.917 1.00 55.88 307 SER A O 1
ATOM 2391 N N . ASP A 1 308 ? 27.235 -7.908 -15.712 1.00 46.38 308 ASP A N 1
ATOM 2392 C CA . ASP A 1 308 ? 27.284 -9.187 -16.432 1.00 46.38 308 ASP A CA 1
ATOM 2393 C C . ASP A 1 308 ? 28.395 -9.228 -17.510 1.00 46.38 308 ASP A C 1
ATOM 2395 O O . ASP A 1 308 ? 28.815 -10.294 -17.958 1.00 46.38 308 ASP A O 1
ATOM 2399 N N . ASN A 1 309 ? 28.920 -8.066 -17.927 1.00 42.78 309 ASN A N 1
ATOM 2400 C CA . ASN A 1 309 ? 29.974 -7.971 -18.936 1.00 42.78 309 ASN A CA 1
ATOM 2401 C C . ASN A 1 309 ? 31.334 -7.747 -18.262 1.00 42.78 309 ASN A C 1
ATOM 2403 O O . ASN A 1 309 ? 31.548 -6.728 -17.614 1.00 42.78 309 ASN A O 1
ATOM 2407 N N . HIS A 1 310 ? 32.282 -8.665 -18.475 1.00 43.78 310 HIS A N 1
ATOM 2408 C CA . HIS A 1 310 ? 33.702 -8.581 -18.090 1.00 43.78 310 HIS A CA 1
ATOM 2409 C C . HIS A 1 310 ? 34.458 -7.374 -18.716 1.00 43.78 310 HIS A C 1
ATOM 2411 O O . HIS A 1 310 ? 35.436 -7.540 -19.443 1.00 43.78 310 HIS A O 1
ATOM 2417 N N . LEU A 1 311 ? 34.038 -6.142 -18.428 1.00 40.56 311 LEU A N 1
ATOM 2418 C CA . LEU A 1 311 ? 34.688 -4.893 -18.847 1.00 40.56 311 LEU A CA 1
ATOM 2419 C C . LEU A 1 311 ? 35.272 -4.084 -17.675 1.00 40.56 311 LEU A C 1
ATOM 2421 O O . LEU A 1 311 ? 35.781 -2.984 -17.884 1.00 40.56 311 LEU A O 1
ATOM 2425 N N . ASP A 1 312 ? 35.338 -4.666 -16.473 1.00 40.34 312 ASP A N 1
ATOM 2426 C CA . ASP A 1 312 ? 36.064 -4.099 -15.321 1.00 40.34 312 ASP A CA 1
ATOM 2427 C C . ASP A 1 312 ? 37.598 -4.091 -15.483 1.00 40.34 312 ASP A C 1
ATOM 2429 O O . ASP A 1 312 ? 38.331 -3.641 -14.602 1.00 40.34 312 ASP A O 1
ATOM 2433 N N . SER A 1 313 ? 38.129 -4.521 -16.632 1.00 37.09 313 SER A N 1
ATOM 2434 C CA . SER A 1 313 ? 39.557 -4.383 -16.941 1.00 37.09 313 SER A CA 1
ATOM 2435 C C . SER A 1 313 ? 39.960 -2.985 -17.435 1.00 37.09 313 SER A C 1
ATOM 2437 O O . SER A 1 313 ? 41.155 -2.732 -17.583 1.00 37.09 313 SER A O 1
ATOM 2439 N N . LEU A 1 314 ? 39.015 -2.057 -17.658 1.00 39.16 314 LEU A N 1
ATOM 2440 C CA . LEU A 1 314 ? 39.312 -0.733 -18.236 1.00 39.16 314 LEU A CA 1
ATOM 2441 C C . LEU A 1 314 ? 38.909 0.485 -17.382 1.00 39.16 314 LEU A C 1
ATOM 2443 O O . LEU A 1 314 ? 39.182 1.610 -17.793 1.00 39.16 314 LEU A O 1
ATOM 2447 N N . SER A 1 315 ? 38.347 0.310 -16.182 1.00 39.69 315 SER A N 1
ATOM 2448 C CA . SER A 1 315 ? 37.971 1.428 -15.288 1.00 39.69 315 SER A CA 1
ATOM 2449 C C . SER A 1 315 ? 38.899 1.632 -14.081 1.00 39.69 315 SER A C 1
ATOM 2451 O O . SER A 1 315 ? 38.778 2.636 -13.381 1.00 39.69 315 SER A O 1
ATOM 2453 N N . ASN A 1 316 ? 39.908 0.779 -13.876 1.00 34.38 316 ASN A N 1
ATOM 2454 C CA . ASN A 1 316 ? 40.861 0.916 -12.761 1.00 34.38 316 ASN A CA 1
ATOM 2455 C C . ASN A 1 316 ? 41.904 2.043 -12.915 1.00 34.38 316 ASN A C 1
ATOM 2457 O O . ASN A 1 316 ? 42.854 2.099 -12.136 1.00 34.38 316 ASN A O 1
ATOM 2461 N N . ASN A 1 317 ? 41.745 2.960 -13.878 1.00 36.25 317 ASN A N 1
ATOM 2462 C CA . ASN A 1 317 ? 42.735 4.014 -14.122 1.00 36.25 317 ASN A CA 1
ATOM 2463 C C . ASN A 1 317 ? 42.215 5.455 -14.100 1.00 36.25 317 ASN A C 1
ATOM 2465 O O . ASN A 1 317 ? 42.957 6.363 -14.477 1.00 36.25 317 ASN A O 1
ATOM 2469 N N . THR A 1 318 ? 40.991 5.736 -13.643 1.00 37.28 318 THR A N 1
ATOM 2470 C CA . THR A 1 318 ? 40.586 7.146 -13.483 1.00 37.28 318 THR A CA 1
ATOM 2471 C C . THR A 1 318 ? 39.516 7.340 -12.416 1.00 37.28 318 THR A C 1
ATOM 2473 O O . THR A 1 318 ? 38.335 7.371 -12.723 1.00 37.28 318 THR A O 1
ATOM 2476 N N . LEU A 1 319 ? 39.978 7.463 -11.165 1.00 32.41 319 LEU A N 1
ATOM 2477 C CA . LEU A 1 319 ? 39.440 8.260 -10.040 1.00 32.41 319 LEU A CA 1
ATOM 2478 C C . LEU A 1 319 ? 39.795 7.593 -8.700 1.00 32.41 319 LEU A C 1
ATOM 2480 O O . LEU A 1 319 ? 38.940 7.253 -7.891 1.00 32.41 319 LEU A O 1
ATOM 2484 N N . LYS A 1 320 ? 41.101 7.468 -8.425 1.00 29.84 320 LYS A N 1
ATOM 2485 C CA . LYS A 1 320 ? 41.578 7.506 -7.038 1.00 29.84 320 LYS A CA 1
ATOM 2486 C C . LYS A 1 320 ? 41.489 8.956 -6.573 1.00 29.84 320 LYS A C 1
ATOM 2488 O O . LYS A 1 320 ? 42.444 9.714 -6.718 1.00 29.84 320 LYS A O 1
ATOM 2493 N N . VAL A 1 321 ? 40.341 9.347 -6.033 1.00 31.36 321 VAL A N 1
ATOM 2494 C CA . VAL A 1 321 ? 40.311 10.477 -5.105 1.00 31.36 321 VAL A CA 1
ATOM 2495 C C . VAL A 1 321 ? 40.951 9.961 -3.820 1.00 31.36 321 VAL A C 1
ATOM 2497 O O . VAL A 1 321 ? 40.419 9.065 -3.172 1.00 31.36 321 VAL A O 1
ATOM 2500 N N . HIS A 1 322 ? 42.155 10.451 -3.527 1.00 31.27 322 HIS A N 1
ATOM 2501 C CA . HIS A 1 322 ? 42.820 10.248 -2.245 1.00 31.27 322 HIS A CA 1
ATOM 2502 C C . HIS A 1 322 ? 41.901 10.717 -1.115 1.00 31.27 322 HIS A C 1
ATOM 2504 O O . HIS A 1 322 ? 41.644 11.912 -0.981 1.00 31.27 322 HIS A O 1
ATOM 2510 N N . LEU A 1 323 ? 41.457 9.776 -0.290 1.00 29.94 323 LEU A N 1
ATOM 2511 C CA . LEU A 1 323 ? 41.105 10.029 1.098 1.00 29.94 323 LEU A CA 1
ATOM 2512 C C . LEU A 1 323 ? 41.919 9.037 1.927 1.00 29.94 323 LEU A C 1
ATOM 2514 O O . LEU A 1 323 ? 41.532 7.889 2.125 1.00 29.94 323 LEU A O 1
ATOM 2518 N N . ASP A 1 324 ? 43.104 9.492 2.329 1.00 30.72 324 ASP A N 1
ATOM 2519 C CA . ASP A 1 324 ? 43.868 8.892 3.413 1.00 30.72 324 ASP A CA 1
ATOM 2520 C C . ASP A 1 324 ? 43.121 9.151 4.727 1.00 30.72 324 ASP A C 1
ATOM 2522 O O . ASP A 1 324 ? 43.101 10.283 5.208 1.00 30.72 324 ASP A O 1
ATOM 2526 N N . SER A 1 325 ? 42.533 8.109 5.311 1.00 32.69 325 SER A N 1
ATOM 2527 C CA . SER A 1 325 ? 42.783 7.733 6.708 1.00 32.69 325 SER A CA 1
ATOM 2528 C C . SER A 1 325 ? 42.024 6.453 7.078 1.00 32.69 325 SER A C 1
ATOM 2530 O O . SER A 1 325 ? 40.814 6.329 6.937 1.00 32.69 325 SER A O 1
ATOM 2532 N N . SER A 1 326 ? 42.831 5.484 7.500 1.00 37.06 326 SER A N 1
ATOM 2533 C CA . SER A 1 326 ? 42.556 4.286 8.296 1.00 37.06 326 SER A CA 1
ATOM 2534 C C . SER A 1 326 ? 41.185 4.177 8.979 1.00 37.06 326 SER A C 1
ATOM 2536 O O . SER A 1 326 ? 40.939 4.886 9.948 1.00 37.06 326 SER A O 1
ATOM 2538 N N . ASP A 1 327 ? 40.401 3.174 8.574 1.00 29.77 327 ASP A N 1
ATOM 2539 C CA . ASP A 1 327 ? 39.840 2.192 9.510 1.00 29.77 327 ASP A CA 1
ATOM 2540 C C . ASP A 1 327 ? 39.500 0.883 8.776 1.00 29.77 327 ASP A C 1
ATOM 2542 O O . ASP A 1 327 ? 38.645 0.805 7.894 1.00 29.77 327 ASP A O 1
ATOM 2546 N N . ASP A 1 328 ? 40.252 -0.159 9.123 1.00 35.44 328 ASP A N 1
ATOM 2547 C CA . ASP A 1 328 ? 40.210 -1.500 8.545 1.00 35.44 328 ASP A CA 1
ATOM 2548 C C . ASP A 1 328 ? 39.216 -2.338 9.368 1.00 35.44 328 ASP A C 1
ATOM 2550 O O . ASP A 1 328 ? 39.590 -3.021 10.320 1.00 35.44 328 ASP A O 1
ATOM 2554 N N . SER A 1 329 ? 37.915 -2.223 9.076 1.00 32.59 329 SER A N 1
ATOM 2555 C CA . SER A 1 329 ? 36.884 -3.024 9.761 1.00 32.59 329 SER A CA 1
ATOM 2556 C C . SER A 1 329 ? 35.622 -3.289 8.932 1.00 32.59 329 SER A C 1
ATOM 2558 O O . SER A 1 329 ? 34.518 -3.280 9.452 1.00 32.59 329 SER A O 1
ATOM 2560 N N . CYS A 1 330 ? 35.750 -3.591 7.639 1.00 31.88 330 CYS A N 1
ATOM 2561 C CA . CYS A 1 330 ? 34.638 -4.150 6.851 1.00 31.88 330 CYS A CA 1
ATOM 2562 C C . CYS A 1 330 ? 35.158 -5.144 5.804 1.00 31.88 330 CYS A C 1
ATOM 2564 O O . CYS A 1 330 ? 35.104 -4.921 4.598 1.00 31.88 330 CYS A O 1
ATOM 2566 N N . LYS A 1 331 ? 35.688 -6.274 6.276 1.00 32.03 331 LYS A N 1
ATOM 2567 C CA . LYS A 1 331 ? 35.881 -7.484 5.467 1.00 32.03 331 LYS A CA 1
ATOM 2568 C C . LYS A 1 331 ? 35.083 -8.601 6.111 1.00 32.03 331 LYS A C 1
ATOM 2570 O O . LYS A 1 331 ? 35.650 -9.380 6.859 1.00 32.03 331 LYS A O 1
ATOM 2575 N N . ASN A 1 332 ? 33.778 -8.634 5.868 1.00 32.38 332 ASN A N 1
ATOM 2576 C CA . ASN A 1 332 ? 32.966 -9.842 6.007 1.00 32.38 332 ASN A CA 1
ATOM 2577 C C . ASN A 1 332 ? 31.592 -9.605 5.381 1.00 32.38 332 ASN A C 1
ATOM 2579 O O . ASN A 1 332 ? 30.726 -9.030 6.019 1.00 32.38 332 ASN A O 1
ATOM 2583 N N . MET A 1 333 ? 31.438 -10.036 4.126 1.00 32.75 333 MET A N 1
ATOM 2584 C CA . MET A 1 333 ? 30.248 -10.690 3.552 1.00 32.75 333 MET A CA 1
ATOM 2585 C C . MET A 1 333 ? 30.379 -10.667 2.029 1.00 32.75 333 MET A C 1
ATOM 2587 O O . MET A 1 333 ? 29.793 -9.849 1.340 1.00 32.75 333 MET A O 1
ATOM 2591 N N . ASN A 1 334 ? 31.186 -11.585 1.502 1.00 35.91 334 ASN A N 1
ATOM 2592 C CA . ASN A 1 334 ? 31.103 -12.003 0.107 1.00 35.91 334 ASN A CA 1
ATOM 2593 C C . ASN A 1 334 ? 31.215 -13.527 0.078 1.00 35.91 334 ASN A C 1
ATOM 2595 O O . ASN A 1 334 ? 32.259 -14.101 -0.214 1.00 35.91 334 ASN A O 1
ATOM 2599 N N . SER A 1 335 ? 30.117 -14.187 0.435 1.00 32.41 335 SER A N 1
ATOM 2600 C CA . SER A 1 335 ? 29.856 -15.564 0.020 1.00 32.41 335 SER A CA 1
ATOM 2601 C C . SER A 1 335 ? 28.373 -15.703 -0.318 1.00 32.41 335 SER A C 1
ATOM 2603 O O . SER A 1 335 ? 27.641 -16.469 0.306 1.00 32.41 335 SER A O 1
ATOM 2605 N N . ILE A 1 336 ? 27.912 -14.912 -1.287 1.00 38.84 336 ILE A N 1
ATOM 2606 C CA . ILE A 1 336 ? 26.644 -15.179 -1.965 1.00 38.84 336 ILE A CA 1
ATOM 2607 C C . ILE A 1 336 ? 26.977 -16.062 -3.163 1.00 38.84 336 ILE A C 1
ATOM 2609 O O . ILE A 1 336 ? 27.792 -15.718 -4.015 1.00 38.84 336 ILE A O 1
ATOM 2613 N N . SER A 1 337 ? 26.386 -17.251 -3.146 1.00 34.75 337 SER A N 1
ATOM 2614 C CA . SER A 1 337 ? 26.430 -18.270 -4.188 1.00 34.75 337 SER A CA 1
ATOM 2615 C C . SER A 1 337 ? 26.307 -17.682 -5.595 1.00 34.75 337 SER A C 1
ATOM 2617 O O . SER A 1 337 ? 25.421 -16.864 -5.834 1.00 34.75 337 SER A O 1
ATOM 2619 N N . ASN A 1 338 ? 27.134 -18.184 -6.515 1.00 35.34 338 ASN A N 1
ATOM 2620 C CA . ASN A 1 338 ? 27.073 -17.979 -7.963 1.00 35.34 338 ASN A CA 1
ATOM 2621 C C . ASN A 1 338 ? 25.640 -18.139 -8.527 1.00 35.34 338 ASN A C 1
ATOM 2623 O O . ASN A 1 338 ? 25.268 -19.222 -8.978 1.00 35.34 338 ASN A O 1
ATOM 2627 N N . LYS A 1 339 ? 24.842 -17.067 -8.532 1.00 42.16 339 LYS A N 1
ATOM 2628 C CA . LYS A 1 339 ? 23.769 -16.861 -9.509 1.00 42.16 339 LYS A CA 1
ATOM 2629 C C . LYS A 1 339 ? 24.402 -16.086 -10.668 1.00 42.16 339 LYS A C 1
ATOM 2631 O O . LYS A 1 339 ? 24.987 -15.028 -10.458 1.00 42.16 339 LYS A O 1
ATOM 2636 N N . SER A 1 340 ? 24.355 -16.673 -11.859 1.00 41.88 340 SER A N 1
ATOM 2637 C CA . SER A 1 340 ? 24.715 -16.053 -13.141 1.00 41.88 340 SER A CA 1
ATOM 2638 C C . SER A 1 340 ? 24.060 -14.674 -13.274 1.00 41.88 340 SER A C 1
ATOM 2640 O O . SER A 1 340 ? 22.935 -14.507 -12.806 1.00 41.88 340 SER A O 1
ATOM 2642 N N . GLY A 1 341 ? 24.746 -13.689 -13.857 1.00 56.06 341 GLY A N 1
ATOM 2643 C CA . GLY A 1 341 ? 24.334 -12.293 -13.738 1.00 56.06 341 GLY A CA 1
ATOM 2644 C C . GLY A 1 341 ? 23.011 -11.949 -14.432 1.00 56.06 341 GLY A C 1
ATOM 2645 O O . GLY A 1 341 ? 22.427 -12.717 -15.204 1.00 56.06 341 GLY A O 1
ATOM 2646 N N . GLY A 1 342 ? 22.471 -10.781 -14.081 1.00 80.19 342 GLY A N 1
ATOM 2647 C CA . GLY A 1 342 ? 21.147 -10.330 -14.499 1.00 80.19 342 GLY A CA 1
ATOM 2648 C C . GLY A 1 342 ? 20.302 -9.779 -13.355 1.00 80.19 342 GLY A C 1
ATOM 2649 O O . GLY A 1 342 ? 20.810 -9.373 -12.314 1.00 80.19 342 GLY A O 1
ATOM 2650 N N . TYR A 1 343 ? 18.985 -9.771 -13.557 1.00 93.44 343 TYR A N 1
ATOM 2651 C CA . TYR A 1 343 ? 18.030 -9.150 -12.639 1.00 93.44 343 TYR A CA 1
ATOM 2652 C C . TYR A 1 343 ? 17.420 -10.130 -11.623 1.00 93.44 343 TYR A C 1
ATOM 2654 O O . TYR A 1 343 ? 16.664 -9.696 -10.762 1.00 93.44 343 TYR A O 1
ATOM 2662 N N . SER A 1 344 ? 17.739 -11.430 -11.674 1.00 93.00 344 SER A N 1
ATOM 2663 C CA . SER A 1 344 ? 17.149 -12.459 -10.791 1.00 93.00 344 SER A CA 1
ATOM 2664 C C . SER A 1 344 ? 17.693 -12.481 -9.354 1.00 93.00 344 SER A C 1
ATOM 2666 O O . SER A 1 344 ? 17.323 -13.336 -8.543 1.00 93.00 344 SER A O 1
ATOM 2668 N N . VAL A 1 345 ? 18.578 -11.535 -9.025 1.00 91.44 345 VAL A N 1
ATOM 2669 C CA . VAL A 1 345 ? 18.962 -11.205 -7.643 1.00 91.44 345 VAL A CA 1
ATOM 2670 C C . VAL A 1 345 ? 17.891 -10.362 -6.938 1.00 91.44 345 VAL A C 1
ATOM 2672 O O . VAL A 1 345 ? 17.768 -10.416 -5.713 1.00 91.44 345 VAL A O 1
ATOM 2675 N N . PHE A 1 346 ? 17.112 -9.590 -7.701 1.00 95.44 346 PHE A N 1
ATOM 2676 C CA . PHE A 1 346 ? 16.070 -8.727 -7.158 1.00 95.44 346 PHE A CA 1
ATOM 2677 C C . PHE A 1 346 ? 14.809 -9.523 -6.857 1.00 95.44 346 PHE A C 1
ATOM 2679 O O . PHE A 1 346 ? 14.460 -10.464 -7.575 1.00 95.44 346 PHE A O 1
ATOM 2686 N N . SER A 1 347 ? 14.104 -9.117 -5.804 1.00 94.38 347 SER A N 1
ATOM 2687 C CA . SER A 1 347 ? 12.956 -9.880 -5.342 1.00 94.38 347 SER A CA 1
ATOM 2688 C C . SER A 1 347 ? 11.842 -9.925 -6.384 1.00 94.38 347 SER A C 1
ATOM 2690 O O . SER A 1 347 ? 11.628 -8.977 -7.145 1.00 94.38 347 SER A O 1
ATOM 2692 N N . ASP A 1 348 ? 11.118 -11.041 -6.416 1.00 92.56 348 ASP A N 1
ATOM 2693 C CA . ASP A 1 348 ? 10.066 -11.373 -7.383 1.00 92.56 348 ASP A CA 1
ATOM 2694 C C . ASP A 1 348 ? 10.523 -11.545 -8.850 1.00 92.56 348 ASP A C 1
ATOM 2696 O O . ASP A 1 348 ? 9.700 -11.938 -9.689 1.00 92.56 348 ASP A O 1
ATOM 2700 N N . VAL A 1 349 ? 11.798 -11.302 -9.188 1.00 94.75 349 VAL A N 1
ATOM 2701 C CA . VAL A 1 349 ? 12.317 -11.420 -10.560 1.00 94.75 349 VAL A CA 1
ATOM 2702 C C . VAL A 1 349 ? 12.789 -12.848 -10.845 1.00 94.75 349 VAL A C 1
ATOM 2704 O O . VAL A 1 349 ? 13.868 -13.269 -10.447 1.00 94.75 349 VAL A O 1
ATOM 2707 N N . SER A 1 350 ? 11.991 -13.605 -11.597 1.00 92.62 350 SER A N 1
ATOM 2708 C CA . SER A 1 350 ? 12.414 -14.909 -12.133 1.00 92.62 350 SER A CA 1
ATOM 2709 C C . SER A 1 350 ? 13.454 -14.761 -13.248 1.00 92.62 350 SER A C 1
ATOM 2711 O O . SER A 1 350 ? 13.434 -13.752 -13.953 1.00 92.62 350 SER A O 1
ATOM 2713 N N . ASP A 1 351 ? 14.244 -15.804 -13.512 1.00 91.56 351 ASP A N 1
ATOM 2714 C CA . ASP A 1 351 ? 15.205 -15.823 -14.628 1.00 91.56 351 ASP A CA 1
ATOM 2715 C C . ASP A 1 351 ? 14.545 -15.522 -15.992 1.00 91.56 351 ASP A C 1
ATOM 2717 O O . ASP A 1 351 ? 15.048 -14.688 -16.736 1.00 91.56 351 ASP A O 1
ATOM 2721 N N . ASP A 1 352 ? 13.351 -16.070 -16.271 1.00 91.88 352 ASP A N 1
ATOM 2722 C CA . ASP A 1 352 ? 12.581 -15.772 -17.500 1.00 91.88 352 ASP A CA 1
ATOM 2723 C C . ASP A 1 352 ? 12.271 -14.273 -17.656 1.00 91.88 352 ASP A C 1
ATOM 2725 O O . ASP A 1 352 ? 12.414 -13.689 -18.733 1.00 91.88 352 ASP A O 1
ATOM 2729 N N . LEU A 1 353 ? 11.878 -13.624 -16.557 1.00 94.12 353 LEU A N 1
ATOM 2730 C CA . LEU A 1 353 ? 11.622 -12.187 -16.550 1.00 94.12 353 LEU A CA 1
ATOM 2731 C C . LEU A 1 353 ? 12.927 -11.399 -16.704 1.00 94.12 353 LEU A C 1
ATOM 2733 O O . LEU A 1 353 ? 12.942 -10.422 -17.445 1.00 94.12 353 LEU A O 1
ATOM 2737 N N . SER A 1 354 ? 14.010 -11.827 -16.051 1.00 95.25 354 SER A N 1
ATOM 2738 C CA . SER A 1 354 ? 15.340 -11.223 -16.192 1.00 95.25 354 SER A CA 1
ATOM 2739 C C . SER A 1 354 ? 15.808 -11.242 -17.652 1.00 95.25 354 SER A C 1
ATOM 2741 O O . SER A 1 354 ? 16.153 -10.194 -18.198 1.00 95.25 354 SER A O 1
ATOM 2743 N N . ASP A 1 355 ? 15.740 -12.393 -18.320 1.00 93.25 355 ASP A N 1
ATOM 2744 C CA . ASP A 1 355 ? 16.125 -12.533 -19.729 1.00 93.25 355 ASP A CA 1
ATOM 2745 C C . ASP A 1 355 ? 15.236 -11.698 -20.649 1.00 93.25 355 ASP A C 1
ATOM 2747 O O . ASP A 1 355 ? 15.707 -11.061 -21.598 1.00 93.25 355 ASP A O 1
ATOM 2751 N N . ARG A 1 356 ? 13.935 -11.640 -20.349 1.00 94.56 356 ARG A N 1
ATOM 2752 C CA . ARG A 1 356 ? 13.007 -10.785 -21.084 1.00 94.56 356 ARG A CA 1
ATOM 2753 C C . ARG A 1 356 ? 13.330 -9.303 -20.908 1.00 94.56 356 ARG A C 1
ATOM 2755 O O . ARG A 1 356 ? 13.262 -8.577 -21.897 1.00 94.56 356 ARG A O 1
ATOM 2762 N N . ILE A 1 357 ? 13.688 -8.859 -19.702 1.00 96.12 357 ILE A N 1
ATOM 2763 C CA . ILE A 1 357 ? 14.126 -7.481 -19.446 1.00 96.12 357 ILE A CA 1
ATOM 2764 C C . ILE A 1 357 ? 15.353 -7.168 -20.299 1.00 96.12 357 ILE A C 1
ATOM 2766 O O . ILE A 1 357 ? 15.298 -6.209 -21.061 1.00 96.12 357 ILE A O 1
ATOM 2770 N N . LYS A 1 358 ? 16.399 -8.007 -20.255 1.00 95.06 358 LYS A N 1
ATOM 2771 C CA . LYS A 1 358 ? 17.617 -7.831 -21.072 1.00 95.06 358 LYS A CA 1
ATOM 2772 C C . LYS A 1 358 ? 17.282 -7.705 -22.561 1.00 95.06 358 LYS A C 1
ATOM 2774 O O . LYS A 1 358 ? 17.716 -6.778 -23.234 1.00 95.06 358 LYS A O 1
ATOM 2779 N N . LYS A 1 359 ? 16.441 -8.609 -23.073 1.00 95.19 359 LYS A N 1
ATOM 2780 C CA . LYS A 1 359 ? 16.039 -8.625 -24.486 1.00 95.19 359 LYS A CA 1
ATOM 2781 C C . LYS A 1 359 ? 15.260 -7.376 -24.908 1.00 95.19 359 LYS A C 1
ATOM 2783 O O . LYS A 1 359 ? 15.395 -6.939 -26.046 1.00 95.19 359 LYS A O 1
ATOM 2788 N N . MET A 1 360 ? 14.398 -6.863 -24.035 1.00 96.62 360 MET A N 1
ATOM 2789 C CA . MET A 1 360 ? 13.482 -5.763 -24.349 1.00 96.62 360 MET A CA 1
ATOM 2790 C C . MET A 1 360 ? 14.058 -4.388 -24.005 1.00 96.62 360 MET A C 1
ATOM 2792 O O . MET A 1 360 ? 13.498 -3.388 -24.444 1.00 96.62 360 MET A O 1
ATOM 2796 N N . LEU A 1 361 ? 15.151 -4.316 -23.240 1.00 96.25 361 LEU A N 1
ATOM 2797 C CA . LEU A 1 361 ? 15.756 -3.065 -22.778 1.00 96.25 361 LEU A CA 1
ATOM 2798 C C . LEU A 1 361 ? 16.069 -2.056 -23.903 1.00 96.25 361 LEU A C 1
ATOM 2800 O O . LEU A 1 361 ? 15.820 -0.872 -23.684 1.00 96.25 361 LEU A O 1
ATOM 2804 N N . PRO A 1 362 ? 16.510 -2.462 -25.115 1.00 96.50 362 PRO A N 1
ATOM 2805 C CA . PRO A 1 362 ? 16.696 -1.520 -26.225 1.00 96.50 362 PRO A CA 1
ATOM 2806 C C . PRO A 1 362 ? 15.424 -0.766 -26.656 1.00 96.50 362 PRO A C 1
ATOM 2808 O O . PRO A 1 362 ? 15.527 0.308 -27.238 1.00 96.50 362 PRO A O 1
ATOM 2811 N N . GLU A 1 363 ? 14.236 -1.304 -26.360 1.00 97.81 363 GLU A N 1
ATOM 2812 C CA . GLU A 1 363 ? 12.920 -0.732 -26.695 1.00 97.81 363 GLU A CA 1
ATOM 2813 C C . GLU A 1 363 ? 12.314 0.084 -25.532 1.00 97.81 363 GLU A C 1
ATOM 2815 O O . GLU A 1 363 ? 11.111 0.372 -25.512 1.00 97.81 363 GLU A O 1
ATOM 2820 N N . TYR A 1 364 ? 13.115 0.412 -24.512 1.00 98.19 364 TYR A N 1
ATOM 2821 C CA . TYR A 1 364 ? 12.667 1.168 -23.346 1.00 98.19 364 TYR A CA 1
ATOM 2822 C C . TYR A 1 364 ? 12.306 2.614 -23.717 1.00 98.19 364 TYR A C 1
ATOM 2824 O O . TYR A 1 364 ? 13.152 3.376 -24.186 1.00 98.19 364 TYR A O 1
ATOM 2832 N N . VAL A 1 365 ? 11.068 3.026 -23.423 1.00 97.69 365 VAL A N 1
ATOM 2833 C CA . VAL A 1 365 ? 10.591 4.410 -23.609 1.00 97.69 365 VAL A CA 1
ATOM 2834 C C . VAL A 1 365 ? 10.145 5.037 -22.290 1.00 97.69 365 VAL A C 1
ATOM 2836 O O . VAL A 1 365 ? 10.563 6.147 -21.963 1.00 97.69 365 VAL A O 1
ATOM 2839 N N . SER A 1 366 ? 9.302 4.345 -21.523 1.00 98.50 366 SER A N 1
ATOM 2840 C CA . SER A 1 366 ? 8.814 4.821 -20.223 1.00 98.50 366 SER A CA 1
ATOM 2841 C C . SER A 1 366 ? 8.573 3.669 -19.254 1.00 98.50 366 SER A C 1
ATOM 2843 O O . SER A 1 366 ? 8.505 2.510 -19.663 1.00 98.50 366 SER A O 1
ATOM 2845 N N . PHE A 1 367 ? 8.399 3.977 -17.966 1.00 98.38 367 PHE A N 1
ATOM 2846 C CA . PHE A 1 367 ? 8.055 2.984 -16.947 1.00 98.38 367 PHE A CA 1
ATOM 2847 C C . PHE A 1 367 ? 6.815 2.168 -17.341 1.00 98.38 367 PHE A C 1
ATOM 2849 O O . PHE A 1 367 ? 6.852 0.935 -17.334 1.00 98.38 367 PHE A O 1
ATOM 2856 N N . SER A 1 368 ? 5.721 2.841 -17.709 1.00 97.12 368 SER A N 1
ATOM 2857 C CA . SER A 1 368 ? 4.462 2.175 -18.050 1.00 97.12 368 SER A CA 1
ATOM 2858 C C . SER A 1 368 ? 4.560 1.406 -19.364 1.00 97.12 368 SER A C 1
ATOM 2860 O O . SER A 1 368 ? 4.133 0.252 -19.414 1.00 97.12 368 SER A O 1
ATOM 2862 N N . GLN A 1 369 ? 5.183 1.989 -20.395 1.00 97.75 369 GLN A N 1
ATOM 2863 C CA . GLN A 1 369 ? 5.389 1.301 -21.672 1.00 97.75 369 GLN A CA 1
ATOM 2864 C C . GLN A 1 369 ? 6.259 0.052 -21.500 1.00 97.75 369 GLN A C 1
ATOM 2866 O O . GLN A 1 369 ? 5.929 -1.002 -22.044 1.00 97.75 369 GLN A O 1
ATOM 2871 N N . PHE A 1 370 ? 7.335 0.132 -20.719 1.00 98.19 370 PHE A N 1
ATOM 2872 C CA . PHE A 1 370 ? 8.227 -1.000 -20.510 1.00 98.19 370 PHE A CA 1
ATOM 2873 C C . PHE A 1 370 ? 7.551 -2.105 -19.696 1.00 98.19 370 PHE A C 1
ATOM 2875 O O . PHE A 1 370 ? 7.634 -3.280 -20.051 1.00 98.19 370 PHE A O 1
ATOM 2882 N N . ALA A 1 371 ? 6.797 -1.746 -18.652 1.00 97.38 371 ALA A N 1
ATOM 2883 C CA . ALA A 1 371 ? 5.986 -2.709 -17.910 1.00 97.38 371 ALA A CA 1
ATOM 2884 C C . ALA A 1 371 ? 4.987 -3.447 -18.821 1.00 97.38 371 ALA A C 1
ATOM 2886 O O . ALA A 1 371 ? 4.797 -4.656 -18.674 1.00 97.38 371 ALA A O 1
ATOM 2887 N N . ASP A 1 372 ? 4.379 -2.748 -19.783 1.00 95.81 372 ASP A N 1
ATOM 2888 C CA . ASP A 1 372 ? 3.483 -3.349 -20.772 1.00 95.81 372 ASP A CA 1
ATOM 2889 C C . ASP A 1 372 ? 4.220 -4.261 -21.759 1.00 95.81 372 ASP A C 1
ATOM 2891 O O . ASP A 1 372 ? 3.754 -5.371 -22.032 1.00 95.81 372 ASP A O 1
ATOM 2895 N N . LEU A 1 373 ? 5.400 -3.850 -22.229 1.00 96.25 373 LEU A N 1
ATOM 2896 C CA . LEU A 1 373 ? 6.253 -4.639 -23.120 1.00 96.25 373 LEU A CA 1
ATOM 2897 C C . LEU A 1 373 ? 6.696 -5.969 -22.482 1.00 96.25 373 LEU A C 1
ATOM 2899 O O . LEU A 1 373 ? 6.845 -6.991 -23.162 1.00 96.25 373 LEU A O 1
ATOM 2903 N N . LEU A 1 374 ? 6.855 -5.999 -21.158 1.00 95.88 374 LEU A N 1
ATOM 2904 C CA . LEU A 1 374 ? 7.239 -7.194 -20.407 1.00 95.88 374 LEU A CA 1
ATOM 2905 C C . LEU A 1 374 ? 6.079 -8.169 -20.133 1.00 95.88 374 LEU A C 1
ATOM 2907 O O . LEU A 1 374 ? 6.331 -9.299 -19.711 1.00 95.88 374 LEU A O 1
ATOM 2911 N N . LYS A 1 375 ? 4.819 -7.794 -20.402 1.00 92.44 375 LYS A N 1
ATOM 2912 C CA . LYS A 1 375 ? 3.648 -8.646 -20.124 1.00 92.44 375 LYS A CA 1
ATOM 2913 C C . LYS A 1 375 ? 3.713 -9.993 -20.840 1.00 92.44 375 LYS A C 1
ATOM 2915 O O . LYS A 1 375 ? 3.942 -10.090 -22.047 1.00 92.44 375 LYS A O 1
ATOM 2920 N N . ASN A 1 376 ? 3.435 -11.056 -20.096 1.00 84.50 376 ASN A N 1
ATOM 2921 C CA . ASN A 1 376 ? 3.280 -12.413 -20.610 1.00 84.50 376 ASN A CA 1
ATOM 2922 C C . ASN A 1 376 ? 2.045 -13.074 -19.975 1.00 84.50 376 ASN A C 1
ATOM 2924 O O . ASN A 1 376 ? 1.391 -12.497 -19.110 1.00 84.50 376 ASN A O 1
ATOM 2928 N N . LYS A 1 377 ? 1.701 -14.292 -20.411 1.00 77.31 377 LYS A N 1
ATOM 2929 C CA . LYS A 1 377 ? 0.539 -15.020 -19.868 1.00 77.31 377 LYS A CA 1
ATOM 2930 C C . LYS A 1 377 ? 0.727 -15.474 -18.410 1.00 77.31 377 LYS A C 1
ATOM 2932 O O . LYS A 1 377 ? -0.258 -15.847 -17.781 1.00 77.31 377 LYS A O 1
ATOM 2937 N N . SER A 1 378 ? 1.957 -15.490 -17.891 1.00 76.56 378 SER A N 1
ATOM 2938 C CA . SER A 1 378 ? 2.286 -16.021 -16.561 1.00 76.56 378 SER A CA 1
ATOM 2939 C C . SER A 1 378 ? 2.344 -14.954 -15.461 1.00 76.56 378 SER A C 1
ATOM 2941 O O . SER A 1 378 ? 2.195 -15.295 -14.288 1.00 76.56 378 SER A O 1
ATOM 2943 N N . LEU A 1 379 ? 2.518 -13.674 -15.806 1.00 81.94 379 LEU A N 1
ATOM 2944 C CA . LEU A 1 379 ? 2.684 -12.573 -14.858 1.00 81.94 379 LEU A CA 1
ATOM 2945 C C . LEU A 1 379 ? 1.592 -11.513 -15.012 1.00 81.94 379 LEU A C 1
ATOM 2947 O O . LEU A 1 379 ? 1.254 -11.074 -16.109 1.00 81.94 379 LEU A O 1
ATOM 2951 N N . THR A 1 380 ? 1.064 -11.048 -13.879 1.00 84.94 380 THR A N 1
ATOM 2952 C CA . THR A 1 380 ? 0.130 -9.918 -13.852 1.00 84.94 380 THR A CA 1
ATOM 2953 C C . THR A 1 380 ? 0.872 -8.594 -14.041 1.00 84.94 380 THR A C 1
ATOM 2955 O O . THR A 1 380 ? 2.041 -8.465 -13.673 1.00 84.94 380 THR A O 1
ATOM 2958 N N . ALA A 1 381 ? 0.170 -7.575 -14.549 1.00 89.19 381 ALA A N 1
ATOM 2959 C CA . ALA A 1 381 ? 0.732 -6.235 -14.746 1.00 89.19 381 ALA A CA 1
ATOM 2960 C C . ALA A 1 381 ? 1.350 -5.666 -13.456 1.00 89.19 381 ALA A C 1
ATOM 2962 O O . ALA A 1 381 ? 2.480 -5.187 -13.463 1.00 89.19 381 ALA A O 1
ATOM 2963 N N . SER A 1 382 ? 0.644 -5.780 -12.325 1.00 91.75 382 SER A N 1
ATOM 2964 C CA . SER A 1 382 ? 1.152 -5.307 -11.033 1.00 91.75 382 SER A CA 1
ATOM 2965 C C . SER A 1 382 ? 2.385 -6.075 -10.563 1.00 91.75 382 SER A C 1
ATOM 2967 O O . SER A 1 382 ? 3.256 -5.472 -9.950 1.00 91.75 382 SER A O 1
ATOM 2969 N N . ARG A 1 383 ? 2.506 -7.378 -10.863 1.00 93.12 383 ARG A N 1
ATOM 2970 C CA . ARG A 1 383 ? 3.709 -8.141 -10.503 1.00 93.12 383 ARG A CA 1
ATOM 2971 C C . ARG A 1 383 ? 4.931 -7.643 -11.268 1.00 93.12 383 ARG A C 1
ATOM 2973 O O . ARG A 1 383 ? 5.946 -7.383 -10.642 1.00 93.12 383 ARG A O 1
ATOM 2980 N N . ILE A 1 384 ? 4.808 -7.431 -12.579 1.00 96.69 384 ILE A N 1
ATOM 2981 C CA . ILE A 1 384 ? 5.897 -6.876 -13.401 1.00 96.69 384 ILE A CA 1
ATOM 2982 C C . ILE A 1 384 ? 6.318 -5.503 -12.881 1.00 96.69 384 ILE A C 1
ATOM 2984 O O . ILE A 1 384 ? 7.502 -5.238 -12.709 1.00 96.69 384 ILE A O 1
ATOM 2988 N N . ARG A 1 385 ? 5.353 -4.632 -12.584 1.00 97.94 385 ARG A N 1
ATOM 2989 C CA . ARG A 1 385 ? 5.664 -3.298 -12.070 1.00 97.94 385 ARG A CA 1
ATOM 2990 C C . ARG A 1 385 ? 6.366 -3.326 -10.711 1.00 97.94 385 ARG A C 1
ATOM 2992 O O . ARG A 1 385 ? 7.286 -2.542 -10.503 1.00 97.94 385 ARG A O 1
ATOM 2999 N N . ARG A 1 386 ? 5.976 -4.233 -9.806 1.00 97.38 386 ARG A N 1
ATOM 3000 C CA . ARG A 1 386 ? 6.690 -4.443 -8.535 1.00 97.38 386 ARG A CA 1
ATOM 3001 C C . ARG A 1 386 ? 8.117 -4.926 -8.758 1.00 97.38 386 ARG A C 1
ATOM 3003 O O . ARG A 1 386 ? 9.023 -4.329 -8.201 1.00 97.38 386 ARG A O 1
ATOM 3010 N N . CYS A 1 387 ? 8.332 -5.898 -9.648 1.00 97.50 387 CYS A N 1
ATOM 3011 C CA . CYS A 1 387 ? 9.675 -6.333 -10.044 1.00 97.50 387 CYS A CA 1
ATOM 3012 C C . CYS A 1 387 ? 10.550 -5.160 -10.518 1.00 97.50 387 CYS A C 1
ATOM 3014 O O . CYS A 1 387 ? 11.690 -5.024 -10.087 1.00 97.50 387 CYS A O 1
ATOM 3016 N N . LEU A 1 388 ? 10.011 -4.275 -11.364 1.00 98.25 388 LEU A N 1
ATOM 3017 C CA . LEU A 1 388 ? 10.733 -3.082 -11.821 1.00 98.25 388 LEU A CA 1
ATOM 3018 C C . LEU A 1 388 ? 11.053 -2.113 -10.671 1.00 98.25 388 LEU A C 1
ATOM 3020 O O . LEU A 1 388 ? 12.144 -1.548 -10.634 1.00 98.25 388 LEU A O 1
ATOM 3024 N N . ILE A 1 389 ? 10.140 -1.943 -9.711 1.00 98.06 389 ILE A N 1
ATOM 3025 C CA . ILE A 1 389 ? 10.392 -1.141 -8.505 1.00 98.06 389 ILE A CA 1
ATOM 3026 C C . ILE A 1 389 ? 11.443 -1.794 -7.609 1.00 98.06 389 ILE A C 1
ATOM 3028 O O . ILE A 1 389 ? 12.313 -1.088 -7.108 1.00 98.06 389 ILE A O 1
ATOM 3032 N N . HIS A 1 390 ? 11.422 -3.116 -7.441 1.00 97.69 390 HIS A N 1
ATOM 3033 C CA . HIS A 1 390 ? 12.450 -3.829 -6.689 1.00 97.69 390 HIS A CA 1
ATOM 3034 C C . HIS A 1 390 ? 13.828 -3.631 -7.328 1.00 97.69 390 HIS A C 1
ATOM 3036 O O . HIS A 1 390 ? 14.770 -3.318 -6.614 1.00 97.69 390 HIS A O 1
ATOM 3042 N N . ILE A 1 391 ? 13.942 -3.684 -8.661 1.00 97.19 391 ILE A N 1
ATOM 3043 C CA . ILE A 1 391 ? 15.196 -3.370 -9.371 1.00 97.19 391 ILE A CA 1
ATOM 3044 C C . ILE A 1 391 ? 15.625 -1.915 -9.122 1.00 97.19 391 ILE A C 1
ATOM 3046 O O . ILE A 1 391 ? 16.776 -1.657 -8.773 1.00 97.19 391 ILE A O 1
ATOM 3050 N N . LEU A 1 392 ? 14.706 -0.953 -9.261 1.00 97.44 392 LEU A N 1
ATOM 3051 C CA . LEU A 1 392 ? 14.982 0.469 -9.021 1.00 97.44 392 LEU A CA 1
ATOM 3052 C C . LEU A 1 392 ? 15.484 0.724 -7.588 1.00 97.44 392 LEU A C 1
ATOM 3054 O O . LEU A 1 392 ? 16.469 1.435 -7.366 1.00 97.44 392 LEU A O 1
ATOM 3058 N N . LEU A 1 393 ? 14.808 0.134 -6.604 1.00 96.06 393 LEU A N 1
ATOM 3059 C CA . LEU A 1 393 ? 15.130 0.284 -5.189 1.00 96.06 393 LEU A CA 1
ATOM 3060 C C . LEU A 1 393 ? 16.270 -0.634 -4.743 1.00 96.06 393 LEU A C 1
ATOM 3062 O O . LEU A 1 393 ? 16.883 -0.373 -3.715 1.00 96.06 393 LEU A O 1
ATOM 3066 N N . GLY A 1 394 ? 16.668 -1.601 -5.562 1.00 95.00 394 GLY A N 1
ATOM 3067 C CA . GLY A 1 394 ? 17.688 -2.585 -5.226 1.00 95.00 394 GLY A CA 1
ATOM 3068 C C . GLY A 1 394 ? 17.227 -3.634 -4.214 1.00 95.00 394 GLY A C 1
ATOM 3069 O O . GLY A 1 394 ? 18.078 -4.199 -3.550 1.00 95.00 394 GLY A O 1
ATOM 3070 N N . ILE A 1 395 ? 15.916 -3.873 -4.098 1.00 95.50 395 ILE A N 1
ATOM 3071 C CA . ILE A 1 395 ? 15.324 -4.816 -3.142 1.00 95.50 395 ILE A CA 1
ATOM 3072 C C . ILE A 1 395 ? 15.576 -6.251 -3.614 1.00 95.50 395 ILE A C 1
ATOM 3074 O O . ILE A 1 395 ? 15.124 -6.661 -4.687 1.00 95.50 395 ILE A O 1
ATOM 3078 N N . THR A 1 396 ? 16.265 -7.021 -2.787 1.00 94.75 396 THR A N 1
ATOM 3079 C CA . THR A 1 396 ? 16.647 -8.419 -3.007 1.00 94.75 396 THR A CA 1
ATOM 3080 C C . THR A 1 396 ? 15.793 -9.378 -2.180 1.00 94.75 396 THR A C 1
ATOM 3082 O O . THR A 1 396 ? 15.169 -8.987 -1.195 1.00 94.75 396 THR A O 1
ATOM 3085 N N . ASP A 1 397 ? 15.790 -10.664 -2.543 1.00 91.81 397 ASP A N 1
ATOM 3086 C CA . ASP A 1 397 ? 15.124 -11.696 -1.729 1.00 91.81 397 ASP A CA 1
ATOM 3087 C C . ASP A 1 397 ? 15.694 -11.777 -0.301 1.00 91.81 397 ASP A C 1
ATOM 3089 O O . ASP A 1 397 ? 14.960 -12.089 0.634 1.00 91.81 397 ASP A O 1
ATOM 3093 N N . SER A 1 398 ? 16.980 -11.449 -0.117 1.00 92.06 398 SER A N 1
ATOM 3094 C CA . SER A 1 398 ? 17.625 -11.430 1.202 1.00 92.06 398 SER A CA 1
ATOM 3095 C C . SER A 1 398 ? 17.027 -10.361 2.115 1.00 92.06 398 SER A C 1
ATOM 3097 O O . SER A 1 398 ? 16.711 -10.655 3.262 1.00 92.06 398 SER A O 1
ATOM 3099 N N . GLU A 1 399 ? 16.837 -9.137 1.614 1.00 93.00 399 GLU A N 1
ATOM 3100 C CA . GLU A 1 399 ? 16.253 -8.038 2.400 1.00 93.00 399 GLU A CA 1
ATOM 3101 C C . GLU A 1 399 ? 14.779 -8.302 2.729 1.00 93.00 399 GLU A C 1
ATOM 3103 O O . GLU A 1 399 ? 14.306 -7.975 3.818 1.00 93.00 399 GLU A O 1
ATOM 3108 N N . VAL A 1 400 ? 14.043 -8.920 1.798 1.00 94.94 400 VAL A N 1
ATOM 3109 C CA . VAL A 1 400 ? 12.653 -9.329 2.042 1.00 94.94 400 VAL A CA 1
ATOM 3110 C C . VAL A 1 400 ? 12.584 -10.381 3.148 1.00 94.94 400 VAL A C 1
ATOM 3112 O O . VAL A 1 400 ? 11.720 -10.280 4.019 1.00 94.94 400 VAL A O 1
ATOM 3115 N N . GLU A 1 401 ? 13.472 -11.376 3.135 1.00 94.19 401 GLU A N 1
ATOM 3116 C CA . GLU A 1 401 ? 13.480 -12.436 4.146 1.00 94.19 401 GLU A CA 1
ATOM 3117 C C . GLU A 1 401 ? 13.936 -11.930 5.518 1.00 94.19 401 GLU A C 1
ATOM 3119 O O . GLU A 1 401 ? 13.320 -12.255 6.531 1.00 94.19 401 GLU A O 1
ATOM 3124 N N . GLU A 1 402 ? 14.937 -11.053 5.562 1.00 92.81 402 GLU A N 1
ATOM 3125 C CA . GLU A 1 402 ? 15.362 -10.419 6.809 1.00 92.81 402 GLU A CA 1
ATOM 3126 C C . GLU A 1 402 ? 14.211 -9.635 7.456 1.00 92.81 402 GLU A C 1
ATOM 3128 O O . GLU A 1 402 ? 13.921 -9.779 8.647 1.00 92.81 402 GLU A O 1
ATOM 3133 N N . LEU A 1 403 ? 13.479 -8.863 6.649 1.00 94.00 403 LEU A N 1
ATOM 3134 C CA . LEU A 1 403 ? 12.329 -8.102 7.116 1.00 94.00 403 LEU A CA 1
ATOM 3135 C C . LEU A 1 403 ? 11.151 -9.013 7.518 1.00 94.00 403 LEU A C 1
ATOM 3137 O O . LEU A 1 403 ? 10.404 -8.676 8.445 1.00 94.00 403 LEU A O 1
ATOM 3141 N N . ARG A 1 404 ? 11.000 -10.192 6.895 1.00 94.44 404 ARG A N 1
ATOM 3142 C CA . ARG A 1 404 ? 9.980 -11.194 7.255 1.00 94.44 404 ARG A CA 1
ATOM 3143 C C . ARG A 1 404 ? 10.112 -11.650 8.707 1.00 94.44 404 ARG A C 1
ATOM 3145 O O . ARG A 1 404 ? 9.089 -11.827 9.368 1.00 94.44 404 ARG A O 1
ATOM 3152 N N . HIS A 1 405 ? 11.330 -11.763 9.244 1.00 92.38 405 HIS A N 1
ATOM 3153 C CA . HIS A 1 405 ? 11.557 -12.123 10.653 1.00 92.38 405 HIS A CA 1
ATOM 3154 C C . HIS A 1 405 ? 10.957 -11.119 11.653 1.00 92.38 405 HIS A C 1
ATOM 3156 O O . HIS A 1 405 ? 10.732 -11.462 12.812 1.00 92.38 405 HIS A O 1
ATOM 3162 N N . THR A 1 406 ? 10.637 -9.903 11.203 1.00 91.81 406 THR A N 1
ATOM 3163 C CA . THR A 1 406 ? 9.968 -8.861 12.001 1.00 91.81 406 THR A CA 1
ATOM 3164 C C . THR A 1 406 ? 8.452 -8.802 11.770 1.00 91.81 406 THR A C 1
ATOM 3166 O O . THR A 1 406 ? 7.802 -7.836 12.168 1.00 91.81 406 THR A O 1
ATOM 3169 N N . ASN A 1 407 ? 7.868 -9.792 11.081 1.00 92.69 407 ASN A N 1
ATOM 3170 C CA . ASN A 1 407 ? 6.515 -9.718 10.509 1.00 92.69 407 ASN A CA 1
ATOM 3171 C C . ASN A 1 407 ? 6.319 -8.472 9.626 1.00 92.69 407 ASN A C 1
ATOM 3173 O O . ASN A 1 407 ? 5.245 -7.872 9.601 1.00 92.69 407 ASN A O 1
ATOM 3177 N N . PHE A 1 408 ? 7.381 -8.048 8.937 1.00 95.75 408 PHE A N 1
ATOM 3178 C CA . PHE A 1 408 ? 7.405 -6.832 8.130 1.00 95.75 408 PHE A CA 1
ATOM 3179 C C . PHE A 1 408 ? 7.079 -5.530 8.886 1.00 95.75 408 PHE A C 1
ATOM 3181 O O . PHE A 1 408 ? 6.656 -4.548 8.268 1.00 95.75 408 PHE A O 1
ATOM 3188 N N . ALA A 1 409 ? 7.283 -5.498 10.205 1.00 95.12 409 ALA A N 1
ATOM 3189 C CA . ALA A 1 409 ? 7.047 -4.339 11.066 1.00 95.12 409 ALA A CA 1
ATOM 3190 C C . ALA A 1 409 ? 8.225 -4.124 12.042 1.00 95.12 409 ALA A C 1
ATOM 3192 O O . ALA A 1 409 ? 8.089 -4.371 13.240 1.00 95.12 409 ALA A O 1
ATOM 3193 N N . PRO A 1 410 ? 9.385 -3.650 11.554 1.00 95.00 410 PRO A N 1
ATOM 3194 C CA . PRO A 1 410 ? 10.593 -3.489 12.365 1.00 95.00 410 PRO A CA 1
ATOM 3195 C C . PRO A 1 410 ? 10.518 -2.290 13.319 1.00 95.00 410 PRO A C 1
ATOM 3197 O O . PRO A 1 410 ? 11.207 -2.265 14.332 1.00 95.00 410 PRO A O 1
ATOM 3200 N N . TYR A 1 411 ? 9.683 -1.293 13.014 1.00 95.44 411 TYR A N 1
ATOM 3201 C CA . TYR A 1 411 ? 9.544 -0.060 13.787 1.00 95.44 411 TYR A CA 1
ATOM 3202 C C . TYR A 1 411 ? 8.161 0.580 13.601 1.00 95.44 411 TYR A C 1
ATOM 3204 O O . TYR A 1 411 ? 7.421 0.271 12.667 1.00 95.44 411 TYR A O 1
ATOM 3212 N N . LEU A 1 412 ? 7.835 1.532 14.475 1.00 95.94 412 LEU A N 1
ATOM 3213 C CA . LEU A 1 412 ? 6.661 2.398 14.403 1.00 95.94 412 LEU A CA 1
ATOM 3214 C C . LEU A 1 412 ? 7.087 3.827 14.047 1.00 95.94 412 LEU A C 1
ATOM 3216 O O . LEU A 1 412 ? 7.383 4.643 14.924 1.00 95.94 412 LEU A O 1
ATOM 3220 N N . TRP A 1 413 ? 7.080 4.142 12.750 1.00 94.88 413 TRP A N 1
ATOM 3221 C CA . TRP A 1 413 ? 7.332 5.501 12.270 1.00 94.88 413 TRP A CA 1
ATOM 3222 C C . TRP A 1 413 ? 6.033 6.306 12.265 1.00 94.88 413 TRP A C 1
ATOM 3224 O O . TRP A 1 413 ? 5.195 6.168 11.372 1.00 94.88 413 TRP A O 1
ATOM 3234 N N . VAL A 1 414 ? 5.870 7.181 13.254 1.00 95.50 414 VAL A N 1
ATOM 3235 C CA . VAL A 1 414 ? 4.717 8.081 13.350 1.00 95.50 414 VAL A CA 1
ATOM 3236 C C . VAL A 1 414 ? 4.832 9.197 12.311 1.00 95.50 414 VAL A C 1
ATOM 3238 O O . VAL A 1 414 ? 5.776 9.980 12.344 1.00 95.50 414 VAL A O 1
ATOM 3241 N N . LEU A 1 415 ? 3.854 9.295 11.408 1.00 95.06 415 LEU A N 1
ATOM 3242 C CA . LEU A 1 415 ? 3.813 10.315 10.353 1.00 95.06 415 LEU A CA 1
ATOM 3243 C C . LEU A 1 415 ? 2.966 11.526 10.701 1.00 95.06 415 LEU A C 1
ATOM 3245 O O . LEU A 1 415 ? 3.311 12.649 10.340 1.00 95.06 415 LEU A O 1
ATOM 3249 N N . SER A 1 416 ? 1.847 11.297 11.378 1.00 95.56 416 SER A N 1
ATOM 3250 C CA . SER A 1 416 ? 0.991 12.359 11.890 1.00 95.56 416 SER A CA 1
ATOM 3251 C C . SER A 1 416 ? 0.122 11.830 13.026 1.00 95.56 416 SER A C 1
ATOM 3253 O O . SER A 1 416 ? -0.136 10.626 13.117 1.00 95.56 416 SER A O 1
ATOM 3255 N N . ALA A 1 417 ? -0.303 12.725 13.914 1.00 96.00 417 ALA A N 1
ATOM 3256 C CA . ALA A 1 417 ? -1.141 12.390 15.054 1.00 96.00 417 ALA A CA 1
ATOM 3257 C C . ALA A 1 417 ? -2.029 13.575 15.455 1.00 96.00 417 ALA A C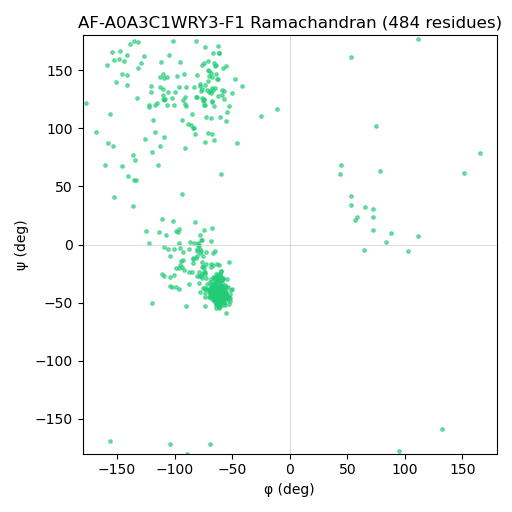 1
ATOM 3259 O O . ALA A 1 417 ? -1.582 14.722 15.504 1.00 96.00 417 ALA A O 1
ATOM 3260 N N . SER A 1 418 ? -3.279 13.280 15.809 1.00 95.81 418 SER A N 1
ATOM 3261 C CA . SER A 1 418 ? -4.155 14.205 16.529 1.00 95.81 418 SER A CA 1
ATOM 3262 C C . SER A 1 418 ? -3.720 14.308 17.998 1.00 95.81 418 SER A C 1
ATOM 3264 O O . SER A 1 418 ? -2.953 13.477 18.494 1.00 95.81 418 SER A O 1
ATOM 3266 N N . LYS A 1 419 ? -4.274 15.261 18.763 1.00 93.56 419 LYS A N 1
ATOM 3267 C CA . LYS A 1 419 ? -4.100 15.288 20.233 1.00 93.56 419 LYS A CA 1
ATOM 3268 C C . LYS A 1 419 ? -4.423 13.945 20.890 1.00 93.56 419 LYS A C 1
ATOM 3270 O O . LYS A 1 419 ? -3.728 13.516 21.811 1.00 93.56 419 LYS A O 1
ATOM 3275 N N . LYS A 1 420 ? -5.470 13.272 20.404 1.00 93.75 420 LYS A N 1
ATOM 3276 C CA . LYS A 1 420 ? -5.888 11.959 20.898 1.00 93.75 420 LYS A CA 1
ATOM 3277 C C . LYS A 1 420 ? -4.852 10.890 20.546 1.00 93.75 420 LYS A C 1
ATOM 3279 O O . LYS A 1 420 ? -4.457 10.127 21.426 1.00 93.75 420 LYS A O 1
ATOM 3284 N N . GLY A 1 421 ? -4.331 10.903 19.318 1.00 94.50 421 GLY A N 1
ATOM 3285 C CA . GLY A 1 421 ? -3.219 10.049 18.887 1.00 94.50 421 GLY A CA 1
ATOM 3286 C C . GLY A 1 421 ? -1.934 10.235 19.690 1.00 94.50 421 GLY A C 1
ATOM 3287 O O . GLY A 1 421 ? -1.251 9.267 20.002 1.00 94.50 421 GLY A O 1
ATOM 3288 N N . LEU A 1 422 ? -1.610 11.460 20.104 1.00 93.81 422 LEU A N 1
ATOM 3289 C CA . LEU A 1 422 ? -0.438 11.699 20.953 1.00 93.81 422 LEU A CA 1
ATOM 3290 C C . LEU A 1 422 ? -0.614 11.103 22.351 1.00 93.81 422 LEU A C 1
ATOM 3292 O O . LEU A 1 422 ? 0.322 10.518 22.896 1.00 93.81 422 LEU A O 1
ATOM 3296 N N . SER A 1 423 ? -1.824 11.191 22.911 1.00 93.81 423 SER A N 1
ATOM 3297 C CA . SER A 1 423 ? -2.115 10.660 24.247 1.00 93.81 423 SER A CA 1
ATOM 3298 C C . SER A 1 423 ? -1.971 9.134 24.347 1.00 93.81 423 SER A C 1
ATOM 3300 O O . SER A 1 423 ? -1.668 8.620 25.423 1.00 93.81 423 SER A O 1
ATOM 3302 N N . MET A 1 424 ? -2.116 8.394 23.238 1.00 93.56 424 MET A N 1
ATOM 3303 C CA . MET A 1 424 ? -1.965 6.931 23.239 1.00 93.56 424 MET A CA 1
ATOM 3304 C C . MET A 1 424 ? -0.513 6.453 23.117 1.00 93.56 424 MET A C 1
ATOM 3306 O O . MET A 1 424 ? -0.244 5.297 23.446 1.00 93.56 424 MET A O 1
ATOM 3310 N N . LEU A 1 425 ? 0.436 7.303 22.708 1.00 93.06 425 LEU A N 1
ATOM 3311 C CA . LEU A 1 425 ? 1.818 6.874 22.450 1.00 93.06 425 LEU A CA 1
ATOM 3312 C C . LEU A 1 425 ? 2.510 6.299 23.686 1.00 93.06 425 LEU A C 1
ATOM 3314 O O . LEU A 1 425 ? 3.284 5.355 23.560 1.00 93.06 425 LEU A O 1
ATOM 3318 N N . GLY A 1 426 ? 2.206 6.825 24.878 1.00 92.25 426 GLY A N 1
ATOM 3319 C CA . GLY A 1 426 ? 2.718 6.272 26.134 1.00 92.25 426 GLY A CA 1
ATOM 3320 C C . GLY A 1 426 ? 2.314 4.808 26.307 1.00 92.25 426 GLY A C 1
ATOM 3321 O O . GLY A 1 426 ? 3.165 3.955 26.528 1.00 92.25 426 GLY A O 1
ATOM 3322 N N . SER A 1 427 ? 1.031 4.500 26.096 1.00 93.25 427 SER A N 1
ATOM 3323 C CA . SER A 1 427 ? 0.537 3.123 26.182 1.00 93.25 427 SER A CA 1
ATOM 3324 C C . SER A 1 427 ? 1.088 2.215 25.080 1.00 93.25 427 SER A C 1
ATOM 3326 O O . SER A 1 427 ? 1.370 1.059 25.364 1.00 93.25 427 SER A O 1
ATOM 3328 N N . ILE A 1 428 ? 1.296 2.734 23.861 1.00 94.25 428 ILE A N 1
ATOM 3329 C CA . ILE A 1 428 ? 1.892 1.973 22.751 1.00 94.25 428 ILE A CA 1
ATOM 3330 C C . ILE A 1 428 ? 3.336 1.593 23.091 1.00 94.25 428 ILE A C 1
ATOM 3332 O O . ILE A 1 428 ? 3.705 0.436 22.937 1.00 94.25 428 ILE A O 1
ATOM 3336 N N . LYS A 1 429 ? 4.132 2.530 23.625 1.00 91.88 429 LYS A N 1
ATOM 3337 C CA . LYS A 1 429 ? 5.509 2.257 24.072 1.00 91.88 429 LYS A CA 1
ATOM 3338 C C . LYS A 1 429 ? 5.584 1.250 25.218 1.00 91.88 429 LYS A C 1
ATOM 3340 O O . LYS A 1 429 ? 6.584 0.563 25.350 1.00 91.88 429 LYS A O 1
ATOM 3345 N N . SER A 1 430 ? 4.560 1.183 26.068 1.00 90.88 430 SER A N 1
ATOM 3346 C CA . SER A 1 430 ? 4.507 0.200 27.156 1.00 90.88 430 SER A CA 1
ATOM 3347 C C . SER A 1 430 ? 4.056 -1.187 26.695 1.00 90.88 430 SER A C 1
ATOM 3349 O O . SER A 1 430 ? 4.403 -2.167 27.344 1.00 90.88 430 SER A O 1
ATOM 3351 N N . SER A 1 431 ? 3.263 -1.280 25.622 1.00 89.00 431 SER A N 1
ATOM 3352 C CA . SER A 1 431 ? 2.719 -2.550 25.119 1.00 89.00 431 SER A CA 1
ATOM 3353 C C . SER A 1 431 ? 3.487 -3.142 23.937 1.00 89.00 431 SER A C 1
ATOM 3355 O O . SER A 1 431 ? 3.331 -4.325 23.652 1.00 89.00 431 SER A O 1
ATOM 3357 N N . SER A 1 432 ? 4.263 -2.329 23.219 1.00 87.94 432 SER A N 1
ATOM 3358 C CA . SER A 1 432 ? 5.032 -2.724 22.040 1.00 87.94 432 SER A CA 1
ATOM 3359 C C . SER A 1 432 ? 6.526 -2.651 22.324 1.00 87.94 432 SER A C 1
ATOM 3361 O O . SER A 1 432 ? 7.010 -1.654 22.853 1.00 87.94 432 SER A O 1
ATOM 3363 N N . ASN A 1 433 ? 7.257 -3.676 21.892 1.00 87.25 433 ASN A N 1
ATOM 3364 C CA . ASN A 1 433 ? 8.720 -3.695 21.931 1.00 87.25 433 ASN A CA 1
ATOM 3365 C C . ASN A 1 433 ? 9.354 -3.046 20.689 1.00 87.25 433 ASN A C 1
ATOM 3367 O O . ASN A 1 433 ? 10.574 -3.057 20.557 1.00 87.25 433 ASN A O 1
ATOM 3371 N N . LEU A 1 434 ? 8.545 -2.522 19.762 1.00 92.38 434 LEU A N 1
ATOM 3372 C CA . LEU A 1 434 ? 9.056 -1.908 18.541 1.00 92.38 434 LEU A CA 1
ATOM 3373 C C . LEU A 1 434 ? 9.599 -0.496 18.815 1.00 92.38 434 LEU A C 1
ATOM 3375 O O . LEU A 1 434 ? 8.922 0.292 19.489 1.00 92.38 434 LEU A O 1
ATOM 3379 N N . PRO A 1 435 ? 10.755 -0.134 18.228 1.00 92.56 435 PRO A N 1
ATOM 3380 C CA . PRO A 1 435 ? 11.235 1.241 18.187 1.00 92.56 435 PRO A CA 1
ATOM 3381 C C . PRO A 1 435 ? 10.146 2.184 17.676 1.00 92.56 435 PRO A C 1
ATOM 3383 O O . PRO A 1 435 ? 9.520 1.925 16.648 1.00 92.56 435 PRO A O 1
ATOM 3386 N N . LEU A 1 436 ? 9.902 3.284 18.391 1.00 93.56 436 LEU A N 1
ATOM 3387 C CA . LEU A 1 436 ? 8.897 4.281 18.018 1.00 93.56 436 LEU A CA 1
ATOM 3388 C C . LEU A 1 436 ? 9.552 5.643 17.874 1.00 93.56 436 LEU A C 1
ATOM 3390 O O . LEU A 1 436 ? 10.042 6.218 18.854 1.00 93.56 436 LEU A O 1
ATOM 3394 N N . PHE A 1 437 ? 9.473 6.193 16.667 1.00 90.81 437 PHE A N 1
ATOM 3395 C CA . PHE A 1 437 ? 10.060 7.480 16.341 1.00 90.81 437 PHE A CA 1
ATOM 3396 C C . PHE A 1 437 ? 9.172 8.309 15.413 1.00 90.81 437 PHE A C 1
ATOM 3398 O O . PHE A 1 437 ? 8.231 7.832 14.781 1.00 90.81 437 PHE A O 1
ATOM 3405 N N . PHE A 1 438 ? 9.483 9.597 15.382 1.00 89.31 438 PHE A N 1
ATOM 3406 C CA . PHE A 1 438 ? 8.794 10.622 14.600 1.00 89.31 438 PHE A CA 1
ATOM 3407 C C . PHE A 1 438 ? 9.668 11.144 13.452 1.00 89.31 438 PHE A C 1
ATOM 3409 O O . PHE A 1 438 ? 9.170 11.638 12.445 1.00 89.31 438 PHE A O 1
ATOM 3416 N N . SER A 1 439 ? 10.982 11.037 13.619 1.00 85.94 439 SER A N 1
ATOM 3417 C CA . SER A 1 439 ? 12.001 11.447 12.665 1.00 85.94 439 SER A CA 1
ATOM 3418 C C . SER A 1 439 ? 13.210 10.528 12.802 1.00 85.94 439 SER A C 1
ATOM 3420 O O . SER A 1 439 ? 13.400 9.892 13.842 1.00 85.94 439 SER A O 1
ATOM 3422 N N . ILE A 1 440 ? 14.039 10.489 11.764 1.00 83.25 440 ILE A N 1
ATOM 3423 C CA . ILE A 1 440 ? 15.280 9.719 11.757 1.00 83.25 440 ILE A CA 1
ATOM 3424 C C . ILE A 1 440 ? 16.365 10.549 12.453 1.00 83.25 440 ILE A C 1
ATOM 3426 O O . ILE A 1 440 ? 16.984 11.428 11.859 1.00 83.25 440 ILE A O 1
ATOM 3430 N N . ASN A 1 441 ? 16.557 10.315 13.748 1.00 82.81 441 ASN A N 1
ATOM 3431 C CA . ASN A 1 441 ? 17.741 10.768 14.480 1.00 82.81 441 ASN A CA 1
ATOM 3432 C C . ASN A 1 441 ? 18.725 9.601 14.656 1.00 82.81 441 ASN A C 1
ATOM 3434 O O . ASN A 1 441 ? 18.412 8.476 14.285 1.00 82.81 441 ASN A O 1
ATOM 3438 N N . GLU A 1 442 ? 19.902 9.866 15.224 1.00 81.56 442 GLU A N 1
ATOM 3439 C CA . GLU A 1 442 ? 20.963 8.862 15.410 1.00 81.56 442 GLU A CA 1
ATOM 3440 C C . GLU A 1 442 ? 20.461 7.594 16.119 1.00 81.56 442 GLU A C 1
ATOM 3442 O O . GLU A 1 442 ? 20.654 6.490 15.622 1.00 81.56 442 GLU A O 1
ATOM 3447 N N . LYS A 1 443 ? 19.698 7.761 17.205 1.00 84.50 443 LYS A N 1
ATOM 3448 C CA . LYS A 1 443 ? 19.095 6.647 17.942 1.00 84.50 443 LYS A CA 1
ATOM 3449 C C . LYS A 1 443 ? 18.082 5.859 17.102 1.00 84.50 443 LYS A C 1
ATOM 3451 O O . LYS A 1 443 ? 18.090 4.636 17.116 1.00 84.50 443 LYS A O 1
ATOM 3456 N N . ALA A 1 444 ? 17.189 6.551 16.395 1.00 81.94 444 ALA A N 1
ATOM 3457 C CA . ALA A 1 444 ? 16.191 5.904 15.548 1.00 81.94 444 ALA A CA 1
ATOM 3458 C C . ALA A 1 444 ? 16.842 5.169 14.371 1.00 81.94 444 ALA A C 1
ATOM 3460 O O . ALA A 1 444 ? 16.336 4.132 13.964 1.00 81.94 444 ALA A O 1
ATOM 3461 N N . ALA A 1 445 ? 17.952 5.693 13.843 1.00 82.62 445 ALA A N 1
ATOM 3462 C CA . ALA A 1 445 ? 18.741 5.008 12.832 1.00 82.62 445 ALA A CA 1
ATOM 3463 C C . ALA A 1 445 ? 19.329 3.713 13.401 1.00 82.62 445 ALA A C 1
ATOM 3465 O O . ALA A 1 445 ? 19.072 2.655 12.845 1.00 82.62 445 ALA A O 1
ATOM 3466 N N . GLU A 1 446 ? 20.005 3.771 14.550 1.00 86.50 446 GLU A N 1
ATOM 3467 C CA . GLU A 1 446 ? 20.577 2.586 15.205 1.00 86.50 446 GLU A CA 1
ATOM 3468 C C . GLU A 1 446 ? 19.524 1.501 15.495 1.00 86.50 446 GLU A C 1
ATOM 3470 O O . GLU A 1 446 ? 19.757 0.326 15.232 1.00 86.50 446 GLU A O 1
ATOM 3475 N N . GLU A 1 447 ? 18.340 1.890 15.978 1.00 84.56 447 GLU A N 1
ATOM 3476 C CA . GLU A 1 447 ? 17.249 0.959 16.297 1.00 84.56 447 GLU A CA 1
ATOM 3477 C C . GLU A 1 447 ? 16.519 0.405 15.056 1.00 84.56 447 GLU A C 1
ATOM 3479 O O . GLU A 1 447 ? 15.834 -0.613 15.160 1.00 84.56 447 GLU A O 1
ATOM 3484 N N . ALA A 1 448 ? 16.615 1.074 13.901 1.00 84.50 448 ALA A N 1
ATOM 3485 C CA . ALA A 1 448 ? 15.897 0.705 12.678 1.00 84.50 448 ALA A CA 1
ATOM 3486 C C . ALA A 1 448 ? 16.773 0.019 11.617 1.00 84.50 448 ALA A C 1
ATOM 3488 O O . ALA A 1 448 ? 16.223 -0.479 10.631 1.00 84.50 448 ALA A O 1
ATOM 3489 N N . GLU A 1 449 ? 18.099 -0.002 11.776 1.00 84.88 449 GLU A N 1
ATOM 3490 C CA . GLU A 1 449 ? 18.989 -0.715 10.856 1.00 84.88 449 GLU A CA 1
ATOM 3491 C C . GLU A 1 449 ? 18.819 -2.248 10.964 1.00 84.88 449 GLU A C 1
ATOM 3493 O O . GLU A 1 449 ? 18.520 -2.764 12.044 1.00 84.88 449 GLU A O 1
ATOM 3498 N N . PRO A 1 450 ? 18.993 -3.000 9.858 1.00 84.75 450 PRO A N 1
ATOM 3499 C CA . PRO A 1 450 ? 19.357 -2.541 8.509 1.00 84.75 450 PRO A CA 1
ATOM 3500 C C . PRO A 1 450 ? 18.165 -2.043 7.659 1.00 84.75 450 PRO A C 1
ATOM 3502 O O . PRO A 1 450 ? 18.306 -1.672 6.492 1.00 84.75 450 PRO A O 1
ATOM 3505 N N . PHE A 1 451 ? 16.952 -2.041 8.219 1.00 88.44 451 PHE A N 1
ATOM 3506 C CA . PHE A 1 451 ? 15.704 -1.823 7.477 1.00 88.44 451 PHE A CA 1
ATOM 3507 C C . PHE A 1 451 ? 15.488 -0.377 7.013 1.00 88.44 451 PHE A C 1
ATOM 3509 O O . PHE A 1 451 ? 14.528 -0.091 6.288 1.00 88.44 451 PHE A O 1
ATOM 3516 N N . LEU A 1 452 ? 16.353 0.547 7.431 1.00 87.38 452 LEU A N 1
ATOM 3517 C CA . LEU A 1 452 ? 16.240 1.960 7.103 1.00 87.38 452 LEU A CA 1
ATOM 3518 C C . LEU A 1 452 ? 16.861 2.307 5.742 1.00 87.38 452 LEU A C 1
ATOM 3520 O O . LEU A 1 452 ? 16.443 3.281 5.114 1.00 87.38 452 LEU A O 1
ATOM 3524 N N . GLN A 1 453 ? 17.811 1.514 5.242 1.00 87.62 453 GLN A N 1
ATOM 3525 C CA . GLN A 1 453 ? 18.484 1.807 3.971 1.00 87.62 453 GLN A CA 1
ATOM 3526 C C . GLN A 1 453 ? 17.538 1.765 2.756 1.00 87.62 453 GLN A C 1
ATOM 3528 O O . GLN A 1 453 ? 17.477 2.765 2.023 1.00 87.62 453 GLN A O 1
ATOM 3533 N N . PRO A 1 454 ? 16.733 0.700 2.537 1.00 90.94 454 PRO A N 1
ATOM 3534 C CA . PRO A 1 454 ? 15.784 0.671 1.421 1.00 90.94 454 PRO A CA 1
ATOM 3535 C C . PRO A 1 454 ? 14.749 1.797 1.530 1.00 90.94 454 PRO A C 1
ATOM 3537 O O . PRO A 1 454 ? 14.384 2.431 0.537 1.00 90.94 454 PRO A O 1
ATOM 3540 N N . GLU A 1 455 ? 14.322 2.081 2.761 1.00 92.38 455 GLU A N 1
ATOM 3541 C CA . GLU A 1 455 ? 13.364 3.125 3.108 1.00 92.38 455 GLU A CA 1
ATOM 3542 C C . GLU A 1 455 ? 13.872 4.518 2.703 1.00 92.38 455 GLU A C 1
ATOM 3544 O O . GLU A 1 455 ? 13.214 5.241 1.952 1.00 92.38 455 GLU A O 1
ATOM 3549 N N . LEU A 1 456 ? 15.082 4.882 3.132 1.00 91.69 456 LEU A N 1
ATOM 3550 C CA . LEU A 1 456 ? 15.699 6.164 2.800 1.00 91.69 456 LEU A CA 1
ATOM 3551 C C . LEU A 1 456 ? 15.943 6.317 1.301 1.00 91.69 456 LEU A C 1
ATOM 3553 O O . LEU A 1 456 ? 15.712 7.397 0.751 1.00 91.69 456 LEU A O 1
ATOM 3557 N N . LYS A 1 457 ? 16.379 5.254 0.616 1.00 93.88 457 LYS A N 1
ATOM 3558 C CA . LYS A 1 457 ? 16.562 5.273 -0.840 1.00 93.88 457 LYS A CA 1
ATOM 3559 C C . LYS A 1 457 ? 15.253 5.601 -1.557 1.00 93.88 457 LYS A C 1
ATOM 3561 O O . LYS A 1 457 ? 15.236 6.477 -2.424 1.00 93.88 457 LYS A O 1
ATOM 3566 N N . ALA A 1 458 ? 14.157 4.960 -1.163 1.00 96.06 458 ALA A N 1
ATOM 3567 C CA . ALA A 1 458 ? 12.839 5.206 -1.730 1.00 96.06 458 ALA A CA 1
ATOM 3568 C C . ALA A 1 458 ? 12.364 6.654 -1.520 1.00 96.06 458 ALA A C 1
ATOM 3570 O O . ALA A 1 458 ? 11.983 7.332 -2.480 1.00 96.06 458 ALA A O 1
ATOM 3571 N N . LEU A 1 459 ? 12.455 7.158 -0.286 1.00 95.62 459 LEU A N 1
ATOM 3572 C CA . LEU A 1 459 ? 12.066 8.531 0.053 1.00 95.62 459 LEU A CA 1
ATOM 3573 C C . LEU A 1 459 ? 12.920 9.564 -0.698 1.00 95.62 459 LEU A C 1
ATOM 3575 O O . LEU A 1 459 ? 12.392 10.550 -1.221 1.00 95.62 459 LEU A O 1
ATOM 3579 N N . ASN A 1 460 ? 14.225 9.314 -0.832 1.00 95.94 460 ASN A N 1
ATOM 3580 C CA . ASN A 1 460 ? 15.139 10.189 -1.561 1.00 95.94 460 ASN A CA 1
ATOM 3581 C C . ASN A 1 460 ? 14.855 10.223 -3.066 1.00 95.94 460 ASN A C 1
ATOM 3583 O O . ASN A 1 460 ? 14.861 11.313 -3.638 1.00 95.94 460 ASN A O 1
ATOM 3587 N N . ILE A 1 461 ? 14.562 9.081 -3.700 1.00 97.44 461 ILE A N 1
ATOM 3588 C CA . ILE A 1 461 ? 14.174 9.033 -5.120 1.00 97.44 461 ILE A CA 1
ATOM 3589 C C . ILE A 1 461 ? 12.889 9.836 -5.337 1.00 97.44 461 ILE A C 1
ATOM 3591 O O . ILE A 1 461 ? 12.859 10.737 -6.174 1.00 97.44 461 ILE A O 1
ATOM 3595 N N . ALA A 1 462 ? 11.846 9.577 -4.543 1.00 97.94 462 ALA A N 1
ATOM 3596 C CA . ALA A 1 462 ? 10.577 10.286 -4.674 1.00 97.94 462 ALA A CA 1
ATOM 3597 C C . ALA A 1 462 ? 10.743 11.800 -4.439 1.00 97.94 462 ALA A C 1
ATOM 3599 O O . ALA A 1 462 ? 10.191 12.621 -5.172 1.00 97.94 462 ALA A O 1
ATOM 3600 N N . ARG A 1 463 ? 11.546 12.201 -3.446 1.00 97.31 463 ARG A N 1
ATOM 3601 C CA . ARG A 1 463 ? 11.874 13.611 -3.199 1.00 97.31 463 ARG A CA 1
ATOM 3602 C C . ARG A 1 463 ? 12.643 14.235 -4.365 1.00 97.31 463 ARG A C 1
ATOM 3604 O O . ARG A 1 463 ? 12.308 15.349 -4.761 1.00 97.31 463 ARG A O 1
ATOM 3611 N N . ALA A 1 464 ? 13.644 13.546 -4.912 1.00 97.94 464 ALA A N 1
ATOM 3612 C CA . ALA A 1 464 ? 14.445 14.039 -6.030 1.00 97.94 464 ALA A CA 1
ATOM 3613 C C . ALA A 1 464 ? 13.580 14.312 -7.268 1.00 97.94 464 ALA A C 1
ATOM 3615 O O . ALA A 1 464 ? 13.681 15.393 -7.844 1.00 97.94 464 ALA A O 1
ATOM 3616 N N . LEU A 1 465 ? 12.656 13.404 -7.597 1.00 98.25 465 LEU A N 1
ATOM 3617 C CA . LEU A 1 465 ? 11.709 13.587 -8.702 1.00 98.25 465 LEU A CA 1
ATOM 3618 C C . LEU A 1 465 ? 10.812 14.815 -8.496 1.00 98.25 465 LEU A C 1
ATOM 3620 O O . LEU A 1 465 ? 10.611 15.612 -9.410 1.00 98.25 465 LEU A O 1
ATOM 3624 N N . ARG A 1 466 ? 10.315 15.038 -7.272 1.00 98.00 466 ARG A N 1
ATOM 3625 C CA . ARG A 1 466 ? 9.514 16.238 -6.965 1.00 98.00 466 ARG A CA 1
ATOM 3626 C C . ARG A 1 466 ? 10.323 17.526 -7.092 1.00 98.00 466 ARG A C 1
ATOM 3628 O O . ARG A 1 466 ? 9.802 18.519 -7.600 1.00 98.00 466 ARG A O 1
ATOM 3635 N N . ILE A 1 467 ? 11.584 17.525 -6.657 1.00 97.81 467 ILE A N 1
ATOM 3636 C CA . ILE A 1 467 ? 12.498 18.669 -6.813 1.00 97.81 467 ILE A CA 1
ATOM 3637 C C . ILE A 1 467 ? 12.771 18.934 -8.296 1.00 97.81 467 ILE A C 1
ATOM 3639 O O . ILE A 1 467 ? 12.755 20.085 -8.727 1.00 97.81 467 ILE A O 1
ATOM 3643 N N . GLU A 1 468 ? 12.985 17.887 -9.091 1.00 97.31 468 GLU A N 1
ATOM 3644 C CA . GLU A 1 468 ? 13.225 18.013 -10.526 1.00 97.31 468 GLU A CA 1
ATOM 3645 C C . GLU A 1 468 ? 12.040 18.668 -11.247 1.00 97.31 468 GLU A C 1
ATOM 3647 O O . GLU A 1 468 ? 12.241 19.622 -12.003 1.00 97.31 468 GLU A O 1
ATOM 3652 N N . LYS A 1 469 ? 10.812 18.216 -10.965 1.00 96.56 469 LYS A N 1
ATOM 3653 C CA . LYS A 1 469 ? 9.592 18.753 -11.588 1.00 96.56 469 LYS A CA 1
ATOM 3654 C C . LYS A 1 469 ? 9.276 20.180 -11.150 1.00 96.56 469 LYS A C 1
ATOM 3656 O O . LYS A 1 469 ? 8.927 21.020 -11.978 1.00 96.56 469 LYS A O 1
ATOM 3661 N N . SER A 1 470 ? 9.391 20.461 -9.856 1.00 96.81 470 SER A N 1
ATOM 3662 C CA . SER A 1 470 ? 8.971 21.748 -9.286 1.00 96.81 470 SER A CA 1
ATOM 3663 C C . SER A 1 470 ? 10.046 22.828 -9.317 1.00 96.81 470 SER A C 1
ATOM 3665 O O . SER A 1 470 ? 9.723 24.011 -9.251 1.00 96.81 470 SER A O 1
ATOM 3667 N N . ARG A 1 471 ? 11.327 22.438 -9.378 1.00 96.81 471 ARG A N 1
ATOM 3668 C CA . ARG A 1 471 ? 12.488 23.311 -9.120 1.00 96.81 471 ARG A CA 1
ATOM 3669 C C . ARG A 1 471 ? 12.458 23.973 -7.735 1.00 96.81 471 ARG A C 1
ATOM 3671 O O . ARG A 1 471 ? 13.140 24.970 -7.509 1.00 96.81 471 ARG A O 1
ATOM 3678 N N . LEU A 1 472 ? 11.700 23.405 -6.797 1.00 94.88 472 LEU A N 1
ATOM 3679 C CA . LEU A 1 472 ? 11.616 23.861 -5.414 1.00 94.88 472 LEU A CA 1
ATOM 3680 C C . LEU A 1 472 ? 12.524 23.018 -4.520 1.00 94.88 472 LEU A C 1
ATOM 3682 O O . LEU A 1 472 ? 12.648 21.808 -4.698 1.00 94.88 472 LEU A O 1
ATOM 3686 N N . SER A 1 473 ? 13.120 23.649 -3.509 1.00 93.31 473 SER A N 1
ATOM 3687 C CA . SER A 1 473 ? 13.763 22.909 -2.424 1.00 93.31 473 SER A CA 1
ATOM 3688 C C . SER A 1 473 ? 12.691 22.310 -1.514 1.00 93.31 473 SER A C 1
ATOM 3690 O O . SER A 1 473 ? 11.832 23.031 -1.006 1.00 93.31 473 SER A O 1
ATOM 3692 N N . LEU A 1 474 ? 12.739 20.994 -1.311 1.00 92.69 474 LEU A N 1
ATOM 3693 C CA . LEU A 1 474 ? 11.809 20.260 -0.451 1.00 92.69 474 LEU A CA 1
ATOM 3694 C C . LEU A 1 474 ? 12.548 19.701 0.772 1.00 92.69 474 LEU A C 1
ATOM 3696 O O . LEU A 1 474 ? 13.700 19.278 0.631 1.00 92.69 474 LEU A O 1
ATOM 3700 N N . PRO A 1 475 ? 11.926 19.656 1.963 1.00 89.75 475 PRO A N 1
ATOM 3701 C CA . PRO A 1 475 ? 12.575 19.131 3.161 1.00 89.75 475 PRO A CA 1
ATOM 3702 C C . PRO A 1 475 ? 12.917 17.647 2.996 1.00 89.75 475 PRO A C 1
ATOM 3704 O O . PRO A 1 475 ? 12.163 16.892 2.377 1.00 89.75 475 PRO A O 1
ATOM 3707 N N . ASN A 1 476 ? 14.067 17.234 3.527 1.00 86.50 476 ASN A N 1
ATOM 3708 C CA . ASN A 1 476 ? 14.384 15.815 3.702 1.00 86.50 476 ASN A CA 1
ATOM 3709 C C . ASN A 1 476 ? 13.723 15.258 4.978 1.00 86.50 476 ASN A C 1
ATOM 3711 O O . ASN A 1 476 ? 13.135 16.008 5.759 1.00 86.50 476 ASN A O 1
ATOM 3715 N N . GLU A 1 477 ? 13.848 13.952 5.207 1.00 82.94 477 GLU A N 1
ATOM 3716 C CA . GLU A 1 477 ? 13.219 13.263 6.345 1.00 82.94 477 GLU A CA 1
ATOM 3717 C C . GLU A 1 477 ? 13.666 13.794 7.718 1.00 82.94 477 GLU A C 1
ATOM 3719 O O . GLU A 1 477 ? 12.881 13.804 8.661 1.00 82.94 477 GLU A O 1
ATOM 3724 N N . ASN A 1 478 ? 14.883 14.336 7.822 1.00 76.38 478 ASN A N 1
ATOM 3725 C CA . ASN A 1 478 ? 15.400 14.918 9.066 1.00 76.38 478 ASN A CA 1
ATOM 3726 C C . ASN A 1 478 ? 14.853 16.334 9.321 1.00 76.38 478 ASN A C 1
ATOM 3728 O O . ASN A 1 478 ? 14.837 16.808 10.455 1.00 76.38 478 ASN A O 1
ATOM 3732 N N . GLN A 1 479 ? 14.434 17.033 8.264 1.00 79.88 479 GLN A N 1
ATOM 3733 C CA . GLN A 1 479 ? 13.903 18.398 8.321 1.00 79.88 479 GLN A CA 1
ATOM 3734 C C . GLN A 1 479 ? 12.380 18.441 8.437 1.00 79.88 479 GLN A C 1
ATOM 3736 O O . GLN A 1 479 ? 11.824 19.475 8.822 1.00 79.88 479 GLN A O 1
ATOM 3741 N N . ARG A 1 480 ? 11.691 17.353 8.076 1.00 79.00 480 ARG A N 1
ATOM 3742 C CA . ARG A 1 480 ? 10.237 17.280 8.181 1.00 79.00 480 ARG A CA 1
ATOM 3743 C C . ARG A 1 480 ? 9.832 17.329 9.651 1.00 79.00 480 ARG A C 1
ATOM 3745 O O . ARG A 1 480 ? 10.206 16.486 10.459 1.00 79.00 480 ARG A O 1
ATOM 3752 N N . LYS A 1 481 ? 9.052 18.352 9.996 1.00 67.25 481 LYS A N 1
ATOM 3753 C CA . LYS A 1 481 ? 8.378 18.444 11.289 1.00 67.25 481 LYS A CA 1
ATOM 3754 C C . LYS A 1 481 ? 7.019 17.786 11.155 1.00 67.25 481 LYS A C 1
ATOM 3756 O O . LYS A 1 481 ? 6.306 18.045 10.188 1.00 67.25 481 LYS A O 1
ATOM 3761 N N . ILE A 1 482 ? 6.653 16.975 12.135 1.00 68.19 482 ILE A N 1
ATOM 3762 C CA . ILE A 1 482 ? 5.297 16.450 12.206 1.00 68.19 482 ILE A CA 1
ATOM 3763 C C . ILE A 1 482 ? 4.351 17.594 12.529 1.00 68.19 482 ILE A C 1
ATOM 3765 O O . ILE A 1 482 ? 4.568 18.353 13.478 1.00 68.19 482 ILE A O 1
ATOM 3769 N N . SER A 1 483 ? 3.293 17.691 11.737 1.00 58.25 483 SER A N 1
ATOM 3770 C CA . SER A 1 483 ? 2.150 18.541 12.024 1.00 58.25 483 SER A CA 1
ATOM 3771 C C . SER A 1 483 ? 1.420 17.977 13.240 1.00 58.25 483 SER A C 1
ATOM 3773 O O . SER A 1 483 ? 0.616 17.054 13.141 1.00 58.25 483 SER A O 1
ATOM 3775 N N . LEU A 1 484 ? 1.746 18.499 14.419 1.00 56.97 484 LEU A N 1
ATOM 3776 C CA . LEU A 1 484 ? 0.961 18.266 15.622 1.00 56.97 484 LEU A CA 1
ATOM 3777 C C . LEU A 1 484 ? -0.188 19.274 15.583 1.00 56.97 484 LEU A C 1
ATOM 3779 O O . LEU A 1 484 ? 0.013 20.454 15.871 1.00 56.97 484 LEU A O 1
ATOM 3783 N N . ASN A 1 485 ? -1.374 18.829 15.165 1.00 51.69 485 ASN A N 1
ATOM 3784 C CA . ASN A 1 485 ? -2.571 19.669 15.199 1.00 51.69 485 ASN A CA 1
ATOM 3785 C C . ASN A 1 485 ? -2.993 19.854 16.670 1.00 51.69 485 ASN A C 1
ATOM 3787 O O . ASN A 1 485 ? -3.620 18.972 17.269 1.00 51.69 485 ASN A O 1
ATOM 3791 N N . TYR A 1 486 ? -2.558 20.974 17.263 1.00 41.75 486 TYR A N 1
ATOM 3792 C CA . TYR A 1 486 ? -2.979 21.465 18.581 1.00 41.75 486 TYR A CA 1
ATOM 3793 C C . TYR A 1 486 ? -4.341 22.165 18.537 1.00 41.75 486 TYR A C 1
ATOM 3795 O O . TYR A 1 486 ? -4.955 22.286 17.464 1.00 41.75 486 TYR A O 1
#

pLDDT: mean 82.39, std 21.05, range [29.02, 98.75]

Radius of gyration: 23.78 Å; Cα contacts (8 Å, |Δi|>4): 712; chains: 1; bounding box: 76×57×56 Å

Foldseek 3Di:
DAEEEEEEACLPPWPLNLVQLCCCCPVVVHPAYEYAYAAQAACLQFGRQDHPLLRQVQVVVSPHFFYWYFFHLLRNHHLLLVLLRRLLLSVLLVHQEYEFEAAAQDDPDDQPDPVLVVVVVVLVVVVVVVVVVPDDDDDPDPDPPDDRSLLSLLLVLLVCVVVVDPQLVVQLVVCVVVVDFNLVSNLRSSLVSVVPRSSRSSVLSPAPRSVSLSSNSNSCVPPPVSYHYDYDYGWADGVPDLDPPPTADDSVNQVVCVVVVNLVVCVNTRDPSSSVSSVVCSVLQLTDTRQLCQVLLLVLQVVQVCVLDPPVVPPPPPDPPDDDDDDPPDPDDPDDDDDRGFLQQFPLQDPVLRVQCVVCSVVRDTLQVSLVSSDDPNDDSSSSSSSSVSSSLVHGPVLVVVCVVVSSHQAGAISEREPSSVVSVVVSVVSHPHHYDPADDPVNDVSCPPSCSSRQSSQVSSLVSSCVRSVDDDDHRRRDDHPHPD

Mean predicted aligned error: 9.57 Å

Solvent-accessible surface area (backbone atoms only — not comparable to full-atom values): 27058 Å² total; per-residue (Å²): 132,51,25,33,21,33,67,44,65,46,56,62,55,28,45,60,56,37,49,54,52,47,40,42,41,76,74,68,60,34,71,34,37,36,33,30,30,33,32,54,39,30,53,63,29,43,50,35,41,59,55,52,54,63,41,30,46,37,40,40,75,55,62,36,18,30,26,32,50,39,55,42,70,37,18,31,32,55,59,54,48,31,22,28,17,32,48,43,48,29,48,46,64,58,28,48,32,36,47,44,61,21,80,58,58,67,91,89,68,61,96,79,46,70,68,54,56,54,47,52,55,64,57,52,60,57,53,64,68,47,60,73,75,74,55,86,76,92,74,86,73,79,73,72,97,75,72,57,68,68,59,55,51,38,49,51,51,23,45,46,72,69,71,51,47,71,69,39,51,52,39,27,52,53,33,42,75,72,68,43,53,69,72,58,12,52,49,57,21,55,38,69,80,34,76,94,46,39,71,41,50,54,53,28,69,67,39,71,41,32,42,40,51,32,26,35,44,35,28,28,64,75,75,41,71,82,41,42,79,43,79,39,73,61,71,48,61,59,98,84,59,91,63,83,79,91,42,40,70,53,48,66,58,52,48,53,32,48,74,72,72,39,54,76,82,46,46,90,41,31,41,72,63,36,44,52,54,49,49,53,32,56,75,50,39,43,60,45,52,49,58,72,44,21,67,63,36,51,51,39,53,58,58,49,53,49,78,58,52,95,60,76,85,74,63,88,81,78,78,85,75,86,76,91,73,92,79,96,80,84,89,85,87,87,80,76,76,92,68,80,71,57,49,51,63,24,32,91,32,46,64,70,55,26,54,47,47,66,73,47,53,90,74,61,80,33,40,62,58,39,43,56,72,68,60,51,98,88,52,56,70,40,55,48,26,22,29,51,48,21,51,52,64,64,39,27,52,64,60,53,52,61,38,48,79,45,48,49,39,68,50,44,40,42,48,26,36,28,65,68,28,56,67,46,47,63,58,28,61,73,74,25,92,52,51,73,40,71,50,68,44,75,67,50,44,67,65,36,56,80,67,46,57,61,37,51,52,51,55,49,52,57,50,50,53,30,28,67,64,38,73,47,93,71,77,52,71,74,67,53,72,67,66,68,58,124

Nearest PDB structures (foldseek):
  5y0t-assembly2_D  TM=8.748E-01  e=1.299E-26  Thermotoga maritima
  5y0t-assembly1_A  TM=8.745E-01  e=1.437E-26  Thermotoga maritima
  5y0t-assembly2_C  TM=8.864E-01  e=6.486E-26  Thermotoga maritima
  5y0r-assembly1_A  TM=8.620E-01  e=1.072E-25  Thermotoga maritima
  5y0o-assembly1_B  TM=8.864E-01  e=3.610E-24  Bacillus subtilis

Sequence (486 aa):
MSRIGIVAEFNPLHTGHKYLIDYAKNSLGADSVVIALGNEFTQRGGIALIDRYSRAQSAIDAGADLVIGMPVIPSCASAEIFAESGVALLSACGCDKIICGYEGIKPDYKENDAKIKDIIFELQDIQKNTITKCNTTSETRELSVFENLERVILRKSAFILIEEPLLYKEELRRCLKSGMSFPVARNEALLAYFPSCKNEIDYFLKEPNNILALEYQKAIIRCTPSIELVPVKRQGAGHHDMTAEGGYASASYIREAVQAGRLNDIRPQLTEASFEILRDAFQKNILLFDDDLSLPLHLALLSNEKSDNHLDSLSNNTLKVHLDSSDDSCKNMNSISNKSGGYSVFSDVSDDLSDRIKKMLPEYVSFSQFADLLKNKSLTASRIRRCLIHILLGITDSEVEELRHTNFAPYLWVLSASKKGLSMLGSIKSSSNLPLFFSINEKAAEEAEPFLQPELKALNIARALRIEKSRLSLPNENQRKISLNY

Secondary structure (DSSP, 8-state):
--EEEEEE--TT--HHHHHHHHHHHHTT--SEEEEEE--SEETTTEE-SS-HHHHHHHHHHTT-SEEEEPPHHHHTS-HHHHHHHHHHHHHHTT-SEEEEEE--S-TT--TT-HHHHHHHHHHHHHHHHHHHHH-SS-------S---HHHHHHHHHHHHHHH--HHHHHHHHHHHHTT--HHHHHHHHHHTT-GGGHHHHHHHTTSHHHHHHHHHHHHHHHH-TTSEEEEEEPPSPPTT----SSSPPPHHHHHHHHHTT-TTTTGGGS-HHHHHHHHHHHHTT----GGGGHHHHHHHHHHHHHTTS--TTSSTTS--------------------PPSSSTTBTT--HHHHHHHHHHGGG---HHHHHHHT--SSS-HHHHHHHHHHHHHT-BHHHHHHHHTTTT-S-EEEEEEEHHHHHHHHHHHHH--S-EESS--HHHHHHHTTTHHHHHHHHHHHHHHHHHHH------TTTPPP-EE-